Protein AF-A0A916FS73-F1 (afdb_monomer)

pLDDT: mean 80.88, std 18.12, range [39.03, 98.94]

Radius of gyration: 41.66 Å; Cα contacts (8 Å, |Δi|>4): 2160; chains: 1; bounding box: 90×50×114 Å

Solvent-accessible surface area (backbone atoms only — not comparable to full-atom values): 32316 Å² total; per-residue (Å²): 107,52,78,35,74,69,38,78,44,75,51,54,60,34,35,24,50,75,36,31,67,43,65,74,40,77,47,49,53,30,38,17,28,42,35,25,37,34,36,32,24,30,4,8,25,31,0,31,28,38,39,15,37,38,32,54,28,38,7,51,5,34,23,40,34,62,28,47,22,25,5,2,25,26,2,27,34,27,52,60,8,39,40,31,52,29,36,8,52,6,37,25,36,49,15,62,41,12,14,5,5,27,27,1,30,35,26,40,50,9,40,35,33,48,29,38,12,52,3,39,14,29,20,26,16,11,3,7,25,25,2,25,40,23,56,59,11,40,39,31,47,26,37,16,42,7,36,49,46,51,82,40,64,61,11,25,33,24,13,41,71,56,67,48,51,25,58,58,21,35,17,24,31,63,58,8,71,26,93,52,52,57,78,67,49,44,79,30,47,61,68,51,53,39,33,64,64,60,43,51,78,51,55,51,35,34,32,90,52,72,89,59,42,81,78,34,49,27,32,34,25,88,89,35,72,91,34,28,70,40,57,22,83,81,50,74,83,59,76,56,56,40,56,63,69,20,86,43,49,39,45,49,52,30,41,32,47,41,97,87,45,89,36,27,36,32,44,35,42,42,80,28,97,56,28,62,25,36,38,34,33,32,15,72,80,43,74,53,84,78,71,80,58,66,35,56,76,72,69,69,44,80,49,98,87,26,31,34,61,35,61,43,68,66,53,63,40,74,43,68,88,48,61,64,73,36,40,39,15,36,35,32,29,15,22,19,70,58,51,75,54,19,30,59,33,70,71,82,45,36,40,34,36,41,31,37,43,89,58,66,38,50,40,50,40,35,72,40,33,41,32,47,37,37,76,100,69,54,40,39,46,43,40,78,53,56,66,78,78,39,41,37,44,42,42,77,41,69,70,85,78,64,101,66,61,93,70,51,90,54,53,15,63,52,71,56,53,32,39,42,46,43,44,73,52,83,69,96,52,75,39,41,38,39,43,38,44,61,81,48,95,82,72,43,73,76,49,57,76,37,49,41,38,33,38,27,73,48,98,85,48,72,74,39,77,56,73,79,60,78,93,53,45,44,76,80,40,71,57,88,86,77,56,69,46,42,38,31,43,30,37,47,64,48,51,42,40,39,40,43,27,38,55,31,56,78,45,61,26,47,37,50,49,57,46,59,87,41,82,38,6,55,46,27,48,62,68,71,44,67,60,25,26,36,38,35,62,47,45,84,71,41,80,75,48,52,59,30,56,32,74,80,59,48,50,71,39,74,44,26,30,34,42,38,42,47,93,92,40,31,35,40,29,2,75,58,61,16,25,36,34,30,34,32,68,101,63,96,61,98,68,65,18,51,33,34,42,26,22,36,33,38,25,33,6,18,19,57,86,72,46,20,0,23,32,41,33,44,14,40,38,38,35,34,52,24,35,36,32,49,6,28,16,80,37,85,72,94,60,97,68,23,16,0,19,32,35,34,78,35,54,75,47,77,43,79,52,48,72,46,80,22,36,28,63,38,92,83,77,54,62,3,55,70,48,112

Nearest PDB structures (foldseek):
  8vus-assembly1_L  TM=2.603E-01  e=9.150E-03  Homo sapiens
  2ibb-assembly1_A  TM=2.806E-01  e=3.769E-02  Drosophila melanogaster
  8xjs-assembly1_A  TM=3.910E-01  e=1.107E+00  Homo sapiens
  4lba-assembly1_A  TM=2.801E-01  e=3.975E+00  Bacteroides eggerthii DSM 20697
  7yq5-assembly1_E  TM=1.833E-01  e=8.255E+00  Homo sapiens

Sequence (676 aa):
NVGMVNASVSGKDDCGGLAGRIVFSSVTNCYSTGSVTGVSYIGGLVGDSYSGTITNCYSTATVSGTTYSGGGLVGQNNTDAIIRNSYATGNVSGFTQGAGGLVGNNHTRSTISNSYSTGNVSGRYAGGFAGINSSNSSITNCYSTGSVTSNSNYGGFIGFMNTSTEPGCFWDTETSLQITTLGEAVGKSTSEMKNYVTYFSAQWDFKGETAFGTDDLWNIGNSRNNGYPYLNWQFPGDPGPQTPDPDAQPTNLTFSTSGSGPSSIIVKYSASETAQNYLVVRKAGSAPSFVPSNGTSYTTGTQGGDYIVYAGSGTTATDNNLSLGSSYYYAVFAYNGSGSATKYLTSNPLSGNIHLNSGNSQTVSGSGSVSAGFPGVGVTVTFPGGTAGTTIDASKTNSVPASNFAALPGVRGMKNLYFTITSSNATPGTYTLVLDFSSLPDMTEAKWNKFKIMKRADNSAPWIDVTAAPHNATIVSRNTDGIWGKFTVSGLTSFSEFGGGEESVTHTVTSNSNDITVDGSLRKLINTADAGDVITFNTATWGGSRTITVADSAIYIYKDLTIRGIDGGIILDGNNASKVLLVGSSVEDPLEPVVRLEKLIITRGNDPADRVGGIDNYGDLTMVNCVVADNRDLGVSAGTGAVGGILSNGEVTLINCTVAGNTGAATDGGIGGIYA

Foldseek 3Di:
DEEAEQDDAEDAAQKESAESEDACEEDELYEYAHEYEYAAQEEPHTRYYHLYEYYLYEYAYAYEYAEYWYEQHTREAEDQYEYELYEGEHAYDRYAQAKAQGYGEYYAQYEYELYEGEYATEYALYEQHYSEYERAYEYELYEGQHAYHHPYQDDPHYSYYDNYAYQLYEYACPRNVHPHHPHDYDYDHPLLQLAPVNNVVSLDQAQPDPPNHNPNQWEADPPPPVSGIHGCVVPVPDDTHAQDAQPDAWAAWEWEADQPDLQKIKTFTHDRPNFQKKWKKKAKPDADPDFDDALDDDDFADDPRITTQDIGRDRMGMDGRHDAQIKMKMFMWGWDDDHRNIHIPRPPTFIWMKHHHPAQWIFIFGAAWYKYHGHPQQFIFTWGGDDGPKGKTWDFFQDDQDDCPLPDAWFFDFRRGKIKIAIPDQDFDKGKTKGFPLPPPPDDPVQLVQKWKWKAQDSPGDIDTPVPDDDFWDFPDCDPPPRHGITMIIGDGRTMMMTMGGTAEEAEQLELECDLPDPSHPLVCLVPGDATHEYEYDCPNVVPDLEREQADEEREHAGHYEYEYDPVAREQAPCLRAAHHEAHDPDDDPDRHAYEYERHEFENAEDQPPQEGYYEGEHHYEYALYEFAHFEYPHPPADPGRARGEEYPYHYHYHNYHFYHAAGDYPPPRGHGYHD

Mean predicted aligned error: 18.17 Å

Secondary structure (DSSP, 8-state):
--EEEEEEEE-SEEEESSEEEEES-EEES-EEEEEEE-SEEEESSEEEEES-EEES-EE--EEE-SSS-EESSEEEEESS-EEES-EE-S-EEEEEEEEESSEEEEESS-EEEEEEE-S-EEEEEEESSEEEEESS-EEEEEEE-S-EEESSS-BSSEEEESS-B-TT-EEETTTS--S--SSS-EEE-HHHHT-HHHHHTTT--BTT--SS-SS--EE--TT-GGGS-EEGGGSTTS-S--PPPP-S--EEEEEEE-TT-TT-EEEEEEPPSS-SEEEEEEEESS-----PPTT----SEEETTEEEEEEES-SEEEE--PPTTEEEEEEEEEEES-GGG-EE--SS-EEEEEEE-SSS-EEEEESB--EEE-TTT--EEE-S-BPTT--EEEEEE-S--STTGGG-TTEE---S-EEEEEES--S---EEEEEE-TT-TT--HHHHHTEEEEEESSTTSPPEE-SS--SS-EEEEE-SSS-TTEEEEEEE-SEEEEEEEEEPPEEEE------TTSTT-HHHHHHHS-TTEEEEE-GGGGTT--EEE--SS-EEE-S-EEEE--TT-EEEE-TTTS-SEEES-SS--SS--EEEEESEEEES-B-TTSSBSSEEESSEEEEES-EEES-B---S---S--BSSEEESS-EEEES-EEES-B---SSS--SSEE-

Structure (mmCIF, N/CA/C/O backbone):
data_AF-A0A916FS73-F1
#
_entry.id   AF-A0A916FS73-F1
#
loop_
_atom_site.group_PDB
_atom_site.id
_atom_site.type_symbol
_atom_site.label_atom_id
_atom_site.label_alt_id
_atom_site.label_comp_id
_atom_site.label_asym_id
_atom_site.label_entity_id
_atom_site.label_seq_id
_atom_site.pdbx_PDB_ins_code
_atom_site.Cartn_x
_atom_site.Cartn_y
_atom_site.Cartn_z
_atom_site.occupancy
_atom_site.B_iso_or_equiv
_atom_site.auth_seq_id
_atom_site.auth_comp_id
_atom_site.auth_asym_id
_atom_site.auth_atom_id
_atom_site.pdbx_PDB_model_num
ATOM 1 N N . ASN A 1 1 ? 18.368 -4.533 -41.658 1.00 87.31 1 ASN A N 1
ATOM 2 C CA . ASN A 1 1 ? 18.123 -5.650 -40.724 1.00 87.31 1 ASN A CA 1
ATOM 3 C C . ASN A 1 1 ? 19.295 -6.612 -40.805 1.00 87.31 1 ASN A C 1
ATOM 5 O O . ASN A 1 1 ? 19.462 -7.253 -41.836 1.00 87.31 1 ASN A O 1
ATOM 9 N N . VAL A 1 2 ? 20.137 -6.664 -39.774 1.00 96.38 2 VAL A N 1
ATOM 10 C CA . VAL A 1 2 ? 21.312 -7.549 -39.695 1.00 96.38 2 VAL A CA 1
ATOM 11 C C . VAL A 1 2 ? 21.356 -8.169 -38.301 1.00 96.38 2 VAL A C 1
ATOM 13 O O . VAL A 1 2 ? 21.195 -7.457 -37.311 1.00 96.38 2 VAL A O 1
ATOM 16 N N . GLY A 1 3 ? 21.562 -9.483 -38.230 1.00 97.12 3 GLY A N 1
ATOM 17 C CA . GLY A 1 3 ? 21.705 -10.227 -36.981 1.00 97.12 3 GLY A CA 1
ATOM 18 C C . GLY A 1 3 ? 23.097 -10.833 -36.862 1.00 97.12 3 GLY A C 1
ATOM 19 O O . GLY A 1 3 ? 23.487 -11.643 -37.699 1.00 97.12 3 GLY A O 1
ATOM 20 N N . MET A 1 4 ? 23.831 -10.466 -35.816 1.00 97.62 4 MET A N 1
ATOM 21 C CA . MET A 1 4 ? 25.137 -11.038 -35.489 1.00 97.62 4 MET A CA 1
ATOM 22 C C . MET A 1 4 ? 24.948 -12.119 -34.423 1.00 97.62 4 MET A C 1
ATOM 24 O O . MET A 1 4 ? 24.692 -11.826 -33.254 1.00 97.62 4 MET A O 1
ATOM 28 N N . VAL A 1 5 ? 25.019 -13.388 -34.824 1.00 98.00 5 VAL A N 1
ATOM 29 C CA . VAL A 1 5 ? 24.717 -14.525 -33.940 1.00 98.00 5 VAL A CA 1
ATOM 30 C C . VAL A 1 5 ? 26.006 -15.159 -33.425 1.00 98.00 5 VAL A C 1
ATOM 32 O O . VAL A 1 5 ? 26.845 -15.558 -34.226 1.00 98.00 5 VAL A O 1
ATOM 35 N N . ASN A 1 6 ? 26.150 -15.275 -32.101 1.00 96.44 6 ASN A N 1
ATOM 36 C CA . ASN A 1 6 ? 27.325 -15.830 -31.419 1.00 96.44 6 ASN A CA 1
ATOM 37 C C . ASN A 1 6 ? 28.652 -15.204 -31.882 1.00 96.44 6 ASN A C 1
ATOM 39 O O . ASN A 1 6 ? 29.658 -15.894 -32.048 1.00 96.44 6 ASN A O 1
ATOM 43 N N . ALA A 1 7 ? 28.653 -13.890 -32.112 1.00 94.31 7 ALA A N 1
ATOM 44 C CA . ALA A 1 7 ? 29.843 -13.168 -32.530 1.00 94.31 7 ALA A CA 1
ATOM 45 C C . ALA A 1 7 ? 30.800 -12.999 -31.340 1.00 94.31 7 ALA A C 1
ATOM 47 O O . ALA A 1 7 ? 30.379 -12.584 -30.265 1.00 94.31 7 ALA A O 1
ATOM 48 N N . SER A 1 8 ? 32.083 -13.302 -31.540 1.00 97.25 8 SER A N 1
ATOM 49 C CA . SER A 1 8 ? 33.156 -13.034 -30.574 1.00 97.25 8 SER A CA 1
ATOM 50 C C . SER A 1 8 ? 34.042 -11.929 -31.135 1.00 97.25 8 SER A C 1
ATOM 52 O O . SER A 1 8 ? 34.945 -12.193 -31.930 1.00 97.25 8 SER A O 1
ATOM 54 N N . VAL A 1 9 ? 33.765 -10.687 -30.749 1.00 97.38 9 VAL A N 1
ATOM 55 C CA . VAL A 1 9 ? 34.467 -9.501 -31.249 1.00 97.38 9 VAL A CA 1
ATOM 56 C C . VAL A 1 9 ? 35.475 -9.032 -30.206 1.00 97.38 9 VAL A C 1
ATOM 58 O O . VAL A 1 9 ? 35.123 -8.805 -29.052 1.00 97.38 9 VAL A O 1
ATOM 61 N N . SER A 1 10 ? 36.733 -8.863 -30.613 1.00 96.06 10 SER A N 1
ATOM 62 C CA . SER A 1 10 ? 37.777 -8.272 -29.777 1.00 96.06 10 SER A CA 1
ATOM 63 C C . SER A 1 10 ? 38.463 -7.137 -30.524 1.00 96.06 10 SER A C 1
ATOM 65 O O . SER A 1 10 ? 38.828 -7.291 -31.689 1.00 96.06 10 SER A O 1
ATOM 67 N N . GLY A 1 11 ? 38.636 -6.001 -29.860 1.00 91.69 11 GLY A N 1
ATOM 68 C CA . GLY A 1 11 ? 39.333 -4.852 -30.422 1.00 91.69 11 GLY A CA 1
ATOM 69 C C . GLY A 1 11 ? 39.861 -3.919 -29.341 1.00 91.69 11 GLY A C 1
ATOM 70 O O . GLY A 1 11 ? 39.853 -4.249 -28.157 1.00 91.69 11 GLY A O 1
ATOM 71 N N . LYS A 1 12 ? 40.372 -2.759 -29.756 1.00 92.56 12 LYS A N 1
ATOM 72 C CA . LYS A 1 12 ? 40.889 -1.746 -28.832 1.00 92.56 12 LYS A CA 1
ATOM 73 C C . LYS A 1 12 ? 39.804 -0.721 -28.506 1.00 92.56 12 LYS A C 1
ATOM 75 O O . LYS A 1 12 ? 39.202 -0.798 -27.444 1.00 92.56 12 LYS A O 1
ATOM 80 N N . ASP A 1 13 ? 39.523 0.190 -29.426 1.00 93.31 13 ASP A N 1
ATOM 81 C CA . ASP A 1 13 ? 38.564 1.278 -29.226 1.00 93.31 13 ASP A CA 1
ATOM 82 C C . ASP A 1 13 ? 37.361 1.096 -30.165 1.00 93.31 13 ASP A C 1
ATOM 84 O O . ASP A 1 13 ? 37.489 0.417 -31.187 1.00 93.31 13 ASP A O 1
ATOM 88 N N . ASP A 1 14 ? 36.210 1.673 -29.810 1.00 95.06 14 ASP A N 1
ATOM 89 C CA . ASP A 1 14 ? 34.976 1.690 -30.607 1.00 95.06 14 ASP A CA 1
ATOM 90 C C . ASP A 1 14 ? 34.593 0.285 -31.098 1.00 95.06 14 ASP A C 1
ATOM 92 O O . ASP A 1 14 ? 34.548 0.010 -32.296 1.00 95.06 14 ASP A O 1
ATOM 96 N N . CYS A 1 15 ? 34.374 -0.654 -30.175 1.00 96.75 15 CYS A N 1
ATOM 97 C CA . CYS A 1 15 ? 34.034 -2.034 -30.531 1.00 96.75 15 CYS A CA 1
ATOM 98 C C . CYS A 1 15 ? 32.537 -2.278 -30.359 1.00 96.75 15 CYS A C 1
ATOM 100 O O . CYS A 1 15 ? 31.995 -2.111 -29.268 1.00 96.75 15 CYS A O 1
ATOM 102 N N . GLY A 1 16 ? 31.886 -2.731 -31.430 1.00 97.25 16 GLY A N 1
ATOM 103 C CA . GLY A 1 16 ? 30.497 -3.171 -31.413 1.00 97.25 16 GLY A CA 1
ATOM 104 C C . GLY A 1 16 ? 30.333 -4.515 -32.103 1.00 97.25 16 GLY A C 1
ATOM 105 O O . GLY A 1 16 ? 31.046 -4.808 -33.062 1.00 97.25 16 GLY A O 1
ATOM 106 N N . GLY A 1 17 ? 29.385 -5.329 -31.635 1.00 97.00 17 GLY A N 1
ATOM 107 C CA . GLY A 1 17 ? 29.093 -6.624 -32.251 1.00 97.00 17 GLY A CA 1
ATOM 108 C C . GLY A 1 17 ? 28.655 -6.513 -33.716 1.00 97.00 17 GLY A C 1
ATOM 109 O O . GLY A 1 17 ? 28.949 -7.408 -34.502 1.00 97.00 17 GLY A O 1
ATOM 110 N N . LEU A 1 18 ? 27.986 -5.414 -34.086 1.00 97.69 18 LEU A N 1
ATOM 111 C CA . LEU A 1 18 ? 27.605 -5.098 -35.466 1.00 97.69 18 LEU A CA 1
ATOM 112 C C . LEU A 1 18 ? 28.527 -4.051 -36.098 1.00 97.69 18 LEU A C 1
ATOM 114 O O . LEU A 1 18 ? 28.959 -4.224 -37.235 1.00 97.69 18 LEU A O 1
ATOM 118 N N . ALA A 1 19 ? 28.782 -2.946 -35.397 1.00 97.56 19 ALA A N 1
ATOM 119 C CA . ALA A 1 19 ? 29.557 -1.832 -35.932 1.00 97.56 19 ALA A CA 1
ATOM 120 C C . ALA A 1 19 ? 30.413 -1.186 -34.848 1.00 97.56 19 ALA A C 1
ATOM 122 O O . ALA A 1 19 ? 29.938 -0.928 -33.746 1.00 97.56 19 ALA A O 1
ATOM 123 N N . GLY A 1 20 ? 31.663 -0.869 -35.176 1.00 97.31 20 GLY A N 1
ATOM 124 C CA . GLY A 1 20 ? 32.526 -0.156 -34.243 1.00 97.31 20 GLY A CA 1
ATOM 125 C C . GLY A 1 20 ? 32.063 1.279 -33.995 1.00 97.31 20 GLY A C 1
ATOM 126 O O . GLY A 1 20 ? 31.807 1.673 -32.861 1.00 97.31 20 GLY A O 1
ATOM 127 N N . ARG A 1 21 ? 31.846 2.034 -35.075 1.00 97.31 21 ARG A N 1
ATOM 128 C CA . ARG A 1 21 ? 31.358 3.414 -35.029 1.00 97.31 21 ARG A CA 1
ATOM 129 C C . ARG A 1 21 ? 30.318 3.656 -36.113 1.00 97.31 21 ARG A C 1
ATOM 131 O O . ARG A 1 21 ? 30.524 3.255 -37.258 1.00 97.31 21 ARG A O 1
ATOM 138 N N . ILE A 1 22 ? 29.239 4.348 -35.767 1.00 97.81 22 ILE A N 1
ATOM 139 C CA . ILE A 1 22 ? 28.266 4.875 -36.729 1.00 97.81 22 ILE A CA 1
ATOM 140 C C . ILE A 1 22 ? 28.293 6.403 -36.687 1.00 97.81 22 ILE A C 1
ATOM 142 O O . ILE A 1 22 ? 28.397 7.001 -35.618 1.00 97.81 22 ILE A O 1
ATOM 146 N N . VAL A 1 23 ? 28.242 7.036 -37.859 1.00 98.12 23 VAL A N 1
ATOM 147 C CA . VAL A 1 23 ? 28.308 8.497 -38.009 1.00 98.12 23 VAL A CA 1
ATOM 148 C C . VAL A 1 23 ? 27.207 8.931 -38.971 1.00 98.12 23 VAL A C 1
ATOM 150 O O . VAL A 1 23 ? 27.137 8.371 -40.064 1.00 98.12 23 VAL A O 1
ATOM 153 N N . PHE A 1 24 ? 26.327 9.856 -38.569 1.00 97.00 24 PHE A N 1
ATOM 154 C CA . PHE A 1 24 ? 25.215 10.367 -39.401 1.00 97.00 24 PHE A CA 1
ATOM 155 C C . PHE A 1 24 ? 24.416 9.264 -40.126 1.00 97.00 24 PHE A C 1
ATOM 157 O O . PHE A 1 24 ? 24.072 9.379 -41.302 1.00 97.00 24 PHE A O 1
ATOM 164 N N . SER A 1 25 ? 24.177 8.144 -39.443 1.00 96.06 25 SER A N 1
ATOM 165 C CA . SER A 1 25 ? 23.617 6.924 -40.036 1.00 96.06 25 SER A CA 1
ATOM 166 C C . SER A 1 25 ? 22.600 6.259 -39.117 1.00 96.06 25 SER A C 1
ATOM 168 O O . SER A 1 25 ? 22.503 6.579 -37.931 1.00 96.06 25 SER A O 1
ATOM 170 N N . SER A 1 26 ? 21.814 5.340 -39.681 1.00 96.56 26 SER A N 1
ATOM 171 C CA . SER A 1 26 ? 20.781 4.602 -38.957 1.00 96.56 26 SER A CA 1
ATOM 172 C C . SER A 1 26 ? 21.082 3.106 -38.874 1.00 96.56 26 SER A C 1
ATOM 174 O O . SER A 1 26 ? 21.563 2.491 -39.825 1.00 96.56 26 SER A O 1
ATOM 176 N N . VAL A 1 27 ? 20.767 2.514 -37.723 1.00 98.56 27 VAL A N 1
ATOM 177 C CA . VAL A 1 27 ? 20.781 1.072 -37.471 1.00 98.56 27 VAL A CA 1
ATOM 178 C C . VAL A 1 27 ? 19.384 0.683 -37.003 1.00 98.56 27 VAL A C 1
ATOM 180 O O . VAL A 1 27 ? 18.925 1.131 -35.952 1.00 98.56 27 VAL A O 1
ATOM 183 N N . THR A 1 28 ? 18.680 -0.127 -37.794 1.00 98.56 28 THR A N 1
ATOM 184 C CA . THR A 1 28 ? 17.267 -0.442 -37.545 1.00 98.56 28 THR A CA 1
ATOM 185 C C . THR A 1 28 ? 16.976 -1.924 -37.722 1.00 98.56 28 THR A C 1
ATOM 187 O O . THR A 1 28 ? 17.417 -2.528 -38.705 1.00 98.56 28 THR A O 1
ATOM 190 N N . ASN A 1 29 ? 16.211 -2.495 -36.783 1.00 98.06 29 ASN A N 1
ATOM 191 C CA . ASN A 1 29 ? 15.861 -3.919 -36.744 1.00 98.06 29 ASN A CA 1
ATOM 192 C C . ASN A 1 29 ? 17.111 -4.814 -36.838 1.00 98.06 29 ASN A C 1
ATOM 194 O O . ASN A 1 29 ? 17.201 -5.715 -37.682 1.00 98.06 29 ASN A O 1
ATOM 198 N N . CYS A 1 30 ? 18.121 -4.497 -36.029 1.00 98.62 30 CYS A N 1
ATOM 199 C CA . CYS A 1 30 ? 19.385 -5.221 -35.982 1.00 98.62 30 CYS A CA 1
ATOM 200 C C . CYS A 1 30 ? 19.655 -5.746 -34.576 1.00 98.62 30 CYS A C 1
ATOM 202 O O . CYS A 1 30 ? 19.204 -5.167 -33.588 1.00 98.62 30 CYS A O 1
ATOM 204 N N . TYR A 1 31 ? 20.429 -6.822 -34.485 1.00 98.81 31 TYR A N 1
ATOM 205 C CA . TYR A 1 31 ? 20.784 -7.381 -33.191 1.00 98.81 31 TYR A CA 1
ATOM 206 C C . TYR A 1 31 ? 22.144 -8.061 -33.163 1.00 98.81 31 TYR A C 1
ATOM 208 O O . TYR A 1 31 ? 22.694 -8.427 -34.203 1.00 98.81 31 TYR A O 1
ATOM 216 N N . SER A 1 32 ? 22.667 -8.255 -31.956 1.00 98.62 32 SER A N 1
ATOM 217 C CA . SER A 1 32 ? 23.900 -8.999 -31.707 1.00 98.62 32 SER A CA 1
ATOM 218 C C . SER A 1 32 ? 23.794 -9.911 -30.483 1.00 98.62 32 SER A C 1
ATOM 220 O O . SER A 1 32 ? 23.065 -9.653 -29.526 1.00 98.62 32 SER A O 1
ATOM 222 N N . THR A 1 33 ? 24.532 -11.017 -30.520 1.00 98.62 33 THR A N 1
ATOM 223 C CA . THR A 1 33 ? 24.664 -12.001 -29.435 1.00 98.62 33 THR A CA 1
ATOM 224 C C . THR A 1 33 ? 26.111 -12.512 -29.411 1.00 98.62 33 THR A C 1
ATOM 226 O O . THR A 1 33 ? 26.820 -12.375 -30.410 1.00 98.62 33 THR A O 1
ATOM 229 N N . GLY A 1 34 ? 26.555 -13.116 -28.306 1.00 98.19 34 GLY A N 1
ATOM 230 C CA . GLY A 1 34 ? 27.938 -13.581 -28.132 1.00 98.19 34 GLY A CA 1
ATOM 231 C C . GLY A 1 34 ? 28.719 -12.722 -27.136 1.00 98.19 34 GLY A C 1
ATOM 232 O O . GLY A 1 34 ? 28.226 -12.472 -26.036 1.00 98.19 34 GLY A O 1
ATOM 233 N N . SER A 1 35 ? 29.925 -12.284 -27.493 1.00 98.38 35 SER A N 1
ATOM 234 C CA . SER A 1 35 ? 30.796 -11.467 -26.642 1.00 98.38 35 SER A CA 1
ATOM 235 C C . SER A 1 35 ? 31.476 -10.334 -27.412 1.00 98.38 35 SER A C 1
ATOM 237 O O . SER A 1 35 ? 31.895 -10.490 -28.559 1.00 98.38 35 SER A O 1
ATOM 239 N N . VAL A 1 36 ? 31.618 -9.184 -26.753 1.00 98.62 36 VAL A N 1
ATOM 240 C CA . VAL A 1 36 ? 32.387 -8.039 -27.252 1.00 98.62 36 VAL A CA 1
ATOM 241 C C . VAL A 1 36 ? 33.377 -7.617 -26.174 1.00 98.62 36 VAL A C 1
ATOM 243 O O . VAL A 1 36 ? 32.997 -7.336 -25.037 1.00 98.62 36 VAL A O 1
ATOM 246 N N . THR A 1 37 ? 34.663 -7.597 -26.509 1.00 98.06 37 THR A N 1
ATOM 247 C CA . THR A 1 37 ? 35.733 -7.223 -25.581 1.00 98.06 37 THR A CA 1
ATOM 248 C C . THR A 1 37 ? 36.609 -6.129 -26.170 1.00 98.06 37 THR A C 1
ATOM 250 O O . THR A 1 37 ? 37.046 -6.233 -27.315 1.00 98.06 37 THR A O 1
ATOM 253 N N . GLY A 1 38 ? 36.931 -5.109 -25.380 1.00 95.88 38 GLY A N 1
ATOM 254 C CA . GLY A 1 38 ? 37.948 -4.146 -25.784 1.00 95.88 38 GLY A CA 1
ATOM 255 C C . GLY A 1 38 ? 38.453 -3.238 -24.675 1.00 95.88 38 GLY A C 1
ATOM 256 O O . GLY A 1 38 ? 38.545 -3.636 -23.517 1.00 95.88 38 GLY A O 1
ATOM 257 N N . VAL A 1 39 ? 38.854 -2.027 -25.041 1.00 95.12 39 VAL A N 1
ATOM 258 C CA . VAL A 1 39 ? 39.502 -1.052 -24.160 1.00 95.12 39 VAL A CA 1
ATOM 259 C C . VAL A 1 39 ? 38.573 0.129 -23.902 1.00 95.12 39 VAL A C 1
ATOM 261 O O . VAL A 1 39 ? 38.227 0.333 -22.742 1.00 95.12 39 VAL A O 1
ATOM 264 N N . SER A 1 40 ? 38.132 0.852 -24.941 1.00 94.38 40 SER A N 1
ATOM 265 C CA . SER A 1 40 ? 37.292 2.058 -24.827 1.00 94.38 40 SER A CA 1
ATOM 266 C C . SER A 1 40 ? 36.057 2.011 -25.730 1.00 94.38 40 SER A C 1
ATOM 268 O O . SER A 1 40 ? 36.155 1.581 -26.874 1.00 94.38 40 SER A O 1
ATOM 270 N N . TYR A 1 41 ? 34.919 2.516 -25.238 1.00 96.81 41 TYR A N 1
ATOM 271 C CA . TYR A 1 41 ? 33.652 2.653 -25.978 1.00 96.81 41 TYR A CA 1
ATOM 272 C C . TYR A 1 41 ? 33.176 1.337 -26.590 1.00 96.81 41 TYR A C 1
ATOM 274 O O . TYR A 1 41 ? 33.161 1.133 -27.804 1.00 96.81 41 TYR A O 1
ATOM 282 N N . ILE A 1 42 ? 32.804 0.413 -25.708 1.00 98.50 42 ILE A N 1
ATOM 283 C CA . ILE A 1 42 ? 32.431 -0.946 -26.098 1.00 98.50 42 ILE A CA 1
ATOM 284 C C . ILE A 1 42 ? 30.922 -1.115 -25.967 1.00 98.50 42 ILE A C 1
ATOM 286 O O . ILE A 1 42 ? 30.370 -0.967 -24.878 1.00 98.50 42 ILE A O 1
ATOM 290 N N . GLY A 1 43 ? 30.252 -1.427 -27.070 1.00 98.25 43 GLY A N 1
ATOM 291 C CA . GLY A 1 43 ? 28.828 -1.731 -27.082 1.00 98.25 43 GLY A CA 1
ATOM 292 C C . GLY A 1 43 ? 28.563 -3.159 -27.513 1.00 98.25 43 GLY A C 1
ATOM 293 O O . GLY A 1 43 ? 29.259 -3.700 -28.368 1.00 98.25 43 GLY A O 1
ATOM 294 N N . GLY A 1 44 ? 27.517 -3.782 -26.982 1.00 98.50 44 GLY A N 1
ATOM 295 C CA . GLY A 1 44 ? 27.123 -5.099 -27.477 1.00 98.50 44 GLY A CA 1
ATOM 296 C C . GLY A 1 44 ? 26.716 -5.068 -28.956 1.00 98.50 44 GLY A C 1
ATOM 297 O O . GLY A 1 44 ? 27.017 -6.008 -29.691 1.00 98.50 44 GLY A O 1
ATOM 298 N N . LEU A 1 45 ? 26.121 -3.967 -29.432 1.00 98.69 45 LEU A N 1
ATOM 299 C CA . LEU A 1 45 ? 25.756 -3.756 -30.837 1.00 98.69 45 LEU A CA 1
ATOM 300 C C . LEU A 1 45 ? 26.655 -2.722 -31.531 1.00 98.69 45 LEU A C 1
ATOM 302 O O . LEU A 1 45 ? 27.212 -3.024 -32.589 1.00 98.69 45 LEU A O 1
ATOM 306 N N . VAL A 1 46 ? 26.799 -1.528 -30.948 1.00 98.75 46 VAL A N 1
ATOM 307 C CA . VAL A 1 46 ? 27.554 -0.403 -31.532 1.00 98.75 46 VAL A CA 1
ATOM 308 C C . VAL A 1 46 ? 28.540 0.174 -30.520 1.00 98.75 46 VAL A C 1
ATOM 310 O O . VAL A 1 46 ? 28.133 0.504 -29.413 1.00 98.75 46 VAL A O 1
ATOM 313 N N . GLY A 1 47 ? 29.811 0.344 -30.887 1.00 98.31 47 GLY A N 1
ATOM 314 C CA . GLY A 1 47 ? 30.802 0.983 -30.011 1.00 98.31 47 GLY A CA 1
ATOM 315 C C . GLY A 1 47 ? 30.489 2.463 -29.754 1.00 98.31 47 GLY A C 1
ATOM 316 O O . GLY A 1 47 ? 30.082 2.822 -28.650 1.00 98.31 47 GLY A O 1
ATOM 317 N N . ASP A 1 48 ? 30.610 3.304 -30.785 1.00 98.19 48 ASP A N 1
ATOM 318 C CA . ASP A 1 48 ? 30.335 4.751 -30.736 1.00 98.19 48 ASP A CA 1
ATOM 319 C C . ASP A 1 48 ? 29.268 5.171 -31.764 1.00 98.19 48 ASP A C 1
ATOM 321 O O . ASP A 1 48 ? 29.387 4.918 -32.965 1.00 98.19 48 ASP A O 1
ATOM 325 N N . SER A 1 49 ? 28.211 5.828 -31.295 1.00 98.50 49 SER A N 1
ATOM 326 C CA . SER A 1 49 ? 27.136 6.392 -32.110 1.00 98.50 49 SER A CA 1
ATOM 327 C C . SER A 1 49 ? 27.253 7.909 -32.130 1.00 98.50 49 SER A C 1
ATOM 329 O O . SER A 1 49 ? 26.877 8.575 -31.169 1.00 98.50 49 SER A O 1
ATOM 331 N N . TYR A 1 50 ? 27.768 8.455 -33.233 1.00 98.12 50 TYR A N 1
ATOM 332 C CA . TYR A 1 50 ? 27.990 9.887 -33.419 1.00 98.12 50 TYR A CA 1
ATOM 333 C C . TYR A 1 50 ? 26.936 10.484 -34.356 1.00 98.12 50 TYR A C 1
ATOM 335 O O . TYR A 1 50 ? 26.954 10.226 -35.563 1.00 98.12 50 TYR A O 1
ATOM 343 N N . SER A 1 51 ? 25.991 11.254 -33.811 1.00 98.12 51 SER A N 1
ATOM 344 C CA . SER A 1 51 ? 24.816 11.737 -34.561 1.00 98.12 51 SER A CA 1
ATOM 345 C C . SER A 1 51 ? 24.092 10.607 -35.315 1.00 9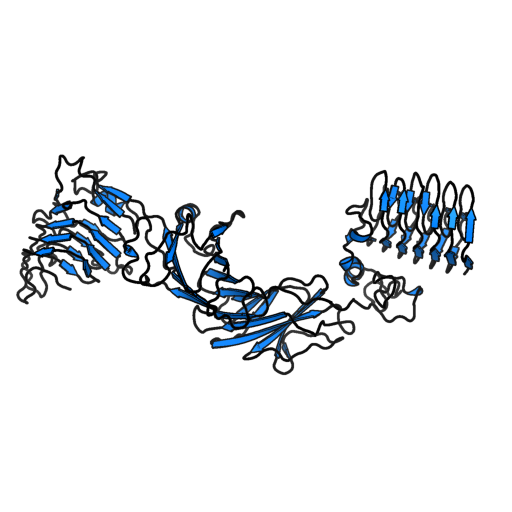8.12 51 SER A C 1
ATOM 347 O O . SER A 1 51 ? 23.592 10.784 -36.427 1.00 98.12 51 SER A O 1
ATOM 349 N N . GLY A 1 52 ? 24.116 9.403 -34.737 1.00 98.25 52 GLY A N 1
ATOM 350 C CA . GLY A 1 52 ? 23.497 8.200 -35.278 1.00 98.25 52 GLY A CA 1
ATOM 351 C C . GLY A 1 52 ? 22.093 7.975 -34.722 1.00 98.25 52 GLY A C 1
ATOM 352 O O . GLY A 1 52 ? 21.705 8.553 -33.710 1.00 98.25 52 GLY A O 1
ATOM 353 N N . THR A 1 53 ? 21.320 7.114 -35.379 1.00 98.69 53 THR A N 1
ATOM 354 C CA . THR A 1 53 ? 19.995 6.681 -34.914 1.00 98.69 53 THR A CA 1
ATOM 355 C C . THR A 1 53 ? 19.933 5.162 -34.808 1.00 98.69 53 THR A C 1
ATOM 357 O O . THR A 1 53 ? 20.127 4.462 -35.797 1.00 98.69 53 THR A O 1
ATOM 360 N N . ILE A 1 54 ? 19.601 4.640 -33.632 1.00 98.88 54 ILE A N 1
ATOM 361 C CA . ILE A 1 54 ? 19.440 3.207 -33.367 1.00 98.88 54 ILE A CA 1
ATOM 362 C C . ILE A 1 54 ? 17.980 2.947 -32.984 1.00 98.88 54 ILE A C 1
ATOM 364 O O . ILE A 1 54 ? 17.418 3.644 -32.139 1.00 98.88 54 ILE A O 1
ATOM 368 N N . THR A 1 55 ? 17.310 2.003 -33.652 1.00 98.81 55 THR A N 1
ATOM 369 C CA . THR A 1 55 ? 15.856 1.796 -33.498 1.00 98.81 55 THR A CA 1
ATOM 370 C C . THR A 1 55 ? 15.449 0.341 -33.639 1.00 98.81 55 THR A C 1
ATOM 372 O O . THR A 1 55 ? 15.839 -0.305 -34.609 1.00 98.81 55 THR A O 1
ATOM 375 N N . ASN A 1 56 ? 14.602 -0.153 -32.731 1.00 98.50 56 ASN A N 1
ATOM 376 C CA . ASN A 1 56 ? 14.123 -1.542 -32.743 1.00 98.50 56 ASN A CA 1
ATOM 377 C C . ASN A 1 56 ? 15.290 -2.540 -32.760 1.00 98.50 56 ASN A C 1
ATOM 379 O O . ASN A 1 56 ? 15.312 -3.493 -33.538 1.00 98.50 56 ASN A O 1
ATOM 383 N N . CYS A 1 57 ? 16.316 -2.260 -31.960 1.00 98.88 57 CYS A N 1
ATOM 384 C CA . CYS A 1 57 ? 17.549 -3.030 -31.940 1.00 98.88 57 CYS A CA 1
ATOM 385 C C . CYS A 1 57 ? 17.758 -3.680 -30.578 1.00 98.88 57 CYS A C 1
ATOM 387 O O . CYS A 1 57 ? 17.268 -3.188 -29.560 1.00 98.88 57 CYS A O 1
ATOM 389 N N . TYR A 1 58 ? 18.519 -4.771 -30.541 1.00 98.88 58 TYR A N 1
ATOM 390 C CA . TYR A 1 58 ? 18.865 -5.382 -29.265 1.00 98.88 58 TYR A CA 1
ATOM 391 C C . TYR A 1 58 ? 20.227 -6.054 -29.233 1.00 98.88 58 TYR A C 1
ATOM 393 O O . TYR A 1 58 ? 20.800 -6.404 -30.260 1.00 98.88 58 TYR A O 1
ATOM 401 N N . SER A 1 59 ? 20.743 -6.258 -28.027 1.00 98.81 59 SER A N 1
ATOM 402 C CA . SER A 1 59 ? 21.954 -7.041 -27.811 1.00 98.81 59 SER A CA 1
ATOM 403 C C . SER A 1 59 ? 21.810 -7.942 -26.593 1.00 98.81 59 SER A C 1
ATOM 405 O O . SER A 1 59 ? 21.438 -7.499 -25.507 1.00 98.81 59 SER A O 1
ATOM 407 N N . THR A 1 60 ? 22.150 -9.216 -26.760 1.00 98.62 60 THR A N 1
ATOM 408 C CA . THR A 1 60 ? 22.323 -10.151 -25.637 1.00 98.62 60 THR A CA 1
ATOM 409 C C . THR A 1 60 ? 23.798 -10.480 -25.408 1.00 98.62 60 THR A C 1
ATOM 411 O O . THR A 1 60 ? 24.111 -11.425 -24.685 1.00 98.62 60 THR A O 1
ATOM 414 N N . ALA A 1 61 ? 24.709 -9.765 -26.076 1.00 98.50 61 ALA A N 1
ATOM 415 C CA . ALA A 1 61 ? 26.136 -10.029 -26.005 1.00 98.50 61 ALA A CA 1
ATOM 416 C C . ALA A 1 61 ? 26.718 -9.591 -24.655 1.00 98.50 61 ALA A C 1
ATOM 418 O O . ALA A 1 61 ? 26.408 -8.507 -24.163 1.00 98.50 61 ALA A O 1
ATOM 419 N N . THR A 1 62 ? 27.597 -10.410 -24.080 1.00 98.75 62 THR A N 1
ATOM 420 C CA . THR A 1 62 ? 28.385 -10.022 -22.903 1.00 98.75 62 THR A CA 1
ATOM 421 C C . THR A 1 62 ? 29.435 -8.997 -23.318 1.00 98.75 62 THR A C 1
ATOM 423 O O . THR A 1 62 ? 30.184 -9.224 -24.269 1.00 98.75 62 THR A O 1
ATOM 426 N N . VAL A 1 63 ? 29.509 -7.883 -22.596 1.00 98.75 63 VAL A N 1
ATOM 427 C CA . VAL A 1 63 ? 30.401 -6.760 -22.883 1.00 98.75 63 VAL A CA 1
ATOM 428 C C . VAL A 1 63 ? 31.436 -6.632 -21.775 1.00 98.75 63 VAL A C 1
ATOM 430 O O . VAL A 1 63 ? 31.097 -6.471 -20.602 1.00 98.75 63 VAL A O 1
ATOM 433 N N . SER A 1 64 ? 32.713 -6.662 -22.145 1.00 97.62 64 SER A N 1
ATOM 434 C CA . SER A 1 64 ? 33.814 -6.486 -21.197 1.00 97.62 64 SER A CA 1
ATOM 435 C C . SER A 1 64 ? 34.830 -5.474 -21.703 1.00 97.62 64 SER A C 1
ATOM 437 O O . SER A 1 64 ? 35.179 -5.456 -22.883 1.00 97.62 64 SER A O 1
ATOM 439 N N . GLY A 1 65 ? 35.327 -4.632 -20.805 1.00 94.62 65 GLY A N 1
ATOM 440 C CA . GLY A 1 65 ? 36.364 -3.664 -21.132 1.00 94.62 65 GLY A CA 1
ATOM 441 C C . GLY A 1 65 ? 37.358 -3.452 -20.008 1.00 94.62 65 GLY A C 1
ATOM 442 O O . GLY A 1 65 ? 37.366 -4.190 -19.027 1.00 94.62 65 GLY A O 1
ATOM 443 N N . THR A 1 66 ? 38.224 -2.455 -20.178 1.00 93.62 66 THR A N 1
ATOM 444 C CA . THR A 1 66 ? 39.254 -2.117 -19.179 1.00 93.62 66 THR A CA 1
ATOM 445 C C . THR A 1 66 ? 39.300 -0.632 -18.824 1.00 93.62 66 THR A C 1
ATOM 447 O O . THR A 1 66 ? 39.875 -0.270 -17.799 1.00 93.62 66 THR A O 1
ATOM 450 N N . THR A 1 67 ? 38.708 0.253 -19.635 1.00 92.62 67 THR A N 1
ATOM 451 C CA . THR A 1 67 ? 38.683 1.697 -19.371 1.00 92.62 67 THR A CA 1
ATOM 452 C C . THR A 1 67 ? 37.482 2.387 -20.025 1.00 92.62 67 THR A C 1
ATOM 454 O O . THR A 1 67 ? 36.702 1.753 -20.725 1.00 92.62 67 THR A O 1
ATOM 457 N N . TYR A 1 68 ? 37.318 3.690 -19.781 1.00 94.56 68 TYR A N 1
ATOM 458 C CA . TYR A 1 68 ? 36.243 4.525 -20.325 1.00 94.56 68 TYR A CA 1
ATOM 459 C C . TYR A 1 68 ? 34.863 3.892 -20.116 1.00 94.56 68 TYR A C 1
ATOM 461 O O . TYR A 1 68 ? 34.539 3.533 -18.980 1.00 94.56 68 TYR A O 1
ATOM 469 N N . SER A 1 69 ? 34.046 3.809 -21.166 1.00 95.88 69 SER A N 1
ATOM 470 C CA . SER A 1 69 ? 32.643 3.440 -21.055 1.00 95.88 69 SER A CA 1
ATOM 471 C C . SER A 1 69 ? 32.277 2.210 -21.872 1.00 95.88 69 SER A C 1
ATOM 473 O O . SER A 1 69 ? 32.810 1.990 -22.962 1.00 95.88 69 SER A O 1
ATOM 475 N N . GLY A 1 70 ? 31.324 1.443 -21.351 1.00 97.69 70 GLY A N 1
ATOM 476 C CA . GLY A 1 70 ? 30.744 0.299 -22.034 1.00 97.69 70 GLY A CA 1
ATOM 477 C C . GLY A 1 70 ? 29.266 0.124 -21.721 1.00 97.69 70 GLY A C 1
ATOM 478 O O . GLY A 1 70 ? 28.825 0.387 -20.600 1.00 97.69 70 GLY A O 1
ATOM 479 N N . GLY A 1 71 ? 28.507 -0.302 -22.727 1.00 98.25 71 GLY A N 1
ATOM 480 C CA . GLY A 1 71 ? 27.067 -0.495 -22.625 1.00 98.25 71 GLY A CA 1
ATOM 481 C C . GLY A 1 71 ? 26.594 -1.789 -23.267 1.00 98.25 71 GLY A C 1
ATOM 482 O O . GLY A 1 71 ? 27.147 -2.233 -24.273 1.00 98.25 71 GLY A O 1
ATOM 483 N N . GLY A 1 72 ? 25.545 -2.394 -22.712 1.00 98.62 72 GLY A N 1
ATOM 484 C CA . GLY A 1 72 ? 25.016 -3.656 -23.237 1.00 98.62 72 GLY A CA 1
ATOM 485 C C . GLY A 1 72 ? 24.521 -3.552 -24.684 1.00 98.62 72 GLY A C 1
ATOM 486 O O . GLY A 1 72 ? 24.636 -4.520 -25.435 1.00 98.62 72 GLY A O 1
ATOM 487 N N . LEU A 1 73 ? 24.050 -2.374 -25.114 1.00 98.88 73 LEU A N 1
ATOM 488 C CA . LEU A 1 73 ? 23.715 -2.068 -26.508 1.00 98.88 73 LEU A CA 1
ATOM 489 C C . LEU A 1 73 ? 24.762 -1.152 -27.156 1.00 98.88 73 LEU A C 1
ATOM 491 O O . LEU A 1 73 ? 25.282 -1.486 -28.223 1.00 98.88 73 LEU A O 1
ATOM 495 N N . VAL A 1 74 ? 25.063 -0.014 -26.522 1.00 98.81 74 VAL A N 1
ATOM 496 C CA . VAL A 1 74 ? 25.915 1.041 -27.094 1.00 98.81 74 VAL A CA 1
ATOM 497 C C . VAL A 1 74 ? 26.994 1.484 -26.110 1.00 98.81 74 VAL A C 1
ATOM 499 O O . VAL A 1 74 ? 26.687 1.818 -24.968 1.00 98.81 74 VAL A O 1
ATOM 502 N N . GLY A 1 75 ? 28.255 1.538 -26.539 1.00 98.38 75 GLY A N 1
ATOM 503 C CA . GLY A 1 75 ? 29.348 2.027 -25.692 1.00 98.38 75 GLY A CA 1
ATOM 504 C C . GLY A 1 75 ? 29.218 3.521 -25.392 1.00 98.38 75 GLY A C 1
ATOM 505 O O . GLY A 1 75 ? 29.198 3.931 -24.229 1.00 98.38 75 GLY A O 1
ATOM 506 N N . GLN A 1 76 ? 29.063 4.326 -26.442 1.00 98.25 76 GLN A N 1
ATOM 507 C CA . GLN A 1 76 ? 28.849 5.767 -26.366 1.00 98.25 76 GLN A CA 1
ATOM 508 C C . GLN A 1 76 ? 27.776 6.236 -27.360 1.00 98.25 76 GLN A C 1
ATOM 510 O O . GLN A 1 76 ? 27.803 5.881 -28.533 1.00 98.25 76 GLN A O 1
ATOM 515 N N . ASN A 1 77 ? 26.841 7.056 -26.883 1.00 98.50 77 ASN A N 1
ATOM 516 C CA . ASN A 1 77 ? 25.823 7.740 -27.675 1.00 98.50 77 ASN A CA 1
ATOM 517 C C . ASN A 1 77 ? 26.098 9.246 -27.598 1.00 98.50 77 ASN A C 1
ATOM 519 O O . ASN A 1 77 ? 26.003 9.821 -26.515 1.00 98.50 77 ASN A O 1
ATOM 523 N N . ASN A 1 78 ? 26.522 9.867 -28.698 1.00 97.62 78 ASN A N 1
ATOM 524 C CA . ASN A 1 78 ? 27.136 11.190 -28.675 1.00 97.62 78 ASN A CA 1
ATOM 525 C C . ASN A 1 78 ? 26.645 12.120 -29.792 1.00 97.62 78 ASN A C 1
ATOM 527 O O . ASN A 1 78 ? 26.535 11.721 -30.949 1.00 97.62 78 ASN A O 1
ATOM 531 N N . THR A 1 79 ? 26.501 13.403 -29.450 1.00 97.56 79 THR A N 1
ATOM 532 C CA . THR A 1 79 ? 26.241 14.512 -30.379 1.00 97.56 79 THR A CA 1
ATOM 533 C C . THR A 1 79 ? 24.926 14.326 -31.123 1.00 97.56 79 THR A C 1
ATOM 535 O O . THR A 1 79 ? 24.904 13.901 -32.277 1.00 97.56 79 THR A O 1
ATOM 538 N N . ASP A 1 80 ? 23.824 14.649 -30.443 1.00 97.88 80 ASP A N 1
ATOM 539 C CA . ASP A 1 80 ? 22.465 14.587 -30.998 1.00 97.88 80 ASP A CA 1
ATOM 540 C C . ASP A 1 80 ? 22.092 13.170 -31.501 1.00 97.88 80 ASP A C 1
ATOM 542 O O . ASP A 1 80 ? 21.281 12.998 -32.412 1.00 97.88 80 ASP A O 1
ATOM 546 N N . ALA A 1 81 ? 22.712 12.135 -30.920 1.00 98.56 81 ALA A N 1
ATOM 547 C CA . ALA A 1 81 ? 22.459 10.746 -31.277 1.00 98.56 81 ALA A CA 1
ATOM 548 C C . ALA A 1 81 ? 21.221 10.199 -30.552 1.00 98.56 81 ALA A C 1
ATOM 550 O O . ALA A 1 81 ? 20.896 10.598 -29.431 1.00 98.56 81 ALA A O 1
ATOM 551 N N . ILE A 1 82 ? 20.519 9.272 -31.203 1.00 98.81 82 ILE A N 1
ATOM 552 C CA . ILE A 1 82 ? 19.198 8.796 -30.783 1.00 98.81 82 ILE A CA 1
ATOM 553 C C . ILE A 1 82 ? 19.210 7.277 -30.644 1.00 98.81 82 ILE A C 1
ATOM 555 O O . ILE A 1 82 ? 19.526 6.564 -31.596 1.00 98.81 82 ILE A O 1
ATOM 559 N N . ILE A 1 83 ? 18.769 6.774 -29.494 1.00 98.94 83 ILE A N 1
ATOM 560 C CA . ILE A 1 83 ? 18.435 5.359 -29.291 1.00 98.94 83 ILE A CA 1
ATOM 561 C C . ILE A 1 83 ? 16.955 5.281 -28.926 1.00 98.94 83 ILE A C 1
ATOM 563 O O . ILE A 1 83 ? 16.516 5.949 -27.997 1.00 98.94 83 ILE A O 1
ATOM 567 N N . ARG A 1 84 ? 16.167 4.465 -29.628 1.00 98.69 84 ARG A N 1
ATOM 568 C CA . ARG A 1 84 ? 14.759 4.260 -29.261 1.00 98.69 84 ARG A CA 1
ATOM 569 C C . ARG A 1 84 ? 14.292 2.828 -29.446 1.00 98.69 84 ARG A C 1
ATOM 571 O O . ARG A 1 84 ? 14.816 2.117 -30.309 1.00 98.69 84 ARG A O 1
ATOM 578 N N . ASN A 1 85 ? 13.281 2.421 -28.684 1.00 98.62 85 ASN A N 1
ATOM 579 C CA . ASN A 1 85 ? 12.601 1.133 -28.845 1.00 98.62 85 ASN A CA 1
ATOM 580 C C . ASN A 1 85 ? 13.584 -0.046 -28.835 1.00 98.62 85 ASN A C 1
ATOM 582 O O . ASN A 1 85 ? 13.478 -0.944 -29.667 1.00 98.62 85 ASN A O 1
ATOM 586 N N . SER A 1 86 ? 14.595 -0.017 -27.970 1.00 98.88 86 SER A N 1
ATOM 587 C CA . SER A 1 86 ? 15.716 -0.960 -28.017 1.00 98.88 86 SER A CA 1
ATOM 588 C C . SER A 1 86 ? 15.996 -1.574 -26.648 1.00 98.88 86 SER A C 1
ATOM 590 O O . SER A 1 86 ? 15.574 -1.042 -25.623 1.00 98.88 86 SER A O 1
ATOM 592 N N . TYR A 1 87 ? 16.690 -2.711 -26.603 1.00 98.94 87 TYR A N 1
ATOM 593 C CA . TYR A 1 87 ? 16.976 -3.358 -25.321 1.00 98.94 87 TYR A CA 1
ATOM 594 C C . TYR A 1 87 ? 18.313 -4.090 -25.261 1.00 98.94 87 TYR A C 1
ATOM 596 O O . TYR A 1 87 ? 18.895 -4.452 -26.283 1.00 98.94 87 TYR A O 1
ATOM 604 N N . ALA A 1 88 ? 18.801 -4.332 -24.046 1.00 98.88 88 ALA A N 1
ATOM 605 C CA . ALA A 1 88 ? 19.992 -5.141 -23.819 1.00 98.88 88 ALA A CA 1
ATOM 606 C C . ALA A 1 88 ? 19.838 -6.094 -22.633 1.00 98.88 88 ALA A C 1
ATOM 608 O O . ALA A 1 88 ? 19.359 -5.713 -21.567 1.00 98.88 88 ALA A O 1
ATOM 609 N N . THR A 1 89 ? 20.281 -7.338 -22.800 1.00 98.62 89 THR A N 1
ATOM 610 C CA . THR A 1 89 ? 20.206 -8.365 -21.741 1.00 98.62 89 THR A CA 1
ATOM 611 C C . THR A 1 89 ? 21.564 -8.962 -21.379 1.00 98.62 89 THR A C 1
ATOM 613 O O . THR A 1 89 ? 21.647 -9.764 -20.453 1.00 98.62 89 THR A O 1
ATOM 616 N N . GLY A 1 90 ? 22.622 -8.622 -22.119 1.00 98.25 90 GLY A N 1
ATOM 617 C CA . GLY A 1 90 ? 23.975 -9.106 -21.856 1.00 98.25 90 GLY A CA 1
ATOM 618 C C . GLY A 1 90 ? 24.639 -8.384 -20.683 1.00 98.25 90 GLY A C 1
ATOM 619 O O . GLY A 1 90 ? 24.382 -7.206 -20.443 1.00 98.25 90 GLY A O 1
ATOM 620 N N . ASN A 1 91 ? 25.501 -9.093 -19.951 1.00 98.62 91 ASN A N 1
ATOM 621 C CA . ASN A 1 91 ? 26.214 -8.531 -18.800 1.00 98.62 91 ASN A CA 1
ATOM 622 C C . ASN A 1 91 ? 27.303 -7.543 -19.240 1.00 98.62 91 ASN A C 1
ATOM 624 O O . ASN A 1 91 ? 27.942 -7.755 -20.269 1.00 98.62 91 ASN A O 1
ATOM 628 N N . VAL A 1 92 ? 27.559 -6.516 -18.426 1.00 98.62 92 VAL A N 1
ATOM 629 C CA . VAL A 1 92 ? 28.550 -5.460 -18.689 1.00 98.62 92 VAL A CA 1
ATOM 630 C C . VAL A 1 92 ? 29.555 -5.378 -17.537 1.00 98.62 92 VAL A C 1
ATOM 632 O O . VAL A 1 92 ? 29.161 -5.262 -16.375 1.00 98.62 92 VAL A O 1
ATOM 635 N N . SER A 1 93 ? 30.859 -5.435 -17.829 1.00 96.81 93 SER A N 1
ATOM 636 C CA . SER A 1 93 ? 31.902 -5.431 -16.789 1.00 96.81 93 SER A CA 1
ATOM 637 C C . SER A 1 93 ? 33.239 -4.795 -17.199 1.00 96.81 93 SER A C 1
ATOM 639 O O . SER A 1 93 ? 33.597 -4.743 -18.373 1.00 96.81 93 SER A O 1
ATOM 641 N N . GLY A 1 94 ? 34.013 -4.339 -16.206 1.00 90.56 94 GLY A N 1
ATOM 642 C CA . GLY A 1 94 ? 35.433 -3.972 -16.365 1.00 90.56 94 GLY A CA 1
ATOM 643 C C . GLY A 1 94 ? 35.730 -2.507 -16.722 1.00 90.56 94 GLY A C 1
ATOM 644 O O . GLY A 1 94 ? 36.886 -2.142 -16.925 1.00 90.56 94 GLY A O 1
ATOM 645 N N . PHE A 1 95 ? 34.719 -1.637 -16.754 1.00 94.06 95 PHE A N 1
ATOM 646 C CA . PHE A 1 95 ? 34.873 -0.233 -17.157 1.00 94.06 95 PHE A CA 1
ATOM 647 C C . PHE A 1 95 ? 35.179 0.707 -15.981 1.00 94.06 95 PHE A C 1
ATOM 649 O O . PHE A 1 95 ? 34.621 0.578 -14.887 1.00 94.06 95 PHE A O 1
ATOM 656 N N . THR A 1 96 ? 36.049 1.694 -16.221 1.00 93.38 96 THR A N 1
ATOM 657 C CA . THR A 1 96 ? 36.546 2.630 -15.192 1.00 93.38 96 THR A CA 1
ATOM 658 C C . THR A 1 96 ? 35.932 4.026 -15.257 1.00 93.38 96 THR A C 1
ATOM 660 O O . THR A 1 96 ? 36.180 4.813 -14.345 1.00 93.38 96 THR A O 1
ATOM 663 N N . GLN A 1 97 ? 35.139 4.349 -16.284 1.00 91.81 97 GLN A N 1
ATOM 664 C CA . GLN A 1 97 ? 34.275 5.531 -16.296 1.00 91.81 97 GLN A CA 1
ATOM 665 C C . GLN A 1 97 ? 32.810 5.108 -16.205 1.00 91.81 97 GLN A C 1
ATOM 667 O O . GLN A 1 97 ? 32.321 5.013 -15.090 1.00 91.81 97 GLN A O 1
ATOM 672 N N . GLY A 1 98 ? 32.120 4.807 -17.308 1.00 93.81 98 GLY A N 1
ATOM 673 C CA . GLY A 1 98 ? 30.687 4.476 -17.285 1.00 93.81 98 GLY A CA 1
ATOM 674 C C . GLY A 1 98 ? 30.388 3.032 -17.680 1.00 93.81 98 GLY A C 1
ATOM 675 O O . GLY A 1 98 ? 30.682 2.633 -18.801 1.00 93.81 98 GLY A O 1
ATOM 676 N N . ALA A 1 99 ? 29.751 2.259 -16.803 1.00 96.69 99 ALA A N 1
ATOM 677 C CA . ALA A 1 99 ? 29.190 0.955 -17.162 1.00 96.69 99 ALA A CA 1
ATOM 678 C C . ALA A 1 99 ? 27.663 1.047 -17.106 1.00 96.69 99 ALA A C 1
ATOM 680 O O . ALA A 1 99 ? 27.120 1.357 -16.049 1.00 96.69 99 ALA A O 1
ATOM 681 N N . GLY A 1 100 ? 26.969 0.795 -18.216 1.00 97.19 100 GLY A N 1
ATOM 682 C CA . GLY A 1 100 ? 25.505 0.840 -18.241 1.00 97.19 100 GLY A CA 1
ATOM 683 C C . GLY A 1 100 ? 24.877 -0.386 -18.871 1.00 97.19 100 GLY A C 1
ATOM 684 O O . GLY A 1 100 ? 25.388 -0.916 -19.855 1.00 97.19 100 GLY A O 1
ATOM 685 N N . GLY A 1 101 ? 23.742 -0.829 -18.335 1.00 98.31 101 GLY A N 1
ATOM 686 C CA . GLY A 1 101 ? 23.047 -1.999 -18.873 1.00 98.31 101 GLY A CA 1
ATOM 687 C C . GLY A 1 101 ? 22.624 -1.826 -20.335 1.00 98.31 101 GLY A C 1
ATOM 688 O O . GLY A 1 101 ? 22.734 -2.771 -21.108 1.00 98.31 101 GLY A O 1
ATOM 689 N N . LEU A 1 102 ? 22.215 -0.621 -20.748 1.00 98.88 102 LEU A N 1
ATOM 690 C CA . LEU A 1 102 ? 21.932 -0.283 -22.146 1.00 98.88 102 LEU A CA 1
ATOM 691 C C . LEU A 1 102 ? 23.068 0.535 -22.777 1.00 98.88 102 LEU A C 1
ATOM 693 O O . LEU A 1 102 ? 23.564 0.168 -23.846 1.00 98.88 102 LEU A O 1
ATOM 697 N N . VAL A 1 103 ? 23.481 1.632 -22.131 1.00 98.69 103 VAL A N 1
ATOM 698 C CA . VAL A 1 103 ? 24.454 2.590 -22.684 1.00 98.69 103 VAL A CA 1
ATOM 699 C C . VAL A 1 103 ? 25.579 2.909 -21.701 1.00 98.69 103 VAL A C 1
ATOM 701 O O . VAL A 1 103 ? 25.335 3.194 -20.532 1.00 98.69 103 VAL A O 1
ATOM 704 N N . GLY A 1 104 ? 26.828 2.918 -22.162 1.00 97.81 104 GLY A N 1
ATOM 705 C CA . GLY A 1 104 ? 27.954 3.302 -21.305 1.00 97.81 104 GLY A CA 1
ATOM 706 C C . GLY A 1 104 ? 27.974 4.800 -20.993 1.00 97.81 104 GLY A C 1
ATOM 707 O O . GLY A 1 104 ? 28.096 5.197 -19.834 1.00 97.81 104 GLY A O 1
ATOM 708 N N . ASN A 1 105 ? 27.843 5.636 -22.025 1.00 97.44 105 ASN A N 1
ATOM 709 C CA . ASN A 1 105 ? 27.803 7.095 -21.910 1.00 97.44 105 ASN A CA 1
ATOM 710 C C . ASN A 1 105 ? 26.803 7.710 -22.902 1.00 97.44 105 ASN A C 1
ATOM 712 O O . ASN A 1 105 ? 26.996 7.590 -24.111 1.00 97.44 105 ASN A O 1
ATOM 716 N N . ASN A 1 106 ? 25.768 8.381 -22.398 1.00 98.06 106 ASN A N 1
ATOM 717 C CA . ASN A 1 106 ? 24.850 9.215 -23.172 1.00 98.06 106 ASN A CA 1
ATOM 718 C C . ASN A 1 106 ? 25.275 10.684 -23.042 1.00 98.06 106 ASN A C 1
ATOM 720 O O . ASN A 1 106 ? 25.268 11.243 -21.942 1.00 98.06 106 ASN A O 1
ATOM 724 N N . HIS A 1 107 ? 25.703 11.296 -24.145 1.00 96.88 107 HIS A N 1
ATOM 725 C CA . HIS A 1 107 ? 26.475 12.533 -24.110 1.00 96.88 107 HIS A CA 1
ATOM 726 C C . HIS A 1 107 ? 26.080 13.538 -25.198 1.00 96.88 107 HIS A C 1
ATOM 728 O O . HIS A 1 107 ? 25.844 13.185 -26.350 1.00 96.88 107 HIS A O 1
ATOM 734 N N . THR A 1 108 ? 26.101 14.823 -24.841 1.00 96.81 108 THR A N 1
ATOM 735 C CA . THR A 1 108 ? 25.907 15.977 -25.738 1.00 96.81 108 THR A CA 1
ATOM 736 C C . THR A 1 108 ? 24.585 15.927 -26.505 1.00 96.81 108 THR A C 1
ATOM 738 O O . THR A 1 108 ? 24.549 15.534 -27.672 1.00 96.81 108 THR A O 1
ATOM 741 N N . ARG A 1 109 ? 23.504 16.371 -25.842 1.00 96.69 109 ARG A N 1
ATOM 742 C CA . ARG A 1 109 ? 22.137 16.472 -26.400 1.00 96.69 109 ARG A CA 1
ATOM 743 C C . ARG A 1 109 ? 21.614 15.172 -27.015 1.00 96.69 109 ARG A C 1
ATOM 745 O O . ARG A 1 109 ? 20.779 15.188 -27.915 1.00 96.69 109 ARG A O 1
ATOM 752 N N . SER A 1 110 ? 22.122 14.042 -26.545 1.00 98.31 110 SER A N 1
ATOM 753 C CA . SER A 1 110 ? 21.727 12.738 -27.060 1.00 98.31 110 SER A CA 1
ATOM 754 C C . SER A 1 110 ? 20.513 12.216 -26.299 1.00 98.31 110 SER A C 1
ATOM 756 O O . SER A 1 110 ? 20.320 12.516 -25.119 1.00 98.31 110 SER A O 1
ATOM 758 N N . THR A 1 111 ? 19.666 11.451 -26.980 1.00 98.50 111 THR A N 1
ATOM 759 C CA . THR A 1 111 ? 18.368 11.025 -26.444 1.00 98.50 111 THR A CA 1
ATOM 760 C C . THR A 1 111 ? 18.231 9.514 -26.465 1.00 98.50 111 THR A C 1
ATOM 762 O O . THR A 1 111 ? 18.645 8.842 -27.415 1.00 98.50 111 THR A O 1
ATOM 765 N N . ILE A 1 112 ? 17.643 8.977 -25.400 1.00 98.81 112 ILE A N 1
ATOM 766 C CA . ILE A 1 112 ? 17.284 7.566 -25.300 1.00 98.81 112 ILE A CA 1
ATOM 767 C C . ILE A 1 112 ? 15.829 7.467 -24.875 1.00 98.81 112 ILE A C 1
ATOM 769 O O . ILE A 1 112 ? 15.454 8.047 -23.860 1.00 98.81 112 ILE A O 1
ATOM 773 N N . SER A 1 113 ? 15.010 6.724 -25.614 1.00 98.69 113 SER A N 1
ATOM 774 C CA . SER A 1 113 ? 13.604 6.551 -25.254 1.00 98.69 113 SER A CA 1
ATOM 775 C C . SER A 1 113 ? 13.085 5.131 -25.414 1.00 98.69 113 SER A C 1
ATOM 777 O O . SER A 1 113 ? 13.597 4.350 -26.222 1.00 98.69 113 SER A O 1
ATOM 779 N N . ASN A 1 114 ? 12.051 4.793 -24.642 1.00 98.50 114 ASN A N 1
ATOM 780 C CA . ASN A 1 114 ? 11.283 3.556 -24.786 1.00 98.50 114 ASN A CA 1
ATOM 781 C C . ASN A 1 114 ? 12.188 2.318 -24.862 1.00 98.50 114 ASN A C 1
ATOM 783 O O . ASN A 1 114 ? 12.188 1.589 -25.849 1.00 98.50 114 ASN A O 1
ATOM 787 N N . SER A 1 115 ? 13.082 2.149 -23.895 1.00 98.88 115 SER A N 1
ATOM 788 C CA . SER A 1 115 ? 14.140 1.138 -23.964 1.00 98.88 115 SER A CA 1
ATOM 789 C C . SER A 1 115 ? 14.378 0.501 -22.601 1.00 98.88 115 SER A C 1
ATOM 791 O O . SER A 1 115 ? 14.052 1.089 -21.573 1.00 98.88 115 SER A O 1
ATOM 793 N N . TYR A 1 116 ? 14.947 -0.704 -22.561 1.00 98.88 116 TYR A N 1
ATOM 794 C CA . TYR A 1 116 ? 15.187 -1.380 -21.282 1.00 98.88 116 TYR A CA 1
ATOM 795 C C . TYR A 1 116 ? 16.463 -2.216 -21.229 1.00 98.88 116 TYR A C 1
ATOM 797 O O . TYR A 1 116 ? 16.992 -2.647 -22.255 1.00 98.88 116 TYR A O 1
ATOM 805 N N . SER A 1 117 ? 16.949 -2.472 -20.015 1.00 98.81 117 SER A N 1
ATOM 806 C CA . SER A 1 117 ? 18.096 -3.346 -19.768 1.00 98.81 117 SER A CA 1
ATOM 807 C C . SER A 1 117 ? 17.859 -4.343 -18.635 1.00 98.81 117 SER A C 1
ATOM 809 O O . SER A 1 117 ? 17.317 -4.009 -17.584 1.00 98.81 117 SER A O 1
ATOM 811 N N . THR A 1 118 ? 18.309 -5.583 -18.827 1.00 98.50 118 THR A N 1
ATOM 812 C CA . THR A 1 118 ? 18.191 -6.651 -17.812 1.00 98.50 118 THR A CA 1
ATOM 813 C C . THR A 1 118 ? 19.523 -7.319 -17.471 1.00 98.50 118 THR A C 1
ATOM 815 O O . THR A 1 118 ? 19.558 -8.213 -16.630 1.00 98.50 118 THR A O 1
ATOM 818 N N . GLY A 1 119 ? 20.612 -6.944 -18.148 1.00 97.88 119 GLY A N 1
ATOM 819 C CA . GLY A 1 119 ? 21.943 -7.502 -17.904 1.00 97.88 119 GLY A CA 1
ATOM 820 C C . GLY A 1 119 ? 22.578 -6.948 -16.630 1.00 97.88 119 GLY A C 1
ATOM 821 O O . GLY A 1 119 ? 22.384 -5.779 -16.298 1.00 97.88 119 GLY A O 1
ATOM 822 N N . ASN A 1 120 ? 23.363 -7.771 -15.934 1.00 98.06 120 ASN A N 1
ATOM 823 C CA . ASN A 1 120 ? 24.074 -7.346 -14.727 1.00 98.06 120 ASN A CA 1
ATOM 824 C C . ASN A 1 120 ? 25.233 -6.412 -15.087 1.00 98.06 120 ASN A C 1
ATOM 826 O O . ASN A 1 120 ? 25.940 -6.642 -16.073 1.00 98.06 120 ASN A O 1
ATOM 830 N N . VAL A 1 121 ? 25.465 -5.390 -14.266 1.00 97.94 121 VAL A N 1
ATOM 831 C CA . VAL A 1 121 ? 26.429 -4.321 -14.540 1.00 97.94 121 VAL A CA 1
ATOM 832 C C . VAL A 1 121 ? 27.438 -4.212 -13.405 1.00 97.94 121 VAL A C 1
ATOM 834 O O . VAL A 1 121 ? 27.071 -4.081 -12.239 1.00 97.94 121 VAL A O 1
ATOM 837 N N . SER A 1 122 ? 28.729 -4.211 -13.742 1.00 95.50 122 SER A N 1
ATOM 838 C CA . SER A 1 122 ? 29.802 -3.907 -12.790 1.00 95.50 122 SER A CA 1
ATOM 839 C C . SER A 1 122 ? 30.841 -2.932 -13.349 1.00 95.50 122 SER A C 1
ATOM 841 O O . SER A 1 122 ? 31.267 -3.042 -14.499 1.00 95.50 122 SER A O 1
ATOM 843 N N . GLY A 1 123 ? 31.266 -1.960 -12.539 1.00 92.75 123 GLY A N 1
ATOM 844 C CA . GLY A 1 123 ? 32.196 -0.910 -12.975 1.00 92.75 123 GLY A CA 1
ATOM 845 C C . GLY A 1 123 ? 32.345 0.231 -11.968 1.00 92.75 123 GLY A C 1
ATOM 846 O O . GLY A 1 123 ? 31.906 0.115 -10.826 1.00 92.75 123 GLY A O 1
ATOM 847 N N . ARG A 1 124 ? 32.983 1.337 -12.380 1.00 90.88 124 ARG A N 1
ATOM 848 C CA . ARG A 1 124 ? 33.172 2.512 -11.506 1.00 90.88 124 ARG A CA 1
ATOM 849 C C . ARG A 1 124 ? 31.931 3.380 -11.341 1.00 90.88 124 ARG A C 1
ATOM 851 O O . ARG A 1 124 ? 31.530 3.615 -10.210 1.00 90.88 124 ARG A O 1
ATOM 858 N N . TYR A 1 125 ? 31.371 3.892 -12.435 1.00 93.12 125 TYR A N 1
ATOM 859 C CA . TYR A 1 125 ? 30.055 4.532 -12.444 1.00 93.12 125 TYR A CA 1
ATOM 860 C C . TYR A 1 125 ? 29.090 3.556 -13.109 1.00 93.12 125 TYR A C 1
ATOM 862 O O . TYR A 1 125 ? 28.809 3.646 -14.306 1.00 93.12 125 TYR A O 1
ATOM 870 N N . ALA A 1 126 ? 28.700 2.536 -12.343 1.00 94.81 126 ALA A N 1
ATOM 871 C CA . ALA A 1 126 ? 27.777 1.512 -12.804 1.00 94.81 126 ALA A CA 1
ATOM 872 C C . ALA A 1 126 ? 26.331 1.981 -12.597 1.00 94.81 126 ALA A C 1
ATOM 874 O O . ALA A 1 126 ? 25.948 2.303 -11.473 1.00 94.81 126 ALA A O 1
ATOM 875 N N . GLY A 1 127 ? 25.545 1.995 -13.673 1.00 95.88 127 GLY A N 1
ATOM 876 C CA . GLY A 1 127 ? 24.101 2.208 -13.627 1.00 95.88 127 GLY A CA 1
ATOM 877 C C . GLY A 1 127 ? 23.355 1.062 -14.295 1.00 95.88 127 GLY A C 1
ATOM 878 O O . GLY A 1 127 ? 23.793 0.545 -15.327 1.00 95.88 127 GLY A O 1
ATOM 879 N N . GLY A 1 128 ? 22.218 0.661 -13.723 1.00 97.00 128 GLY A N 1
ATOM 880 C CA . GLY A 1 128 ? 21.414 -0.440 -14.266 1.00 97.00 128 GLY A CA 1
ATOM 881 C C . GLY A 1 128 ? 20.994 -0.212 -15.720 1.00 97.00 128 GLY A C 1
ATOM 882 O O . GLY A 1 128 ? 20.913 -1.167 -16.495 1.00 97.00 128 GLY A O 1
ATOM 883 N N . PHE A 1 129 ? 20.811 1.047 -16.126 1.00 98.19 129 PHE A N 1
ATOM 884 C CA . PHE A 1 129 ? 20.479 1.447 -17.490 1.00 98.19 129 PHE A CA 1
ATOM 885 C C . PHE A 1 129 ? 21.618 2.195 -18.188 1.00 98.19 129 PHE A C 1
ATOM 887 O O . PHE A 1 129 ? 22.070 1.768 -19.254 1.00 98.19 129 PHE A O 1
ATOM 894 N N . ALA A 1 130 ? 22.114 3.282 -17.590 1.00 97.25 130 ALA A N 1
ATOM 895 C CA . ALA A 1 130 ? 23.196 4.081 -18.159 1.00 97.25 130 ALA A CA 1
ATOM 896 C C . ALA A 1 130 ? 24.348 4.265 -17.172 1.00 97.25 130 ALA A C 1
ATOM 898 O O . ALA A 1 130 ? 24.137 4.583 -16.005 1.00 97.25 130 ALA A O 1
ATOM 899 N N . GLY A 1 131 ? 25.585 4.126 -17.650 1.00 95.75 131 GLY A N 1
ATOM 900 C CA . GLY A 1 131 ? 26.751 4.445 -16.827 1.00 95.75 131 GLY A CA 1
ATOM 901 C C . GLY A 1 131 ? 26.827 5.944 -16.552 1.00 95.75 131 GLY A C 1
ATOM 902 O O . GLY A 1 131 ? 26.892 6.373 -15.402 1.00 95.75 131 GLY A O 1
ATOM 903 N N . ILE A 1 132 ? 26.774 6.742 -17.621 1.00 95.19 132 ILE A N 1
ATOM 904 C CA . ILE A 1 132 ? 26.817 8.206 -17.575 1.00 95.19 132 ILE A CA 1
ATOM 905 C C . ILE A 1 132 ? 25.687 8.796 -18.432 1.00 95.19 132 ILE A C 1
ATOM 907 O O . ILE A 1 132 ? 25.520 8.383 -19.580 1.00 95.19 132 ILE A O 1
ATOM 911 N N . ASN A 1 133 ? 24.966 9.794 -17.911 1.00 95.94 133 ASN A N 1
ATOM 912 C CA . ASN A 1 133 ? 24.048 10.654 -18.671 1.00 95.94 133 ASN A CA 1
ATOM 913 C C . ASN A 1 133 ? 24.462 12.125 -18.509 1.00 95.94 133 ASN A C 1
ATOM 915 O O . ASN A 1 133 ? 24.502 12.633 -17.390 1.00 95.94 133 ASN A O 1
ATOM 919 N N . SER A 1 134 ? 24.862 12.809 -19.584 1.00 94.94 134 SER A N 1
ATOM 920 C CA . S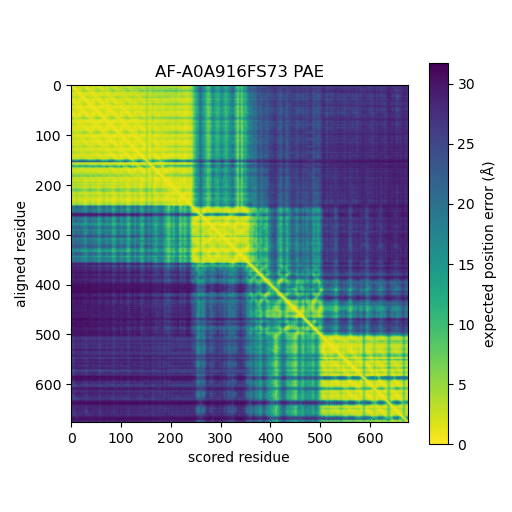ER A 1 134 ? 25.496 14.126 -19.443 1.00 94.94 134 SER A CA 1
ATOM 921 C C . SER A 1 134 ? 25.320 15.091 -20.616 1.00 94.94 134 SER A C 1
ATOM 923 O O . SER A 1 134 ? 25.023 14.703 -21.745 1.00 94.94 134 SER A O 1
ATOM 925 N N . SER A 1 135 ? 25.599 16.371 -20.360 1.00 95.50 135 SER A N 1
ATOM 926 C CA . SER A 1 135 ? 25.632 17.467 -21.336 1.00 95.50 135 SER A CA 1
ATOM 927 C C . SER A 1 135 ? 24.289 17.679 -22.037 1.00 95.50 135 SER A C 1
ATOM 929 O O . SER A 1 135 ? 24.206 17.631 -23.267 1.00 95.50 135 SER A O 1
ATOM 931 N N . ASN A 1 136 ? 23.244 17.935 -21.245 1.00 94.50 136 ASN A N 1
ATOM 932 C CA . ASN A 1 136 ? 21.868 18.174 -21.700 1.00 94.50 136 ASN A CA 1
ATOM 933 C C . ASN A 1 136 ? 21.284 17.000 -22.492 1.00 94.50 136 ASN A C 1
ATOM 935 O O . ASN A 1 136 ? 20.520 17.204 -23.432 1.00 94.50 136 ASN A O 1
ATOM 939 N N . SER A 1 137 ? 21.687 15.782 -22.136 1.00 97.19 137 SER A N 1
ATOM 940 C CA . SER A 1 137 ? 21.136 14.556 -22.706 1.00 97.19 137 SER A CA 1
ATOM 941 C C . SER A 1 137 ? 19.912 14.101 -21.907 1.00 97.19 137 SER A C 1
ATOM 943 O O . SER A 1 137 ? 19.740 14.487 -20.749 1.00 97.19 137 SER A O 1
ATOM 945 N N . SER A 1 138 ? 19.045 13.295 -22.519 1.00 97.00 138 SER A N 1
ATOM 946 C CA . SER A 1 138 ? 17.815 12.815 -21.879 1.00 97.00 138 SER A CA 1
ATOM 947 C C . SER A 1 138 ? 17.615 11.315 -22.049 1.00 97.00 138 SER A C 1
ATOM 949 O O . SER A 1 138 ? 17.989 10.719 -23.065 1.00 97.00 138 SER A O 1
ATOM 951 N N . ILE A 1 139 ? 17.011 10.708 -21.032 1.00 98.50 139 ILE A N 1
ATOM 952 C CA . ILE A 1 139 ? 16.553 9.320 -21.045 1.00 98.50 139 ILE A CA 1
ATOM 953 C C . ILE A 1 139 ? 15.072 9.337 -20.659 1.00 98.50 139 ILE A C 1
ATOM 955 O O . ILE A 1 139 ? 14.697 10.013 -19.713 1.00 98.50 139 ILE A O 1
ATOM 959 N N . THR A 1 140 ? 14.187 8.677 -21.402 1.00 98.31 140 THR A N 1
ATOM 960 C CA . THR A 1 140 ? 12.737 8.819 -21.174 1.00 98.31 140 THR A CA 1
ATOM 961 C C . THR A 1 140 ? 11.992 7.516 -21.389 1.00 98.31 140 THR A C 1
ATOM 963 O O . THR A 1 140 ? 12.214 6.837 -22.388 1.00 98.31 140 THR A O 1
ATOM 966 N N . ASN A 1 141 ? 11.067 7.189 -20.485 1.00 98.06 141 ASN A N 1
ATOM 967 C CA . ASN A 1 141 ? 10.257 5.970 -20.561 1.00 98.06 141 ASN A CA 1
ATOM 968 C C . ASN A 1 141 ? 11.124 4.713 -20.709 1.00 98.06 141 ASN A C 1
ATOM 970 O O . ASN A 1 141 ? 10.954 3.907 -21.622 1.00 98.06 141 ASN A O 1
ATOM 974 N N . CYS A 1 142 ? 12.114 4.583 -19.832 1.00 98.75 142 CYS A N 1
ATOM 975 C CA . CYS A 1 142 ? 13.080 3.495 -19.856 1.00 98.75 142 CYS A CA 1
ATOM 976 C C . CYS A 1 142 ? 13.120 2.770 -18.513 1.00 98.75 142 CYS A C 1
ATOM 978 O O . CYS A 1 142 ? 12.776 3.351 -17.485 1.00 98.75 142 CYS A O 1
ATOM 980 N N . TYR A 1 143 ? 13.563 1.511 -18.495 1.00 98.75 143 TYR A N 1
ATOM 981 C CA . TYR A 1 143 ? 13.719 0.803 -17.225 1.00 98.75 143 TYR A CA 1
ATOM 982 C C . TYR A 1 143 ? 14.912 -0.158 -17.158 1.00 98.75 143 TYR A C 1
ATOM 984 O O . TYR A 1 143 ? 15.402 -0.624 -18.188 1.00 98.75 143 TYR A O 1
ATOM 992 N N . SER A 1 144 ? 15.367 -0.481 -15.941 1.00 98.62 144 SER A N 1
ATOM 993 C CA . SER A 1 144 ? 16.397 -1.506 -15.712 1.00 98.62 144 SER A CA 1
ATOM 994 C C . SER A 1 144 ? 16.092 -2.474 -14.569 1.00 98.62 144 SER A C 1
ATOM 996 O O . SER A 1 144 ? 15.496 -2.090 -13.564 1.00 98.62 144 SER A O 1
ATOM 998 N N . THR A 1 145 ? 16.544 -3.727 -14.707 1.00 98.19 145 THR A N 1
ATOM 999 C CA . THR A 1 145 ? 16.356 -4.787 -13.690 1.00 98.19 145 THR A CA 1
ATOM 1000 C C . THR A 1 145 ? 17.628 -5.564 -13.330 1.00 98.19 145 THR A C 1
ATOM 1002 O O . THR A 1 145 ? 17.615 -6.341 -12.379 1.00 98.19 145 THR A O 1
ATOM 1005 N N . GLY A 1 146 ? 18.730 -5.399 -14.065 1.00 96.94 146 GLY A N 1
ATOM 1006 C CA . GLY A 1 146 ? 19.970 -6.133 -13.789 1.00 96.94 146 GLY A CA 1
ATOM 1007 C C . GLY A 1 146 ? 20.633 -5.708 -12.477 1.00 96.94 146 GLY A C 1
ATOM 1008 O O . GLY A 1 146 ? 20.523 -4.547 -12.076 1.00 96.94 146 GLY A O 1
ATOM 1009 N N . SER A 1 147 ? 21.352 -6.626 -11.822 1.00 97.00 147 SER A N 1
ATOM 1010 C CA . SER A 1 147 ? 22.086 -6.300 -10.594 1.00 97.00 147 SER A CA 1
ATOM 1011 C C . SER A 1 147 ? 23.221 -5.317 -10.876 1.00 97.00 147 SER A C 1
ATOM 1013 O O . SER A 1 147 ? 23.903 -5.413 -11.901 1.00 97.00 147 SER A O 1
ATOM 1015 N N . VAL A 1 148 ? 23.430 -4.361 -9.971 1.00 96.62 148 VAL A N 1
ATOM 1016 C CA . VAL A 1 148 ? 24.443 -3.310 -10.132 1.00 96.62 148 VAL A CA 1
ATOM 1017 C C . VAL A 1 148 ? 25.501 -3.449 -9.045 1.00 96.62 148 VAL A C 1
ATOM 1019 O O . VAL A 1 148 ? 25.197 -3.406 -7.857 1.00 96.62 148 VAL A O 1
ATOM 1022 N N . THR A 1 149 ? 26.762 -3.597 -9.452 1.00 93.75 149 THR A N 1
ATOM 1023 C CA . THR A 1 149 ? 27.930 -3.621 -8.558 1.00 93.75 149 THR A CA 1
ATOM 1024 C C . THR A 1 149 ? 28.874 -2.473 -8.911 1.00 93.75 149 THR A C 1
ATOM 1026 O O . THR A 1 149 ? 29.619 -2.543 -9.888 1.00 93.75 149 THR A O 1
ATOM 1029 N N . SER A 1 150 ? 28.855 -1.407 -8.111 1.00 85.00 150 SER A N 1
ATOM 1030 C CA . SER A 1 150 ? 29.677 -0.211 -8.328 1.00 85.00 150 SER A CA 1
ATOM 1031 C C . SER A 1 150 ? 30.793 -0.084 -7.288 1.00 85.00 150 SER A C 1
ATOM 1033 O O . SER A 1 150 ? 30.602 -0.464 -6.134 1.00 85.00 150 SER A O 1
ATOM 1035 N N . ASN A 1 151 ? 31.944 0.479 -7.670 1.00 78.38 151 ASN A N 1
ATOM 1036 C CA . ASN A 1 151 ? 33.023 0.847 -6.734 1.00 78.38 151 ASN A CA 1
ATOM 1037 C C . ASN A 1 151 ? 33.147 2.370 -6.493 1.00 78.38 151 ASN A C 1
ATOM 1039 O O . ASN A 1 151 ? 34.037 2.819 -5.770 1.00 78.38 151 ASN A O 1
ATOM 1043 N N . SER A 1 152 ? 32.252 3.163 -7.087 1.00 74.12 152 SER A N 1
ATOM 1044 C CA . SER A 1 152 ? 32.064 4.600 -6.853 1.00 74.12 152 SER A CA 1
ATOM 1045 C C . SER A 1 152 ? 30.563 4.937 -6.922 1.00 74.12 152 SER A C 1
ATOM 1047 O O . SER A 1 152 ? 29.763 4.013 -7.047 1.00 74.12 152 SER A O 1
ATOM 1049 N N . ASN A 1 153 ? 30.174 6.212 -6.777 1.00 61.62 153 ASN A N 1
ATOM 1050 C CA . ASN A 1 153 ? 28.777 6.664 -6.611 1.00 61.62 153 ASN A CA 1
ATOM 1051 C C . ASN A 1 153 ? 27.739 5.825 -7.393 1.00 61.62 153 ASN A C 1
ATOM 1053 O O . ASN A 1 153 ? 27.911 5.546 -8.578 1.00 61.62 153 ASN A O 1
ATOM 1057 N N . TYR A 1 154 ? 26.703 5.392 -6.671 1.00 67.31 154 TYR A N 1
ATOM 1058 C CA . TYR A 1 154 ? 25.762 4.336 -7.046 1.00 67.31 154 TYR A CA 1
ATOM 1059 C C . TYR A 1 154 ? 24.561 4.872 -7.830 1.00 67.31 154 TYR A C 1
ATOM 1061 O O . TYR A 1 154 ? 24.044 5.943 -7.502 1.00 67.31 154 TYR A O 1
ATOM 1069 N N . GLY A 1 155 ? 24.018 4.061 -8.742 1.00 78.50 155 GLY A N 1
ATOM 1070 C CA . GLY A 1 155 ? 22.593 4.162 -9.011 1.00 78.50 155 GLY A CA 1
ATOM 1071 C C . GLY A 1 155 ? 21.952 2.938 -9.640 1.00 78.50 155 GLY A C 1
ATOM 1072 O O . GLY A 1 155 ? 22.474 2.340 -10.578 1.00 78.50 155 GLY A O 1
ATOM 1073 N N . GLY A 1 156 ? 20.775 2.582 -9.123 1.00 92.06 156 GLY A N 1
ATOM 1074 C CA . GLY A 1 156 ? 19.946 1.506 -9.660 1.00 92.06 156 GLY A CA 1
ATOM 1075 C C . GLY A 1 156 ? 19.563 1.715 -11.127 1.00 92.06 156 GLY A C 1
ATOM 1076 O O . GLY A 1 156 ? 19.398 0.734 -11.848 1.00 92.06 156 GLY A O 1
ATOM 1077 N N . PHE A 1 157 ? 19.526 2.970 -11.599 1.00 96.62 157 PHE A N 1
ATOM 1078 C CA . PHE A 1 157 ? 19.275 3.324 -12.998 1.00 96.62 157 PHE A CA 1
ATOM 1079 C C . PHE A 1 157 ? 20.484 4.004 -13.673 1.00 96.62 157 PHE A C 1
ATOM 1081 O O . PHE A 1 157 ? 20.919 3.552 -14.737 1.00 96.62 157 PHE A O 1
ATOM 1088 N N . ILE A 1 158 ? 21.075 5.037 -13.051 1.00 95.06 158 ILE A N 1
ATOM 1089 C CA . ILE A 1 158 ? 22.212 5.814 -13.593 1.00 95.06 158 ILE A CA 1
ATOM 1090 C C . ILE A 1 158 ? 23.386 5.872 -12.615 1.00 95.06 158 ILE A C 1
ATOM 1092 O O . ILE A 1 158 ? 23.199 6.226 -11.455 1.00 95.06 158 ILE A O 1
ATOM 1096 N N . GLY A 1 159 ? 24.605 5.616 -13.103 1.00 93.56 159 GLY A N 1
ATOM 1097 C CA . GLY A 1 159 ? 25.828 5.681 -12.291 1.00 93.56 159 GLY A CA 1
ATOM 1098 C C . GLY A 1 159 ? 26.370 7.100 -12.058 1.00 93.56 159 GLY A C 1
ATOM 1099 O O . GLY A 1 159 ? 26.851 7.418 -10.973 1.00 93.56 159 GLY A O 1
ATOM 1100 N N . PHE A 1 160 ? 26.306 7.975 -13.064 1.00 92.94 160 PHE A N 1
ATOM 1101 C CA . PHE A 1 160 ? 26.733 9.374 -12.968 1.00 92.94 160 PHE A CA 1
ATOM 1102 C C . PHE A 1 160 ? 25.919 10.277 -13.897 1.00 92.94 160 PHE A C 1
ATOM 1104 O O . PHE A 1 160 ? 25.630 9.907 -15.036 1.00 92.94 160 PHE A O 1
ATOM 1111 N N . MET A 1 161 ? 25.611 11.496 -13.451 1.00 89.56 161 MET A N 1
ATOM 1112 C CA . MET A 1 161 ? 24.976 12.492 -14.311 1.00 89.56 161 MET A CA 1
ATOM 1113 C C . MET A 1 161 ? 25.387 13.934 -14.011 1.00 89.56 161 MET A C 1
ATOM 1115 O O . MET A 1 161 ? 25.892 14.240 -12.930 1.00 89.56 161 MET A O 1
ATOM 1119 N N . ASN A 1 162 ? 25.138 14.822 -14.977 1.00 85.94 162 ASN A N 1
ATOM 1120 C CA . ASN A 1 162 ? 25.127 16.276 -14.780 1.00 85.94 162 ASN A CA 1
ATOM 1121 C C . ASN A 1 162 ? 23.802 16.869 -15.304 1.00 85.94 162 ASN A C 1
ATOM 1123 O O . ASN A 1 162 ? 22.772 16.255 -15.072 1.00 85.94 162 ASN A O 1
ATOM 1127 N N . THR A 1 163 ? 23.786 18.044 -15.945 1.00 77.69 163 THR A N 1
ATOM 1128 C CA . THR A 1 163 ? 22.574 18.704 -16.472 1.00 77.69 163 THR A CA 1
ATOM 1129 C C . THR A 1 163 ? 21.818 17.805 -17.463 1.00 77.69 163 THR A C 1
ATOM 1131 O O . THR A 1 163 ? 22.051 17.854 -18.666 1.00 77.69 163 THR A O 1
ATOM 1134 N N . SER A 1 164 ? 20.971 16.899 -16.985 1.00 85.25 164 SER A N 1
ATOM 1135 C CA . SER A 1 164 ? 20.288 15.849 -17.758 1.00 85.25 164 SER A CA 1
ATOM 1136 C C . SER A 1 164 ? 19.017 15.413 -17.016 1.00 85.25 164 SER A C 1
ATOM 1138 O O . SER A 1 164 ? 18.873 15.742 -15.840 1.00 85.25 164 SER A O 1
ATOM 1140 N N . THR A 1 165 ? 18.081 14.758 -17.710 1.00 86.25 165 THR A N 1
ATOM 1141 C CA . THR A 1 165 ? 16.763 14.386 -17.157 1.00 86.25 165 THR A CA 1
ATOM 1142 C C . THR A 1 165 ? 16.362 12.952 -17.498 1.00 86.25 165 THR A C 1
ATOM 1144 O O . THR A 1 165 ? 16.771 12.402 -18.530 1.00 86.25 165 THR A O 1
ATOM 1147 N N . GLU A 1 166 ? 15.532 12.363 -16.632 1.00 91.12 166 GLU A N 1
ATOM 1148 C CA . GLU A 1 166 ? 15.096 10.962 -16.704 1.00 91.12 166 GLU A CA 1
ATOM 1149 C C . GLU A 1 166 ? 13.569 10.754 -16.543 1.00 91.12 166 GLU A C 1
ATOM 1151 O O . GLU A 1 166 ? 13.145 9.886 -15.771 1.00 91.12 166 GLU A O 1
ATOM 1156 N N . PRO A 1 167 ? 12.694 11.518 -17.228 1.00 94.00 167 PRO A N 1
ATOM 1157 C CA . PRO A 1 167 ? 11.254 11.428 -17.000 1.00 94.00 167 PRO A CA 1
ATOM 1158 C C . PRO A 1 167 ? 10.696 10.036 -17.328 1.00 94.00 167 PRO A C 1
ATOM 1160 O O . PRO A 1 167 ? 11.069 9.403 -18.320 1.00 94.00 167 PRO A O 1
ATOM 1163 N N . GLY A 1 168 ? 9.789 9.553 -16.476 1.00 95.69 168 GLY A N 1
ATOM 1164 C CA . GLY A 1 168 ? 9.109 8.270 -16.668 1.00 95.69 168 GLY A CA 1
ATOM 1165 C C . GLY A 1 168 ? 10.037 7.052 -16.630 1.00 95.69 168 GLY A C 1
ATOM 1166 O O . GLY A 1 168 ? 9.681 6.020 -17.194 1.00 95.69 168 GLY A O 1
ATOM 1167 N N . CYS A 1 169 ? 11.230 7.168 -16.033 1.00 98.31 169 CYS A N 1
ATOM 1168 C CA . CYS A 1 169 ? 12.196 6.074 -15.945 1.00 98.31 169 CYS A CA 1
ATOM 1169 C C . CYS A 1 169 ? 12.129 5.331 -14.606 1.00 98.31 169 CYS A C 1
ATOM 1171 O O . CYS A 1 169 ? 11.929 5.946 -13.558 1.00 98.31 169 CYS A O 1
ATOM 1173 N N . PHE A 1 170 ? 12.358 4.015 -14.635 1.00 98.44 170 PHE A N 1
ATOM 1174 C CA . PHE A 1 170 ? 12.227 3.144 -13.463 1.00 98.44 170 PHE A CA 1
ATOM 1175 C C . PHE A 1 170 ? 13.399 2.176 -13.297 1.00 98.44 170 PHE A C 1
ATOM 1177 O O . PHE A 1 170 ? 13.994 1.727 -14.274 1.00 98.44 170 PHE A O 1
ATOM 1184 N N . TRP A 1 171 ? 13.696 1.768 -12.066 1.00 98.31 171 TRP A N 1
ATOM 1185 C CA . TRP A 1 171 ? 14.506 0.571 -11.827 1.00 98.31 171 TRP A CA 1
ATOM 1186 C C . TRP A 1 171 ? 13.885 -0.299 -10.750 1.00 98.31 171 TRP A C 1
ATOM 1188 O O . TRP A 1 171 ? 13.211 0.188 -9.842 1.00 98.31 171 TRP A O 1
ATOM 1198 N N . ASP A 1 172 ? 14.157 -1.592 -10.857 1.00 98.12 172 ASP A N 1
ATOM 1199 C CA . ASP A 1 172 ? 13.759 -2.567 -9.856 1.00 98.12 172 ASP A CA 1
ATOM 1200 C C . ASP A 1 172 ? 14.724 -2.528 -8.664 1.00 98.12 172 ASP A C 1
ATOM 1202 O O . ASP A 1 172 ? 15.901 -2.871 -8.797 1.00 98.12 172 ASP A O 1
ATOM 1206 N N . THR A 1 173 ? 14.262 -2.083 -7.497 1.00 96.88 173 THR A N 1
ATOM 1207 C CA . THR A 1 173 ? 15.105 -1.916 -6.299 1.00 96.88 173 THR A CA 1
ATOM 1208 C C . THR A 1 173 ? 15.557 -3.240 -5.688 1.00 96.88 173 THR A C 1
ATOM 1210 O O . THR A 1 173 ? 16.537 -3.274 -4.945 1.00 96.88 173 THR A O 1
ATOM 1213 N N . GLU A 1 174 ? 14.861 -4.334 -5.988 1.00 96.31 174 GLU A N 1
ATOM 1214 C CA . GLU A 1 174 ? 15.123 -5.647 -5.404 1.00 96.31 174 GLU A CA 1
ATOM 1215 C C . GLU A 1 174 ? 16.094 -6.433 -6.281 1.00 96.31 174 GLU A C 1
ATOM 1217 O O . GLU A 1 174 ? 17.103 -6.934 -5.786 1.00 96.31 174 GLU A O 1
ATOM 1222 N N . THR A 1 175 ? 15.863 -6.485 -7.596 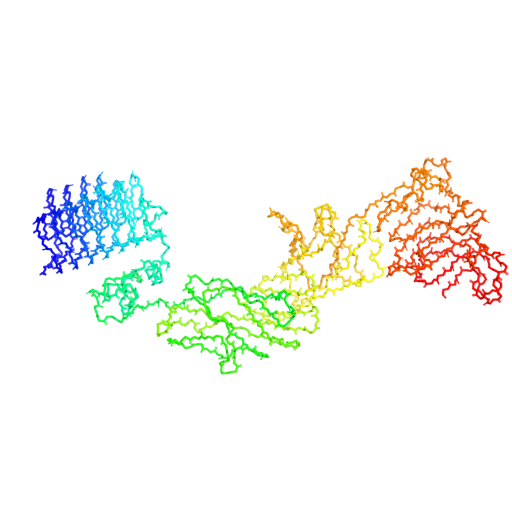1.00 96.50 175 THR A N 1
ATOM 1223 C CA . THR A 1 175 ? 16.761 -7.212 -8.506 1.00 96.50 175 THR A CA 1
ATOM 1224 C C . THR A 1 175 ? 18.046 -6.441 -8.804 1.00 96.50 175 THR A C 1
ATOM 1226 O O . THR A 1 175 ? 19.095 -7.058 -9.008 1.00 96.50 175 THR A O 1
ATOM 1229 N N . SER A 1 176 ? 18.006 -5.101 -8.774 1.00 95.69 176 SER A N 1
ATOM 1230 C CA . SER A 1 176 ? 19.220 -4.285 -8.923 1.00 95.69 176 SER A CA 1
ATOM 1231 C C . SER A 1 176 ? 20.149 -4.360 -7.710 1.00 95.69 176 SER A C 1
ATOM 1233 O O . SER A 1 176 ? 21.344 -4.087 -7.848 1.00 95.69 176 SER A O 1
ATOM 1235 N N . LEU A 1 177 ? 19.613 -4.741 -6.541 1.00 94.75 177 LEU A N 1
ATOM 1236 C CA . LEU A 1 177 ? 20.258 -4.634 -5.228 1.00 94.75 177 LEU A CA 1
ATOM 1237 C C . LEU A 1 177 ? 20.616 -3.183 -4.849 1.00 94.75 177 LEU A C 1
ATOM 1239 O O . LEU A 1 177 ? 21.540 -2.955 -4.067 1.00 94.75 177 LEU A O 1
ATOM 1243 N N . GLN A 1 178 ? 19.902 -2.198 -5.407 1.00 93.75 178 GLN A N 1
ATOM 1244 C CA . GLN A 1 178 ? 20.129 -0.769 -5.182 1.00 93.75 178 GLN A CA 1
ATOM 1245 C C . GLN A 1 178 ? 18.847 -0.062 -4.732 1.00 93.75 178 GLN A C 1
ATOM 1247 O O . GLN A 1 178 ? 17.804 -0.148 -5.379 1.00 93.75 178 GLN A O 1
ATOM 1252 N N . ILE A 1 179 ? 18.950 0.729 -3.663 1.00 89.69 179 ILE A N 1
ATOM 1253 C CA . ILE A 1 179 ? 17.834 1.529 -3.124 1.00 89.69 179 ILE A CA 1
ATOM 1254 C C . ILE A 1 179 ? 17.873 3.005 -3.549 1.00 89.69 179 ILE A C 1
ATOM 1256 O O . ILE A 1 179 ? 16.948 3.755 -3.250 1.00 89.69 179 ILE A O 1
ATOM 1260 N N . THR A 1 180 ? 18.927 3.443 -4.241 1.00 89.50 180 THR A N 1
ATOM 1261 C CA . THR A 1 180 ? 19.095 4.827 -4.708 1.00 89.50 180 THR A CA 1
ATOM 1262 C C . THR A 1 180 ? 19.570 4.878 -6.158 1.00 89.50 180 THR A C 1
ATOM 1264 O O . THR A 1 180 ? 20.135 3.919 -6.683 1.00 89.50 180 THR A O 1
ATOM 1267 N N . THR A 1 181 ? 19.353 6.023 -6.805 1.00 90.75 181 THR A N 1
ATOM 1268 C CA . THR A 1 181 ? 19.971 6.400 -8.080 1.00 90.75 181 THR A CA 1
ATOM 1269 C C . THR A 1 181 ? 20.309 7.884 -8.075 1.00 90.75 181 THR A C 1
ATOM 1271 O O . THR A 1 181 ? 19.778 8.639 -7.259 1.00 90.75 181 THR A O 1
ATOM 1274 N N . LEU A 1 182 ? 21.157 8.310 -9.007 1.00 88.38 182 LEU A N 1
ATOM 1275 C CA . LEU A 1 182 ? 21.227 9.714 -9.397 1.00 88.38 182 LEU A CA 1
ATOM 1276 C C . LEU A 1 182 ? 20.099 10.042 -10.382 1.00 88.38 182 LEU A C 1
ATOM 1278 O O . LEU A 1 182 ? 19.789 9.220 -11.248 1.00 88.38 182 LEU A O 1
ATOM 1282 N N . GLY A 1 183 ? 19.530 11.241 -10.250 1.00 87.31 183 GLY A N 1
ATOM 1283 C CA . GLY A 1 183 ? 18.536 11.781 -11.179 1.00 87.31 183 GLY A CA 1
ATOM 1284 C C . GLY A 1 183 ? 17.094 11.585 -10.749 1.00 87.31 183 GLY A C 1
ATOM 1285 O O . GLY A 1 183 ? 16.803 11.392 -9.569 1.00 87.31 183 GLY A O 1
ATOM 1286 N N . GLU A 1 184 ? 16.199 11.682 -11.729 1.00 90.50 184 GLU A N 1
ATOM 1287 C CA . GLU A 1 184 ? 14.744 11.722 -11.517 1.00 90.50 184 GLU A CA 1
ATOM 1288 C C . GLU A 1 184 ? 14.048 10.371 -11.717 1.00 90.50 184 GLU A C 1
ATOM 1290 O O . GLU A 1 184 ? 12.840 10.265 -11.495 1.00 90.50 184 GLU A O 1
ATOM 1295 N N . ALA A 1 185 ? 14.782 9.334 -12.132 1.00 95.00 185 ALA A N 1
ATOM 1296 C CA . ALA A 1 185 ? 14.214 7.997 -12.225 1.00 95.00 185 ALA A CA 1
ATOM 1297 C C . ALA A 1 185 ? 13.639 7.571 -10.859 1.00 95.00 185 ALA A C 1
ATOM 1299 O O . ALA A 1 185 ? 14.110 8.002 -9.800 1.00 95.00 185 ALA A O 1
ATOM 1300 N N . VAL A 1 186 ? 12.659 6.667 -10.868 1.00 96.56 186 VAL A N 1
ATOM 1301 C CA . VAL A 1 186 ? 11.960 6.229 -9.653 1.00 96.56 186 VAL A CA 1
ATOM 1302 C C . VAL A 1 186 ? 12.197 4.744 -9.384 1.00 96.56 186 VAL A C 1
ATOM 1304 O O . VAL A 1 186 ? 11.940 3.892 -10.234 1.00 96.56 186 VAL A O 1
ATOM 1307 N N . GLY A 1 187 ? 12.661 4.431 -8.175 1.00 97.12 187 GLY A N 1
ATOM 1308 C CA . GLY A 1 187 ? 12.843 3.059 -7.713 1.00 97.12 187 GLY A CA 1
ATOM 1309 C C . GLY A 1 187 ? 11.501 2.416 -7.397 1.00 97.12 187 GLY A C 1
ATOM 1310 O O . GLY A 1 187 ? 10.661 3.026 -6.734 1.00 97.12 187 GLY A O 1
ATOM 1311 N N . LYS A 1 188 ? 11.304 1.194 -7.884 1.00 95.50 188 LYS A N 1
ATOM 1312 C CA . LYS A 1 188 ? 10.084 0.406 -7.723 1.00 95.50 188 LYS A CA 1
ATOM 1313 C C . LYS A 1 188 ? 10.436 -1.008 -7.274 1.00 95.50 188 LYS A C 1
ATOM 1315 O O . LYS A 1 188 ? 11.443 -1.559 -7.708 1.00 95.50 188 LYS A O 1
ATOM 1320 N N . SER A 1 189 ? 9.607 -1.596 -6.419 1.00 94.50 189 SER A N 1
ATOM 1321 C CA . SER A 1 189 ? 9.715 -3.020 -6.065 1.00 94.50 189 SER A CA 1
ATOM 1322 C C . SER A 1 189 ? 9.476 -3.924 -7.284 1.00 94.50 189 SER A C 1
ATOM 1324 O O . SER A 1 189 ? 8.903 -3.483 -8.286 1.00 94.50 189 SER A O 1
ATOM 1326 N N . THR A 1 190 ? 9.849 -5.208 -7.204 1.00 90.56 190 THR A N 1
ATOM 1327 C CA . THR A 1 190 ? 9.611 -6.174 -8.293 1.00 90.56 190 THR A CA 1
ATOM 1328 C C . THR A 1 190 ? 8.131 -6.269 -8.644 1.00 90.56 190 THR A C 1
ATOM 1330 O O . THR A 1 190 ? 7.767 -6.353 -9.818 1.00 90.56 190 THR A O 1
ATOM 1333 N N . SER A 1 191 ? 7.255 -6.252 -7.638 1.00 84.12 191 SER A N 1
ATOM 1334 C CA . SER A 1 191 ? 5.806 -6.330 -7.839 1.00 84.12 191 SER A CA 1
ATOM 1335 C C . SER A 1 191 ? 5.271 -5.093 -8.567 1.00 84.12 191 SER A C 1
ATOM 1337 O O . SER A 1 191 ? 4.519 -5.229 -9.533 1.00 84.12 191 SER A O 1
ATOM 1339 N N . GLU A 1 192 ? 5.713 -3.892 -8.185 1.00 87.00 192 GLU A N 1
ATOM 1340 C CA . GLU A 1 192 ? 5.371 -2.650 -8.885 1.00 87.00 192 GLU A CA 1
ATOM 1341 C C . GLU A 1 192 ? 5.926 -2.619 -10.317 1.00 87.00 192 GLU A C 1
ATOM 1343 O O . GLU A 1 192 ? 5.230 -2.186 -11.234 1.00 87.00 192 GLU A O 1
ATOM 1348 N N . MET A 1 193 ? 7.146 -3.104 -10.549 1.00 93.81 193 MET A N 1
ATOM 1349 C CA . MET A 1 193 ? 7.759 -3.156 -11.884 1.00 93.81 193 MET A CA 1
ATOM 1350 C C . MET A 1 193 ? 7.099 -4.177 -12.822 1.00 93.81 193 MET A C 1
ATOM 1352 O O . MET A 1 193 ? 7.224 -4.095 -14.040 1.00 93.81 193 MET A O 1
ATOM 1356 N N . LYS A 1 194 ? 6.365 -5.149 -12.282 1.00 90.75 194 LYS A N 1
ATOM 1357 C CA . LYS A 1 194 ? 5.562 -6.099 -13.070 1.00 90.75 194 LYS A CA 1
ATOM 1358 C C . LYS A 1 194 ? 4.099 -5.676 -13.187 1.00 90.75 194 LYS A C 1
ATOM 1360 O O . LYS A 1 194 ? 3.258 -6.432 -13.676 1.00 90.75 194 LYS A O 1
ATOM 1365 N N . ASN A 1 195 ? 3.784 -4.457 -12.755 1.00 82.19 195 ASN A N 1
ATOM 1366 C CA . ASN A 1 195 ? 2.439 -3.919 -12.753 1.00 82.19 195 ASN A CA 1
ATOM 1367 C C . ASN A 1 195 ? 2.248 -2.901 -13.888 1.00 82.19 195 ASN A C 1
ATOM 1369 O O . ASN A 1 195 ? 2.866 -1.841 -13.904 1.00 82.19 195 ASN A O 1
ATOM 1373 N N . TYR A 1 196 ? 1.316 -3.196 -14.800 1.00 84.88 196 TYR A N 1
ATOM 1374 C CA . TYR A 1 196 ? 0.889 -2.301 -15.884 1.00 84.88 196 TYR A CA 1
ATOM 1375 C C . TYR A 1 196 ? 0.577 -0.868 -15.413 1.00 84.88 196 TYR A C 1
ATOM 1377 O O . TYR A 1 196 ? 0.970 0.099 -16.063 1.00 84.88 196 TYR A O 1
ATOM 1385 N N . VAL A 1 197 ? -0.088 -0.724 -14.261 1.00 81.00 197 VAL A N 1
ATOM 1386 C CA . VAL A 1 197 ? -0.542 0.571 -13.728 1.00 81.00 197 VAL A CA 1
ATOM 1387 C C . VAL A 1 197 ? 0.630 1.497 -13.412 1.00 81.00 197 VAL A C 1
ATOM 1389 O O . VAL A 1 197 ? 0.501 2.709 -13.588 1.00 81.00 197 VAL A O 1
ATOM 1392 N N . THR A 1 198 ? 1.778 0.947 -13.003 1.00 86.69 198 THR A N 1
ATOM 1393 C CA . THR A 1 198 ? 3.008 1.713 -12.743 1.00 86.69 198 THR A CA 1
ATOM 1394 C C . THR A 1 198 ? 3.401 2.543 -13.960 1.00 86.69 198 THR A C 1
ATOM 1396 O O . THR A 1 198 ? 3.683 3.732 -13.841 1.00 86.69 198 THR A O 1
ATOM 1399 N N . TYR A 1 199 ? 3.350 1.929 -15.139 1.00 91.31 199 TYR A N 1
ATOM 1400 C CA . TYR A 1 199 ? 3.779 2.542 -16.389 1.00 91.31 199 TYR A CA 1
ATOM 1401 C C . TYR A 1 199 ? 2.668 3.360 -17.051 1.00 91.31 199 TYR A C 1
ATOM 1403 O O . TYR A 1 199 ? 2.930 4.436 -17.580 1.00 91.31 199 TYR A O 1
ATOM 1411 N N . PHE A 1 200 ? 1.415 2.908 -16.957 1.00 85.62 200 PHE A N 1
ATOM 1412 C CA . PHE A 1 200 ? 0.267 3.688 -17.424 1.00 85.62 200 PHE A CA 1
ATOM 1413 C C . PHE A 1 200 ? 0.165 5.034 -16.690 1.00 85.62 200 PHE A C 1
ATOM 1415 O O . PHE A 1 200 ? -0.013 6.077 -17.311 1.00 85.62 200 PHE A O 1
ATOM 1422 N N . SER A 1 201 ? 0.369 5.043 -15.368 1.00 85.31 201 SER A N 1
ATOM 1423 C CA . SER A 1 201 ? 0.382 6.283 -14.569 1.00 85.31 201 SER A CA 1
ATOM 1424 C C . SER A 1 201 ? 1.540 7.213 -14.943 1.00 85.31 201 SER A C 1
ATOM 1426 O O . SER A 1 201 ? 1.469 8.419 -14.721 1.00 85.31 201 SER A O 1
ATOM 1428 N N . ALA A 1 202 ? 2.596 6.648 -15.526 1.00 90.56 202 ALA A N 1
ATOM 1429 C CA . ALA A 1 202 ? 3.750 7.360 -16.053 1.00 90.56 202 ALA A CA 1
ATOM 1430 C C . ALA A 1 202 ? 3.600 7.745 -17.533 1.00 90.56 202 ALA A C 1
ATOM 1432 O O . ALA A 1 202 ? 4.574 8.176 -18.142 1.00 90.56 202 ALA A O 1
ATOM 1433 N N . GLN A 1 203 ? 2.395 7.597 -18.097 1.00 93.75 203 GLN A N 1
ATOM 1434 C CA . GLN A 1 203 ? 2.047 7.971 -19.469 1.00 93.75 203 GLN A CA 1
ATOM 1435 C C . GLN A 1 203 ? 2.799 7.171 -20.546 1.00 93.75 203 GLN A C 1
ATOM 1437 O O . GLN A 1 203 ? 3.148 7.701 -21.599 1.00 93.75 203 GLN A O 1
ATOM 1442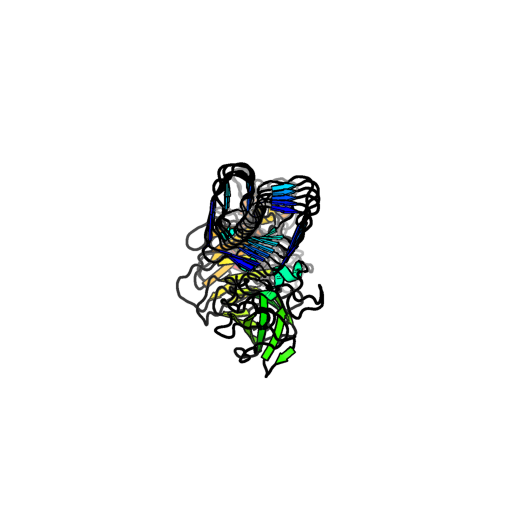 N N . TRP A 1 204 ? 3.085 5.893 -20.286 1.00 95.06 204 TRP A N 1
ATOM 1443 C CA . TRP A 1 204 ? 3.648 5.002 -21.302 1.00 95.06 204 TRP A CA 1
ATOM 1444 C C . TRP A 1 204 ? 2.562 4.546 -22.286 1.00 95.06 204 TRP A C 1
ATOM 1446 O O . TRP A 1 204 ? 1.495 4.108 -21.858 1.00 95.06 204 TRP A O 1
ATOM 1456 N N . ASP A 1 205 ? 2.877 4.584 -23.583 1.00 94.88 205 ASP A N 1
ATOM 1457 C CA . ASP A 1 205 ? 2.005 4.117 -24.671 1.00 94.88 205 ASP A CA 1
ATOM 1458 C C . ASP A 1 205 ? 2.027 2.579 -24.758 1.00 94.88 205 ASP A C 1
ATOM 1460 O O . ASP A 1 205 ? 3.024 1.974 -25.174 1.00 94.88 205 ASP A O 1
ATOM 1464 N N . PHE A 1 206 ? 0.946 1.940 -24.304 1.00 94.12 206 PHE A N 1
ATOM 1465 C CA . PHE A 1 206 ? 0.779 0.484 -24.271 1.00 94.12 206 PHE A CA 1
ATOM 1466 C C . PHE A 1 206 ? -0.221 -0.009 -25.310 1.00 94.12 206 PHE A C 1
ATOM 1468 O O . PHE A 1 206 ? -1.271 0.574 -25.506 1.00 94.12 206 PHE A O 1
ATOM 1475 N N . LYS A 1 207 ? 0.008 -1.198 -25.860 1.00 92.69 207 LYS A N 1
ATOM 1476 C CA . LYS A 1 207 ? -0.862 -1.774 -26.884 1.00 92.69 207 LYS A CA 1
ATOM 1477 C C . LYS A 1 207 ? -2.364 -1.709 -26.558 1.00 92.69 207 LYS A C 1
ATOM 1479 O O . LYS A 1 207 ? -2.828 -2.361 -25.619 1.00 92.69 207 LYS A O 1
ATOM 1484 N N . GLY A 1 208 ? -3.125 -1.038 -27.418 1.00 84.50 208 GLY A N 1
ATOM 1485 C CA . GLY A 1 208 ? -4.583 -0.948 -27.358 1.00 84.50 208 GLY A CA 1
ATOM 1486 C C . GLY A 1 208 ? -5.122 0.113 -26.397 1.00 84.50 208 GLY A C 1
ATOM 1487 O O . GLY A 1 208 ? -6.340 0.201 -26.230 1.00 84.50 208 GLY A O 1
ATOM 1488 N N . GLU A 1 209 ? -4.254 0.903 -25.767 1.00 84.31 209 GLU A N 1
ATOM 1489 C CA . GLU A 1 209 ? -4.640 2.139 -25.089 1.00 84.31 209 GLU A CA 1
ATOM 1490 C C . GLU A 1 209 ? -4.650 3.312 -26.093 1.00 84.31 209 GLU A C 1
ATOM 1492 O O . GLU A 1 209 ? -4.062 3.216 -27.164 1.00 84.31 209 GLU A O 1
ATOM 1497 N N . THR A 1 210 ? -5.369 4.398 -25.797 1.00 85.81 210 THR A N 1
ATOM 1498 C CA . THR A 1 210 ? -5.426 5.587 -26.681 1.00 85.81 210 THR A CA 1
ATOM 1499 C C . THR A 1 210 ? -5.253 6.911 -25.932 1.00 85.81 210 THR A C 1
ATOM 1501 O O . THR A 1 210 ? -5.487 7.981 -26.493 1.00 85.81 210 THR A O 1
ATOM 1504 N N . ALA A 1 211 ? -4.963 6.858 -24.634 1.00 81.69 211 ALA A N 1
ATOM 1505 C CA . ALA A 1 211 ? -4.838 8.012 -23.755 1.00 81.69 211 ALA A CA 1
ATOM 1506 C C . ALA A 1 211 ? -3.455 8.673 -23.854 1.00 81.69 211 ALA A C 1
ATOM 1508 O O . ALA A 1 211 ? -3.371 9.892 -23.690 1.00 81.69 211 ALA A O 1
ATOM 1509 N N . PHE A 1 212 ? -2.397 7.903 -24.135 1.00 87.38 212 PHE A N 1
ATOM 1510 C CA . PHE A 1 212 ? -1.017 8.403 -24.197 1.00 87.38 212 PHE A CA 1
ATOM 1511 C C . PHE A 1 212 ? -0.336 8.213 -25.556 1.00 87.38 212 PHE A C 1
ATOM 1513 O O . PHE A 1 212 ? 0.806 8.635 -25.733 1.00 87.38 212 PHE A O 1
ATOM 1520 N N . GLY A 1 213 ? -1.059 7.684 -26.538 1.00 90.19 213 GLY A N 1
ATOM 1521 C CA . GLY A 1 213 ? -0.610 7.554 -27.917 1.00 90.19 213 GLY A CA 1
ATOM 1522 C C . GLY A 1 213 ? -1.445 6.530 -28.672 1.00 90.19 213 GLY A C 1
ATOM 1523 O O . GLY A 1 213 ? -2.462 6.058 -28.175 1.00 90.19 213 GLY A O 1
ATOM 1524 N N . THR A 1 214 ? -1.048 6.241 -29.907 1.00 92.31 214 THR A N 1
ATOM 1525 C CA . THR A 1 214 ? -1.602 5.134 -30.708 1.00 92.31 214 THR A CA 1
ATOM 1526 C C . THR A 1 214 ? -0.485 4.307 -31.343 1.00 92.31 214 THR A C 1
ATOM 1528 O O . THR A 1 214 ? -0.731 3.579 -32.304 1.00 92.31 214 THR A O 1
ATOM 1531 N N . ASP A 1 215 ? 0.758 4.486 -30.885 1.00 93.12 215 ASP A N 1
ATOM 1532 C CA . ASP A 1 215 ? 1.924 3.818 -31.460 1.00 93.12 215 ASP A CA 1
ATOM 1533 C C . ASP A 1 215 ? 2.093 2.400 -30.888 1.00 93.12 215 ASP A C 1
ATOM 1535 O O . ASP A 1 215 ? 2.866 1.611 -31.441 1.00 93.12 215 ASP A O 1
ATOM 1539 N N . ASP A 1 216 ? 1.358 2.053 -29.820 1.00 94.31 216 ASP A N 1
ATOM 1540 C CA . ASP A 1 216 ? 1.321 0.728 -29.198 1.00 94.31 216 ASP A CA 1
ATOM 1541 C C . ASP A 1 216 ? 2.738 0.220 -28.870 1.00 94.31 216 ASP A C 1
ATOM 1543 O O . ASP A 1 216 ? 3.121 -0.903 -29.227 1.00 94.31 216 ASP A O 1
ATOM 1547 N N . LEU A 1 217 ? 3.558 1.063 -28.234 1.00 97.00 217 LEU A N 1
ATOM 1548 C CA . LEU A 1 217 ? 4.999 0.822 -28.073 1.00 97.00 217 LEU A CA 1
ATOM 1549 C C . LEU A 1 217 ? 5.306 -0.309 -27.089 1.00 97.00 217 LEU A C 1
ATOM 1551 O O . LEU A 1 217 ? 6.199 -1.132 -27.332 1.00 97.00 217 LEU A O 1
ATOM 1555 N N . TRP A 1 218 ? 4.572 -0.353 -25.981 1.00 97.81 218 TRP A N 1
ATOM 1556 C CA . TRP A 1 218 ? 4.805 -1.270 -24.872 1.00 97.81 218 TRP A CA 1
ATOM 1557 C C . TRP A 1 218 ? 3.715 -2.330 -24.749 1.00 97.81 218 TRP A C 1
ATOM 1559 O O . TRP A 1 218 ? 2.560 -2.142 -25.119 1.00 97.81 218 TRP A O 1
ATOM 1569 N N . ASN A 1 219 ? 4.083 -3.477 -24.194 1.00 95.31 219 ASN A N 1
ATOM 1570 C CA . ASN A 1 219 ? 3.153 -4.511 -23.762 1.00 95.31 219 ASN A CA 1
ATOM 1571 C C . ASN A 1 219 ? 3.694 -5.169 -22.479 1.00 95.31 219 ASN A C 1
ATOM 1573 O O . ASN A 1 219 ? 4.864 -5.006 -22.141 1.00 95.31 219 ASN A O 1
ATOM 1577 N N . ILE A 1 220 ? 2.855 -5.851 -21.704 1.00 92.12 220 ILE A N 1
ATOM 1578 C CA . ILE A 1 220 ? 3.244 -6.486 -20.435 1.00 92.12 220 ILE A CA 1
ATOM 1579 C C . ILE A 1 220 ? 2.416 -7.750 -20.198 1.00 92.12 220 ILE A C 1
ATOM 1581 O O . ILE A 1 220 ? 1.279 -7.864 -20.660 1.00 92.12 220 ILE A O 1
ATOM 1585 N N . GLY A 1 221 ? 3.008 -8.723 -19.505 1.00 86.56 221 GLY A N 1
ATOM 1586 C CA . GLY A 1 221 ? 2.407 -10.034 -19.273 1.00 86.56 221 GLY A CA 1
ATOM 1587 C C . GLY A 1 221 ? 2.698 -11.008 -20.415 1.00 86.56 221 GLY A C 1
ATOM 1588 O O . GLY A 1 221 ? 3.817 -11.052 -20.926 1.00 86.56 221 GLY A O 1
ATOM 1589 N N . ASN A 1 222 ? 1.711 -11.824 -20.800 1.00 85.19 222 ASN A N 1
ATOM 1590 C CA . ASN A 1 222 ? 1.823 -12.787 -21.911 1.00 85.19 222 ASN A CA 1
ATOM 1591 C C . ASN A 1 222 ? 2.993 -13.793 -21.768 1.00 85.19 222 ASN A C 1
ATOM 1593 O O . ASN A 1 222 ? 3.542 -14.275 -22.757 1.00 85.19 222 ASN A O 1
ATOM 1597 N N . SER A 1 223 ? 3.414 -14.078 -20.527 1.00 87.94 223 SER A N 1
ATOM 1598 C CA . SER A 1 223 ? 4.605 -14.889 -20.208 1.00 87.94 223 SER A CA 1
ATOM 1599 C C . SER A 1 223 ? 5.900 -14.382 -20.867 1.00 87.94 223 SER A C 1
ATOM 1601 O O . SER A 1 223 ? 6.845 -15.145 -21.071 1.00 87.94 223 SER A O 1
ATOM 1603 N N . ARG A 1 224 ? 5.963 -13.089 -21.202 1.00 93.25 224 ARG A N 1
ATOM 1604 C CA . ARG A 1 224 ? 7.144 -12.444 -21.778 1.00 93.25 224 ARG A CA 1
ATOM 1605 C C . ARG A 1 224 ? 7.991 -11.805 -20.697 1.00 93.25 224 ARG A C 1
ATOM 1607 O O . ARG A 1 224 ? 7.484 -11.403 -19.654 1.00 93.25 224 ARG A O 1
ATOM 1614 N N . ASN A 1 225 ? 9.288 -11.705 -20.984 1.00 95.12 225 ASN A N 1
ATOM 1615 C CA . ASN A 1 225 ? 10.230 -10.846 -20.270 1.00 95.12 225 ASN A CA 1
ATOM 1616 C C . ASN A 1 225 ? 10.128 -10.921 -18.731 1.00 95.12 225 ASN A C 1
ATOM 1618 O O . ASN A 1 225 ? 10.182 -9.915 -18.033 1.00 95.12 225 ASN A O 1
ATOM 1622 N N . ASN A 1 226 ? 9.914 -12.131 -18.202 1.00 92.62 226 ASN A N 1
ATOM 1623 C CA . ASN A 1 226 ? 9.740 -12.396 -16.772 1.00 92.62 226 ASN A CA 1
ATOM 1624 C C . ASN A 1 226 ? 8.647 -11.546 -16.073 1.00 92.62 226 ASN A C 1
ATOM 1626 O O . ASN A 1 226 ? 8.737 -11.271 -14.876 1.00 92.62 226 ASN A O 1
ATOM 1630 N N . GLY A 1 227 ? 7.620 -11.122 -16.815 1.00 90.94 227 GLY A N 1
ATOM 1631 C CA . GLY A 1 227 ? 6.509 -10.306 -16.320 1.00 90.94 227 GLY A CA 1
ATOM 1632 C C . GLY A 1 227 ? 6.749 -8.792 -16.337 1.00 90.94 227 GLY A C 1
ATOM 1633 O O . GLY A 1 227 ? 5.809 -8.052 -16.071 1.00 90.94 227 GLY A O 1
ATOM 1634 N N . TYR A 1 228 ? 7.953 -8.320 -16.671 1.00 96.00 228 TYR A N 1
ATOM 1635 C CA . TYR A 1 228 ? 8.223 -6.891 -16.881 1.00 96.00 228 TYR A CA 1
ATOM 1636 C C . TYR A 1 228 ? 7.698 -6.430 -18.252 1.00 96.00 228 TYR A C 1
ATOM 1638 O O . TYR A 1 228 ? 7.534 -7.266 -19.153 1.00 96.00 228 TYR A O 1
ATOM 1646 N N . PRO A 1 229 ? 7.474 -5.118 -18.471 1.00 97.25 229 PRO A N 1
ATOM 1647 C CA . PRO A 1 229 ? 7.103 -4.615 -19.787 1.00 97.25 229 PRO A CA 1
ATOM 1648 C C . PRO A 1 229 ? 8.113 -5.010 -20.856 1.00 97.25 229 PRO A C 1
ATOM 1650 O O . PRO A 1 229 ? 9.318 -5.030 -20.627 1.00 97.25 229 PRO A O 1
ATOM 1653 N N . TYR A 1 230 ? 7.640 -5.289 -22.053 1.00 98.19 230 TYR A N 1
ATOM 1654 C CA . TYR A 1 230 ? 8.466 -5.555 -23.216 1.00 98.19 230 TYR A CA 1
ATOM 1655 C C . TYR A 1 230 ? 7.996 -4.681 -24.371 1.00 98.19 230 TYR A C 1
ATOM 1657 O O . TYR A 1 230 ? 6.868 -4.188 -24.393 1.00 98.19 230 TYR A O 1
ATOM 1665 N N . LEU A 1 231 ? 8.880 -4.470 -25.339 1.00 98.44 231 LEU A N 1
ATOM 1666 C CA . LEU A 1 231 ? 8.544 -3.660 -26.502 1.00 98.44 231 LEU A CA 1
ATOM 1667 C C . LEU A 1 231 ? 7.643 -4.482 -27.416 1.00 98.44 231 LEU A C 1
ATOM 1669 O O . LEU A 1 231 ? 8.007 -5.591 -27.808 1.00 98.44 231 LEU A O 1
ATOM 1673 N N . ASN A 1 232 ? 6.483 -3.943 -27.772 1.00 96.75 232 ASN A N 1
ATOM 1674 C CA . ASN A 1 232 ? 5.442 -4.670 -28.495 1.00 96.75 232 ASN A CA 1
ATOM 1675 C C . ASN A 1 232 ? 5.929 -5.201 -29.856 1.00 96.75 232 ASN A C 1
ATOM 1677 O O . ASN A 1 232 ? 5.524 -6.281 -30.280 1.00 96.75 232 ASN A O 1
ATOM 1681 N N . TRP A 1 233 ? 6.876 -4.511 -30.508 1.00 97.38 233 TRP A N 1
ATOM 1682 C CA . TRP A 1 233 ? 7.477 -4.978 -31.764 1.00 97.38 233 TRP A CA 1
ATOM 1683 C C . TRP A 1 233 ? 8.189 -6.334 -31.639 1.00 97.38 233 TRP A C 1
ATOM 1685 O O . TRP A 1 233 ? 8.352 -7.017 -32.648 1.00 97.38 233 TRP A O 1
ATOM 1695 N N . GLN A 1 234 ? 8.590 -6.751 -30.430 1.00 96.69 234 GLN A N 1
ATOM 1696 C CA . GLN A 1 234 ? 9.174 -8.076 -30.195 1.00 96.69 234 GLN A CA 1
ATOM 1697 C C . GLN A 1 234 ? 8.149 -9.192 -30.436 1.00 96.69 234 GLN A C 1
ATOM 1699 O O . GLN A 1 234 ? 8.505 -10.258 -30.935 1.00 96.69 234 GLN A O 1
ATOM 1704 N N . PHE A 1 235 ? 6.877 -8.940 -30.102 1.00 96.25 235 PHE A N 1
ATOM 1705 C CA . PHE A 1 235 ? 5.778 -9.904 -30.188 1.00 96.25 235 PHE A CA 1
ATOM 1706 C C . PHE A 1 235 ? 4.470 -9.211 -30.619 1.00 96.25 235 PHE A C 1
ATOM 1708 O O . PHE A 1 235 ? 3.512 -9.144 -29.849 1.00 96.25 235 PHE A O 1
ATOM 1715 N N . PRO A 1 236 ? 4.373 -8.724 -31.870 1.00 93.62 236 PRO A N 1
ATOM 1716 C CA . PRO A 1 236 ? 3.239 -7.908 -32.312 1.00 93.62 236 PRO A CA 1
ATOM 1717 C C . PRO A 1 236 ? 1.905 -8.672 -32.337 1.00 93.62 236 PRO A C 1
ATOM 1719 O O . PRO A 1 236 ? 0.845 -8.052 -32.408 1.00 93.62 236 PRO A O 1
ATOM 1722 N N . GLY A 1 237 ? 1.939 -10.008 -32.283 1.00 91.88 237 GLY A N 1
ATOM 1723 C CA . GLY A 1 237 ? 0.754 -10.865 -32.217 1.00 91.88 237 GLY A CA 1
ATOM 1724 C C . GLY A 1 237 ? 0.191 -11.083 -30.809 1.00 91.88 237 GLY A C 1
ATOM 1725 O O . GLY A 1 237 ? -0.929 -11.575 -30.698 1.00 91.88 237 GLY A O 1
ATOM 1726 N N . ASP A 1 238 ? 0.923 -10.726 -29.747 1.00 90.62 238 ASP A N 1
ATOM 1727 C CA . ASP A 1 238 ? 0.428 -10.884 -28.375 1.00 90.62 238 ASP A CA 1
ATOM 1728 C C . ASP A 1 238 ? -0.793 -9.956 -28.159 1.00 90.62 238 ASP A C 1
ATOM 1730 O O . ASP A 1 238 ? -0.830 -8.853 -28.719 1.00 90.62 238 ASP A O 1
ATOM 1734 N N . PRO A 1 239 ? -1.822 -10.358 -27.389 1.00 86.06 239 PRO A N 1
ATOM 1735 C CA . PRO A 1 239 ? -2.932 -9.466 -27.053 1.00 86.06 239 PRO A CA 1
ATOM 1736 C C . PRO A 1 239 ? -2.432 -8.265 -26.229 1.00 86.06 239 PRO A C 1
ATOM 1738 O O . PRO A 1 239 ? -1.274 -8.227 -25.810 1.00 86.06 239 PRO A O 1
ATOM 1741 N N . GLY A 1 240 ? -3.295 -7.269 -26.005 1.00 83.81 240 GLY A N 1
ATOM 1742 C CA . GLY A 1 240 ? -2.967 -6.122 -25.149 1.00 83.81 240 GLY A CA 1
ATOM 1743 C C . GLY A 1 240 ? -2.558 -6.525 -23.718 1.00 83.81 240 GLY A C 1
ATOM 1744 O O . GLY A 1 240 ? -2.636 -7.708 -23.361 1.00 83.81 240 GLY A O 1
ATOM 1745 N N . PRO A 1 241 ? -2.143 -5.552 -22.888 1.00 85.50 241 PRO A N 1
ATOM 1746 C CA . PRO A 1 241 ? -1.600 -5.776 -21.551 1.00 85.50 241 PRO A CA 1
ATOM 1747 C C . PRO A 1 241 ? -2.369 -6.822 -20.741 1.00 85.50 241 PRO A C 1
ATOM 1749 O O . PRO A 1 241 ? -3.587 -6.733 -20.581 1.00 85.50 241 PRO A O 1
ATOM 1752 N N . GLN A 1 242 ? -1.656 -7.817 -20.216 1.00 75.38 242 GLN A N 1
ATOM 1753 C CA . GLN A 1 242 ? -2.194 -8.769 -19.246 1.00 75.38 242 GLN A CA 1
ATOM 1754 C C . GLN A 1 242 ? -1.590 -8.440 -17.882 1.00 75.38 242 GLN A C 1
ATOM 1756 O O . GLN A 1 242 ? -0.396 -8.643 -17.661 1.00 75.38 242 GLN A O 1
ATOM 1761 N N . THR A 1 243 ? -2.402 -7.917 -16.963 1.00 67.06 243 THR A N 1
ATOM 1762 C CA . THR A 1 243 ? -1.996 -7.826 -15.558 1.00 67.06 243 THR A CA 1
ATOM 1763 C C . THR A 1 243 ? -1.923 -9.233 -14.968 1.00 67.06 243 THR A C 1
ATOM 1765 O O . THR A 1 243 ? -2.807 -10.037 -15.272 1.00 67.06 243 THR A O 1
ATOM 1768 N N . PRO A 1 244 ? -0.922 -9.543 -14.126 1.00 66.69 244 PRO A N 1
ATOM 1769 C CA . PRO A 1 244 ? -0.891 -10.808 -13.403 1.00 66.69 244 PRO A CA 1
ATOM 1770 C C . PRO A 1 244 ? -2.196 -11.019 -12.632 1.00 66.69 244 PRO A C 1
ATOM 1772 O O . PRO A 1 244 ? -2.752 -10.060 -12.085 1.00 66.69 244 PRO A O 1
ATOM 1775 N N . ASP A 1 245 ? -2.673 -12.259 -12.576 1.00 74.62 245 ASP A N 1
ATOM 1776 C CA . ASP A 1 245 ? -3.762 -12.621 -11.672 1.00 74.62 245 ASP A CA 1
ATOM 1777 C C . ASP A 1 245 ? -3.314 -12.325 -10.227 1.00 74.62 245 ASP A C 1
ATOM 1779 O O . ASP A 1 245 ? -2.152 -12.579 -9.893 1.00 74.62 245 ASP A O 1
ATOM 1783 N N . PRO A 1 246 ? -4.183 -11.781 -9.359 1.00 81.69 246 PRO A N 1
ATOM 1784 C CA . PRO A 1 246 ? -3.852 -11.700 -7.944 1.00 81.69 246 PRO A CA 1
ATOM 1785 C C . PRO A 1 246 ? -3.704 -13.117 -7.386 1.00 81.69 246 PRO A C 1
ATOM 1787 O O . PRO A 1 246 ? -4.578 -13.962 -7.583 1.00 81.69 246 PRO A O 1
ATOM 1790 N N . ASP A 1 247 ? -2.603 -13.377 -6.689 1.00 80.06 247 ASP A N 1
ATOM 1791 C CA . ASP A 1 247 ? -2.286 -14.691 -6.113 1.00 80.06 247 ASP A CA 1
ATOM 1792 C C . ASP A 1 247 ? -2.652 -14.800 -4.621 1.00 80.06 247 ASP A C 1
ATOM 1794 O O . ASP A 1 247 ? -2.652 -15.898 -4.061 1.00 80.06 247 ASP A O 1
ATOM 1798 N N . ALA A 1 248 ? -3.043 -13.686 -3.991 1.00 86.06 248 ALA A N 1
ATOM 1799 C CA . ALA A 1 248 ? -3.465 -13.631 -2.598 1.00 86.06 248 ALA A CA 1
ATOM 1800 C C . ALA A 1 248 ? -4.705 -12.745 -2.394 1.00 86.06 248 ALA A C 1
ATOM 1802 O O . ALA A 1 248 ? -4.828 -11.656 -2.964 1.00 86.06 248 ALA A O 1
ATOM 1803 N N . GLN A 1 249 ? -5.614 -13.203 -1.529 1.00 92.81 249 GLN A N 1
ATOM 1804 C CA . GLN A 1 249 ? -6.737 -12.404 -1.028 1.00 92.81 249 GLN A CA 1
ATOM 1805 C C . GLN A 1 249 ? -6.255 -11.380 0.013 1.00 92.81 249 GLN A C 1
ATOM 1807 O O . GLN A 1 249 ? -5.200 -11.581 0.621 1.00 92.81 249 GLN A O 1
ATOM 1812 N N . PRO A 1 250 ? -7.014 -10.298 0.271 1.00 91.06 250 PRO A N 1
ATOM 1813 C CA . PRO A 1 250 ? -6.759 -9.454 1.437 1.00 91.06 250 PRO A CA 1
ATOM 1814 C C . PRO A 1 250 ? -6.866 -10.252 2.747 1.00 91.06 250 PRO A C 1
ATOM 1816 O O . PRO A 1 250 ? -7.432 -11.346 2.793 1.00 91.06 250 PRO A O 1
ATOM 1819 N N . THR A 1 251 ? -6.369 -9.680 3.842 1.00 86.69 251 THR A N 1
ATOM 1820 C CA . THR A 1 251 ? -6.404 -10.303 5.181 1.00 86.69 251 THR A CA 1
ATOM 1821 C C . THR A 1 251 ? -7.045 -9.376 6.222 1.00 86.69 251 THR A C 1
ATOM 1823 O O . THR A 1 251 ? -7.389 -8.241 5.912 1.00 86.69 251 THR A O 1
ATOM 1826 N N . ASN A 1 252 ? -7.237 -9.843 7.462 1.00 79.06 252 ASN A N 1
ATOM 1827 C CA . ASN A 1 252 ? -7.687 -9.030 8.611 1.00 79.06 252 ASN A CA 1
ATOM 1828 C C . ASN A 1 252 ? -9.005 -8.256 8.398 1.00 79.06 252 ASN A C 1
ATOM 1830 O O . ASN A 1 252 ? -9.044 -7.029 8.519 1.00 79.06 252 ASN A O 1
ATOM 1834 N N . LEU A 1 253 ? -10.094 -8.967 8.088 1.00 80.56 253 LEU A N 1
ATOM 1835 C CA . LEU A 1 253 ? -11.417 -8.352 7.946 1.00 80.56 253 LEU A CA 1
ATOM 1836 C C . LEU A 1 253 ? -11.936 -7.838 9.295 1.00 80.56 253 LEU A C 1
ATOM 1838 O O . LEU A 1 253 ? -12.056 -8.595 10.254 1.00 80.56 253 LEU A O 1
ATOM 1842 N N . THR A 1 254 ? -12.294 -6.561 9.358 1.00 72.38 254 THR A N 1
ATOM 1843 C CA . THR A 1 254 ? -12.726 -5.871 10.578 1.00 72.38 254 THR A CA 1
ATOM 1844 C C . THR A 1 254 ? -13.972 -5.026 10.328 1.00 72.38 254 THR A C 1
ATOM 1846 O O . THR A 1 254 ? -14.174 -4.512 9.224 1.00 72.38 254 THR A O 1
ATOM 1849 N N . PHE A 1 255 ? -14.811 -4.878 11.358 1.00 77.19 255 PHE A N 1
ATOM 1850 C CA . PHE A 1 255 ? -16.072 -4.147 11.280 1.00 77.19 255 PHE A CA 1
ATOM 1851 C C . PHE A 1 255 ? -16.158 -3.087 12.382 1.00 77.19 255 PHE A C 1
ATOM 1853 O O . PHE A 1 255 ? -15.903 -3.344 13.557 1.00 77.19 255 PHE A O 1
ATOM 1860 N N . SER A 1 256 ? -16.579 -1.879 12.030 1.00 69.69 256 SER A N 1
ATOM 1861 C CA . SER A 1 256 ? -16.856 -0.825 13.012 1.00 69.69 256 SER A CA 1
ATOM 1862 C C . SER A 1 256 ? -18.068 -0.024 12.590 1.00 69.69 256 SER A C 1
ATOM 1864 O O . SER A 1 256 ? -18.209 0.279 11.414 1.00 69.69 256 SER A O 1
ATOM 1866 N N . THR A 1 257 ? -18.931 0.372 13.510 1.00 64.94 257 THR A N 1
ATOM 1867 C CA . THR A 1 257 ? -20.082 1.215 13.166 1.00 64.94 257 THR A CA 1
ATOM 1868 C C . THR A 1 257 ? -19.649 2.603 12.723 1.00 64.94 257 THR A C 1
ATOM 1870 O O . THR A 1 257 ? -18.726 3.183 13.299 1.00 64.94 257 THR A O 1
ATOM 1873 N N . SER A 1 258 ? -20.327 3.150 11.720 1.00 59.62 258 SER A N 1
ATOM 1874 C CA . SER A 1 258 ? -20.097 4.535 11.320 1.00 59.62 258 SER A CA 1
ATOM 1875 C C . SER A 1 258 ? -20.832 5.473 12.296 1.00 59.62 258 SER A C 1
ATOM 1877 O O . SER A 1 258 ? -21.878 5.118 12.839 1.00 59.62 258 SER A O 1
ATOM 1879 N N . GLY A 1 259 ? -20.274 6.654 12.589 1.00 49.22 259 GLY A N 1
ATOM 1880 C CA . GLY A 1 259 ? -20.792 7.580 13.613 1.00 49.22 259 GLY A CA 1
ATOM 1881 C C . GLY A 1 259 ? -22.211 8.130 13.372 1.00 49.22 259 GLY A C 1
ATOM 1882 O O . GLY A 1 259 ? -22.678 8.945 14.158 1.00 49.22 259 GLY A O 1
ATOM 1883 N N . SER A 1 260 ? -22.896 7.704 12.306 1.00 44.03 260 SER A N 1
ATOM 1884 C CA . SER A 1 260 ? -24.246 8.120 11.910 1.00 44.03 260 SER A CA 1
ATOM 1885 C C . SER A 1 260 ? -25.374 7.175 12.365 1.00 44.03 260 SER A C 1
ATOM 1887 O O . SER A 1 260 ? -26.524 7.381 11.984 1.00 44.03 260 SER A O 1
ATOM 1889 N N . GLY A 1 261 ? -25.084 6.170 13.202 1.00 49.25 261 GLY A N 1
ATOM 1890 C CA . GLY A 1 261 ? -26.088 5.290 13.821 1.00 49.25 261 GLY A CA 1
ATOM 1891 C C . GLY A 1 261 ? -25.959 3.811 13.423 1.00 49.25 261 GLY A C 1
ATOM 1892 O O . GLY A 1 261 ? -25.159 3.462 12.553 1.00 49.25 261 GLY A O 1
ATOM 1893 N N . PRO A 1 262 ? -26.740 2.910 14.052 1.00 54.81 262 PRO A N 1
ATOM 1894 C CA . PRO A 1 262 ? -26.519 1.461 13.989 1.00 54.81 262 PRO A CA 1
ATOM 1895 C C . PRO A 1 262 ? -26.931 0.811 12.650 1.00 54.81 262 PRO A C 1
ATOM 1897 O O . PRO A 1 262 ? -26.778 -0.394 12.481 1.00 54.81 262 PRO A O 1
ATOM 1900 N N . SER A 1 263 ? -27.424 1.590 11.679 1.00 69.50 263 SER A N 1
ATOM 1901 C CA . SER A 1 263 ? -27.807 1.139 10.330 1.00 69.50 263 SER A CA 1
ATOM 1902 C C . SER A 1 263 ? -26.679 1.248 9.292 1.00 69.50 263 SER A C 1
ATOM 1904 O O . SER A 1 263 ? -26.932 1.128 8.089 1.00 69.50 263 SER A O 1
ATOM 1906 N N . SER A 1 264 ? -25.445 1.517 9.732 1.00 79.69 264 SER A N 1
ATOM 1907 C CA . SER A 1 264 ? -24.267 1.602 8.865 1.00 79.69 264 SER A CA 1
ATOM 1908 C C . SER A 1 264 ? -23.011 1.052 9.539 1.00 79.69 264 SER A C 1
ATOM 1910 O O . SER A 1 264 ? -22.760 1.295 10.724 1.00 79.69 264 SER A O 1
ATOM 1912 N N . ILE A 1 265 ? -22.190 0.341 8.771 1.00 80.69 265 ILE A N 1
ATOM 1913 C CA . ILE A 1 265 ? -20.898 -0.173 9.228 1.00 80.69 265 ILE A CA 1
ATOM 1914 C C . ILE A 1 265 ? -19.789 0.201 8.254 1.00 80.69 265 ILE A C 1
ATOM 1916 O O . ILE A 1 265 ? -20.007 0.444 7.074 1.00 80.69 265 ILE A O 1
ATOM 1920 N N . ILE A 1 266 ? -18.571 0.214 8.759 1.00 85.56 266 ILE A N 1
ATOM 1921 C CA . ILE A 1 266 ? -17.336 0.338 8.011 1.00 85.56 266 ILE A CA 1
ATOM 1922 C C . ILE A 1 266 ? -16.699 -1.049 7.999 1.00 85.56 266 ILE A C 1
ATOM 1924 O O . ILE A 1 266 ? -16.430 -1.620 9.056 1.00 85.56 266 ILE A O 1
ATOM 1928 N N . VAL A 1 267 ? -16.460 -1.566 6.801 1.00 90.00 267 VAL A N 1
ATOM 1929 C CA . VAL A 1 267 ? -15.747 -2.812 6.523 1.00 90.00 267 VAL A CA 1
ATOM 1930 C C . VAL A 1 267 ? -14.307 -2.453 6.173 1.00 90.00 267 VAL A C 1
ATOM 1932 O O . VAL A 1 267 ? -14.073 -1.707 5.221 1.00 90.00 267 VAL A O 1
ATOM 1935 N N . LYS A 1 268 ? -13.340 -2.959 6.937 1.00 88.94 268 LYS A N 1
ATOM 1936 C CA . LYS A 1 268 ? -11.904 -2.717 6.732 1.00 88.94 268 LYS A CA 1
ATOM 1937 C C . LYS A 1 268 ? -11.143 -4.023 6.575 1.00 88.94 268 LYS A C 1
ATOM 1939 O O . LYS A 1 268 ? -11.525 -5.033 7.157 1.00 88.94 268 LYS A O 1
ATOM 1944 N N . TYR A 1 269 ? -10.059 -3.996 5.812 1.00 90.81 269 TYR A N 1
ATOM 1945 C CA . TYR A 1 269 ? -9.175 -5.144 5.602 1.00 90.81 269 TYR A CA 1
ATOM 1946 C C . TYR A 1 269 ? -7.739 -4.683 5.321 1.00 90.81 269 TYR A C 1
ATOM 1948 O O . TYR A 1 269 ? -7.491 -3.523 4.998 1.00 90.81 269 TYR A O 1
ATOM 1956 N N . SER A 1 270 ? -6.772 -5.581 5.473 1.00 88.88 270 SER A N 1
ATOM 1957 C CA . SER A 1 270 ? -5.383 -5.375 5.066 1.00 88.88 270 SER A CA 1
ATOM 1958 C C . SER A 1 270 ? -5.219 -5.706 3.584 1.00 88.88 270 SER A C 1
ATOM 1960 O O . SER A 1 270 ? -5.763 -6.704 3.105 1.00 88.88 270 SER A O 1
ATOM 1962 N N . ALA A 1 271 ? -4.468 -4.868 2.866 1.00 86.62 271 ALA A N 1
ATOM 1963 C CA . ALA A 1 271 ? -4.186 -5.072 1.451 1.00 86.62 271 ALA A CA 1
ATOM 1964 C C . ALA A 1 271 ? -3.462 -6.409 1.205 1.00 86.62 271 ALA A C 1
ATOM 1966 O O . ALA A 1 271 ? -2.653 -6.845 2.022 1.00 86.62 271 ALA A O 1
ATOM 1967 N N . SER A 1 272 ? -3.762 -7.035 0.071 1.00 85.69 272 SER A N 1
ATOM 1968 C CA . SER A 1 272 ? -2.948 -8.098 -0.516 1.00 85.69 272 SER A CA 1
ATOM 1969 C C . SER A 1 272 ? -1.729 -7.486 -1.207 1.00 85.69 272 SER A C 1
ATOM 1971 O O . SER A 1 272 ? -1.822 -6.403 -1.785 1.00 85.69 272 SER A O 1
ATOM 1973 N N . GLU A 1 273 ? -0.594 -8.183 -1.168 1.00 77.94 273 GLU A N 1
ATOM 1974 C CA . GLU A 1 273 ? 0.652 -7.746 -1.815 1.00 77.94 273 GLU A CA 1
ATOM 1975 C C . GLU A 1 273 ? 0.556 -7.740 -3.349 1.00 77.94 273 GLU A C 1
ATOM 1977 O O . GLU A 1 273 ? 1.319 -7.042 -4.015 1.00 77.94 273 GLU A O 1
ATOM 1982 N N . THR A 1 274 ? -0.392 -8.491 -3.916 1.00 75.00 274 THR A N 1
ATOM 1983 C CA . THR A 1 274 ? -0.508 -8.705 -5.367 1.00 75.00 274 THR A CA 1
ATOM 1984 C C . THR A 1 274 ? -1.816 -8.204 -5.966 1.00 75.00 274 THR A C 1
ATOM 1986 O O . THR A 1 274 ? -1.961 -8.197 -7.191 1.00 75.00 274 THR A O 1
ATOM 1989 N N . ALA A 1 275 ? -2.757 -7.752 -5.132 1.00 84.62 275 ALA A N 1
ATOM 1990 C CA . ALA A 1 275 ? -4.038 -7.214 -5.573 1.00 84.62 275 ALA A CA 1
ATOM 1991 C C . ALA A 1 275 ? -4.016 -5.685 -5.698 1.00 84.62 275 ALA A C 1
ATOM 1993 O O . ALA A 1 275 ? -3.640 -4.967 -4.774 1.00 84.62 275 ALA A O 1
ATOM 1994 N N . GLN A 1 276 ? -4.503 -5.180 -6.827 1.00 82.50 276 GLN A N 1
ATOM 1995 C CA . GLN A 1 276 ? -4.658 -3.751 -7.107 1.00 82.50 276 GLN A CA 1
ATOM 1996 C C . GLN A 1 276 ? -5.981 -3.206 -6.575 1.00 82.50 276 GLN A C 1
ATOM 1998 O O . GLN A 1 276 ? -6.075 -2.037 -6.204 1.00 82.50 276 GLN A O 1
ATOM 2003 N N . ASN A 1 277 ? -7.015 -4.044 -6.588 1.00 91.94 277 ASN A N 1
ATOM 2004 C CA . ASN A 1 277 ? -8.371 -3.662 -6.254 1.00 91.94 277 ASN A CA 1
ATOM 2005 C C . ASN A 1 277 ? -9.101 -4.776 -5.501 1.00 91.94 277 ASN A C 1
ATOM 2007 O O . ASN A 1 277 ? -8.698 -5.941 -5.496 1.00 91.94 277 ASN A O 1
ATOM 2011 N N . TYR A 1 278 ? -10.222 -4.398 -4.894 1.00 96.88 278 TYR A N 1
ATOM 2012 C CA . TYR A 1 278 ? -11.036 -5.248 -4.045 1.00 96.88 278 TYR A CA 1
ATOM 2013 C C . TYR A 1 278 ? -12.512 -5.091 -4.380 1.00 96.88 278 TYR A C 1
ATOM 2015 O O . TYR A 1 278 ? -13.010 -3.981 -4.592 1.00 96.88 278 TYR A O 1
ATOM 2023 N N . LEU A 1 279 ? -13.214 -6.218 -4.423 1.00 97.81 279 LEU A N 1
ATOM 2024 C CA . LEU A 1 279 ? -14.661 -6.287 -4.555 1.00 97.81 279 LEU A CA 1
ATOM 2025 C C . LEU A 1 279 ? -15.245 -6.786 -3.234 1.00 97.81 279 LEU A C 1
ATOM 2027 O O . LEU A 1 279 ? -15.011 -7.931 -2.852 1.00 97.81 279 LEU A O 1
ATOM 2031 N N . VAL A 1 280 ? -15.998 -5.931 -2.542 1.00 98.06 280 VAL A N 1
ATOM 2032 C CA . VAL A 1 280 ? -16.659 -6.255 -1.271 1.00 98.06 280 VAL A CA 1
ATOM 2033 C C . VAL A 1 280 ? -18.110 -6.614 -1.554 1.00 98.06 280 VAL A C 1
ATOM 2035 O O . VAL A 1 280 ? -18.879 -5.786 -2.047 1.00 98.06 280 VAL A O 1
ATOM 2038 N N . VAL A 1 281 ? -18.491 -7.840 -1.215 1.00 97.88 281 VAL A N 1
ATOM 2039 C CA . VAL A 1 281 ? -19.824 -8.401 -1.448 1.00 97.88 281 VAL A CA 1
ATOM 2040 C C . VAL A 1 281 ? -20.458 -8.753 -0.112 1.00 97.88 281 VAL A C 1
ATOM 2042 O O . VAL A 1 281 ? -19.792 -9.313 0.750 1.00 97.88 281 VAL A O 1
ATOM 2045 N N . ARG A 1 282 ? -21.743 -8.447 0.056 1.00 95.94 282 ARG A N 1
ATOM 2046 C CA . ARG A 1 282 ? -22.532 -8.680 1.267 1.00 95.94 282 ARG A CA 1
ATOM 2047 C C . ARG A 1 282 ? -23.777 -9.504 0.974 1.00 95.94 282 ARG A C 1
ATOM 2049 O O . ARG A 1 282 ? -24.420 -9.302 -0.053 1.00 95.94 282 ARG A O 1
ATOM 2056 N N . LYS A 1 283 ? -24.208 -10.316 1.938 1.00 95.38 283 LYS A N 1
ATOM 2057 C CA . LYS A 1 283 ? -25.543 -10.923 1.969 1.00 95.38 283 LYS A CA 1
ATOM 2058 C C . LYS A 1 283 ? -26.122 -10.936 3.387 1.00 95.38 283 LYS A C 1
ATOM 2060 O O . LYS A 1 283 ? -25.393 -11.107 4.360 1.00 95.38 283 LYS A O 1
ATOM 2065 N N . ALA A 1 284 ? -27.430 -10.717 3.510 1.00 92.62 284 ALA A N 1
ATOM 2066 C CA . ALA A 1 284 ? -28.138 -10.821 4.785 1.00 92.62 284 ALA A CA 1
ATOM 2067 C C . ALA A 1 284 ? -28.519 -12.285 5.078 1.00 92.62 284 ALA A C 1
ATOM 2069 O O . ALA A 1 284 ? -28.953 -13.005 4.181 1.00 92.62 284 ALA A O 1
ATOM 2070 N N . GLY A 1 285 ? -28.374 -12.720 6.329 1.00 89.19 285 GLY A N 1
ATOM 2071 C CA . GLY A 1 285 ? -28.823 -14.026 6.831 1.00 89.19 285 GLY A CA 1
ATOM 2072 C C . GLY A 1 285 ? -27.929 -15.228 6.498 1.00 89.19 285 GLY A C 1
ATOM 2073 O O . GLY A 1 285 ? -27.929 -16.193 7.256 1.00 89.19 285 GLY A O 1
ATOM 2074 N N . SER A 1 286 ? -27.132 -15.182 5.429 1.00 92.31 286 SER A N 1
ATOM 2075 C CA . SER A 1 286 ? -26.180 -16.246 5.076 1.00 92.31 286 SER A CA 1
ATOM 2076 C C . SER A 1 286 ? -24.963 -15.707 4.322 1.00 92.31 286 SER A C 1
ATOM 2078 O O . SER A 1 286 ? -24.980 -14.566 3.867 1.00 92.31 286 SER A O 1
ATOM 2080 N N . ALA A 1 287 ? -23.930 -16.538 4.138 1.00 90.12 287 ALA A N 1
ATOM 2081 C CA . ALA A 1 287 ? -22.750 -16.194 3.341 1.00 90.12 287 ALA A CA 1
ATOM 2082 C C . ALA A 1 287 ? -23.111 -15.799 1.889 1.00 90.12 287 ALA A C 1
ATOM 2084 O O . ALA A 1 287 ? -24.044 -16.390 1.327 1.00 90.12 287 ALA A O 1
ATOM 2085 N N . PRO A 1 288 ? -22.390 -14.836 1.272 1.00 95.69 288 PRO A N 1
ATOM 2086 C CA . PRO A 1 288 ? -22.524 -14.543 -0.152 1.00 95.69 288 PRO A CA 1
ATOM 2087 C C . PRO A 1 288 ? -22.284 -15.789 -1.009 1.00 95.69 288 PRO A C 1
ATOM 2089 O O . PRO A 1 288 ? -21.378 -16.576 -0.744 1.00 95.69 288 PRO A O 1
ATOM 2092 N N . SER A 1 289 ? -23.100 -15.953 -2.044 1.00 93.56 289 SER A N 1
ATOM 2093 C CA . SER A 1 289 ? -22.990 -17.013 -3.059 1.00 93.56 289 SER A CA 1
ATOM 2094 C C . SER A 1 289 ? -22.402 -16.507 -4.380 1.00 93.56 289 SER A C 1
ATOM 2096 O O . SER A 1 289 ? -22.067 -17.295 -5.260 1.00 93.56 289 SER A O 1
ATOM 2098 N N . PHE A 1 290 ? -22.310 -15.189 -4.535 1.00 95.81 290 PHE A N 1
ATOM 2099 C CA . PHE A 1 290 ? -21.798 -14.506 -5.704 1.00 95.81 290 PHE A CA 1
ATOM 2100 C C . PHE A 1 290 ? -20.299 -14.753 -5.865 1.00 95.81 290 PHE A C 1
ATOM 2102 O O . PHE A 1 290 ? -19.510 -14.557 -4.940 1.00 95.81 290 PHE A O 1
ATOM 2109 N N . VAL A 1 291 ? -19.918 -15.128 -7.084 1.00 95.38 291 VAL A N 1
ATOM 2110 C CA . VAL A 1 291 ? -18.530 -15.271 -7.516 1.00 95.38 291 VAL A CA 1
ATOM 2111 C C . VAL A 1 291 ? -18.332 -14.344 -8.718 1.00 95.38 291 VAL A C 1
ATOM 2113 O O . VAL A 1 291 ? -19.051 -14.496 -9.711 1.00 95.38 291 VAL A O 1
ATOM 2116 N N . PRO A 1 292 ? -17.406 -13.370 -8.656 1.00 95.88 292 PRO A N 1
ATOM 2117 C CA . PRO A 1 292 ? -17.181 -12.452 -9.764 1.00 95.88 292 PRO A CA 1
ATOM 2118 C C . PRO A 1 292 ? -16.589 -13.176 -10.978 1.00 95.88 292 PRO A C 1
ATOM 2120 O O . PRO A 1 292 ? -15.825 -14.132 -10.848 1.00 95.88 292 PRO A O 1
ATOM 2123 N N . SER A 1 293 ? -16.940 -12.705 -12.173 1.00 93.44 293 SER A N 1
ATOM 2124 C CA . SER A 1 293 ? -16.438 -13.233 -13.443 1.00 93.44 293 SER A CA 1
ATOM 2125 C C . SER A 1 293 ? -15.327 -12.351 -14.009 1.00 93.44 293 SER A C 1
ATOM 2127 O O . SER A 1 293 ? -15.432 -11.125 -14.013 1.00 93.44 293 SER A O 1
ATOM 2129 N N . ASN A 1 294 ? -14.273 -12.978 -14.534 1.00 86.12 294 ASN A N 1
ATOM 2130 C CA . ASN A 1 294 ? -13.195 -12.272 -15.230 1.00 86.12 294 ASN A CA 1
ATOM 2131 C C . ASN A 1 294 ? -13.731 -11.462 -16.425 1.00 86.12 294 ASN A C 1
ATOM 2133 O O . ASN A 1 294 ? -14.694 -11.861 -17.079 1.00 86.12 294 ASN A O 1
ATOM 2137 N N . GLY A 1 295 ? -13.095 -10.324 -16.704 1.00 78.19 295 GLY A N 1
ATOM 2138 C CA . GLY A 1 295 ? -13.457 -9.402 -17.784 1.00 78.19 295 GLY A CA 1
ATOM 2139 C C . GLY A 1 295 ? -14.747 -8.606 -17.557 1.00 78.19 295 GLY A C 1
ATOM 2140 O O . GLY A 1 295 ? -15.224 -7.956 -18.485 1.00 78.19 295 GLY A O 1
ATOM 2141 N N . THR A 1 296 ? -15.330 -8.669 -16.355 1.00 87.31 296 THR A N 1
ATOM 2142 C CA . THR A 1 296 ? -16.559 -7.947 -16.000 1.00 87.31 296 THR A CA 1
ATOM 2143 C C . THR A 1 296 ? -16.266 -6.871 -14.961 1.00 87.31 296 THR A C 1
ATOM 2145 O O . THR A 1 296 ? -15.708 -7.164 -13.908 1.00 87.31 296 THR A O 1
ATOM 2148 N N . SER A 1 297 ? -16.694 -5.636 -15.233 1.00 88.25 297 SER A N 1
ATOM 2149 C CA . SER A 1 297 ? -16.671 -4.548 -14.252 1.00 88.25 297 SER A CA 1
ATOM 2150 C C . SER A 1 297 ? -17.931 -4.575 -13.392 1.00 88.25 297 SER A C 1
ATOM 2152 O O . SER A 1 297 ? -19.045 -4.644 -13.912 1.00 88.25 297 SER A O 1
ATOM 2154 N N . TYR A 1 298 ? -17.757 -4.448 -12.081 1.00 94.38 298 TYR A N 1
ATOM 2155 C CA . TYR A 1 298 ? -18.846 -4.433 -11.111 1.00 94.38 298 TYR A CA 1
ATOM 2156 C C . TYR A 1 298 ? -18.942 -3.074 -10.410 1.00 94.38 298 TYR A C 1
ATOM 2158 O O . TYR A 1 298 ? -17.931 -2.490 -10.027 1.00 94.38 298 TYR A O 1
ATOM 2166 N N . THR A 1 299 ? -20.166 -2.585 -10.213 1.00 93.94 299 THR A N 1
ATOM 2167 C CA . THR A 1 299 ? -20.474 -1.374 -9.436 1.00 93.94 299 THR A CA 1
ATOM 2168 C C . THR A 1 299 ? -21.350 -1.721 -8.238 1.00 93.94 299 THR A C 1
ATOM 2170 O O . THR A 1 299 ? -21.891 -2.825 -8.154 1.00 93.94 299 THR A O 1
ATOM 2173 N N . THR A 1 300 ? -21.511 -0.780 -7.309 1.00 95.19 300 THR A N 1
ATOM 2174 C CA . THR A 1 300 ? -22.381 -0.966 -6.144 1.00 95.19 300 THR A CA 1
ATOM 2175 C C . THR A 1 300 ? -23.815 -1.295 -6.563 1.00 95.19 300 THR A C 1
ATOM 2177 O O . THR A 1 300 ? -24.354 -0.703 -7.500 1.00 95.19 300 THR A O 1
ATOM 2180 N N . GLY A 1 301 ? -24.431 -2.268 -5.889 1.00 94.56 301 GLY A N 1
ATOM 2181 C CA . GLY A 1 301 ? -25.781 -2.723 -6.221 1.00 94.56 301 GLY A CA 1
ATOM 2182 C C . GLY A 1 301 ? -26.001 -4.227 -6.068 1.00 94.56 301 GLY A C 1
ATOM 2183 O O . GLY A 1 301 ? -25.106 -4.981 -5.691 1.00 94.56 301 GLY A O 1
ATOM 2184 N N . THR A 1 302 ? -27.227 -4.662 -6.355 1.00 93.94 302 THR A N 1
ATOM 2185 C CA . THR A 1 302 ? -27.654 -6.060 -6.180 1.00 93.94 302 THR A CA 1
ATOM 2186 C C . THR A 1 302 ? -27.185 -6.938 -7.341 1.00 93.94 302 THR A C 1
ATOM 2188 O O . THR A 1 302 ? -27.368 -6.573 -8.499 1.00 93.94 302 THR A O 1
ATOM 2191 N N . GLN A 1 303 ? -26.645 -8.118 -7.034 1.00 91.88 303 GLN A N 1
ATOM 2192 C CA . GLN A 1 303 ? -26.240 -9.154 -7.985 1.00 91.88 303 GLN A CA 1
ATOM 2193 C C . GLN A 1 303 ? -26.708 -10.524 -7.495 1.00 91.88 303 GLN A C 1
ATOM 2195 O O . GLN A 1 303 ? -26.183 -11.056 -6.521 1.00 91.88 303 GLN A O 1
ATOM 2200 N N . GLY A 1 304 ? -27.714 -11.108 -8.152 1.00 82.19 304 GLY A N 1
ATOM 2201 C CA . GLY A 1 304 ? -28.155 -12.478 -7.849 1.00 82.19 304 GLY A CA 1
ATOM 2202 C C . GLY A 1 304 ? -28.607 -12.711 -6.397 1.00 82.19 304 GLY A C 1
ATOM 2203 O O . GLY A 1 304 ? -28.446 -13.811 -5.880 1.00 82.19 304 GLY A O 1
ATOM 2204 N N . GLY A 1 305 ? -29.146 -11.683 -5.730 1.00 85.44 305 GLY A N 1
ATOM 2205 C CA . GLY A 1 305 ? -29.563 -11.741 -4.321 1.00 85.44 305 GLY A CA 1
ATOM 2206 C C . GLY A 1 305 ? -28.469 -11.380 -3.308 1.00 85.44 305 GLY A C 1
ATOM 2207 O O . GLY A 1 305 ? -28.773 -11.244 -2.124 1.00 85.44 305 GLY A O 1
ATOM 2208 N N . ASP A 1 306 ? -27.235 -11.168 -3.767 1.00 95.81 306 ASP A N 1
ATOM 2209 C CA . ASP A 1 306 ? -26.145 -10.580 -2.987 1.00 95.81 306 ASP A CA 1
ATOM 2210 C C . ASP A 1 306 ? -25.994 -9.094 -3.343 1.00 95.81 306 ASP A C 1
ATOM 2212 O O . ASP A 1 306 ? -26.599 -8.604 -4.298 1.00 95.81 306 ASP A O 1
ATOM 2216 N N . TYR A 1 307 ? -25.210 -8.345 -2.574 1.00 96.38 307 TYR A N 1
ATOM 2217 C CA . TYR A 1 307 ? -25.047 -6.905 -2.751 1.00 96.38 307 TYR A CA 1
ATOM 2218 C C . TYR A 1 307 ? -23.570 -6.524 -2.811 1.00 96.38 307 TYR A C 1
ATOM 2220 O O . TYR A 1 307 ? -22.824 -6.774 -1.868 1.00 96.38 307 TYR A O 1
ATOM 2228 N N . ILE A 1 308 ? -23.140 -5.884 -3.896 1.00 97.69 308 ILE A N 1
ATOM 2229 C CA . ILE A 1 308 ? -21.806 -5.292 -3.988 1.00 97.69 308 ILE A CA 1
ATOM 2230 C C . ILE A 1 308 ? -21.811 -3.984 -3.204 1.00 97.69 308 ILE A C 1
ATOM 2232 O O . ILE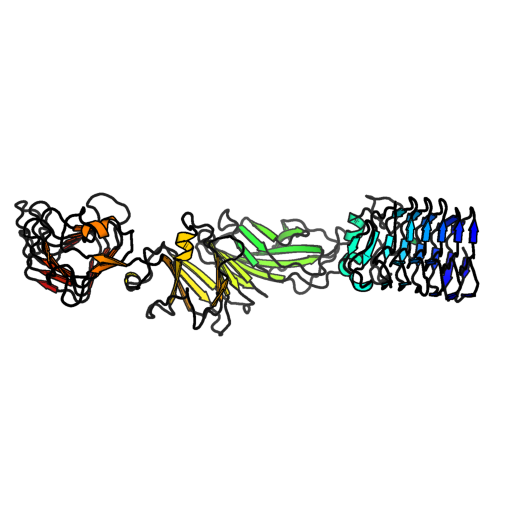 A 1 308 ? -22.496 -3.024 -3.562 1.00 97.69 308 ILE A O 1
ATOM 2236 N N . VAL A 1 309 ? -21.016 -3.956 -2.141 1.00 96.94 309 VAL A N 1
ATOM 2237 C CA . VAL A 1 309 ? -20.827 -2.798 -1.263 1.00 96.94 309 VAL A CA 1
ATOM 2238 C C . VAL A 1 309 ? -19.782 -1.851 -1.838 1.00 96.94 309 VAL A C 1
ATOM 2240 O O . VAL A 1 309 ? -19.936 -0.636 -1.753 1.00 96.94 309 VAL A O 1
ATOM 2243 N N . TYR A 1 310 ? -18.716 -2.396 -2.426 1.00 97.50 310 TYR A N 1
ATOM 2244 C CA . TYR A 1 310 ? -17.579 -1.616 -2.905 1.00 97.50 310 TYR A CA 1
ATOM 2245 C C . TYR A 1 310 ? -16.825 -2.340 -4.021 1.00 97.50 310 TYR A C 1
ATOM 2247 O O . TYR A 1 310 ? -16.693 -3.562 -3.982 1.00 97.50 310 TYR A O 1
ATOM 2255 N N . ALA A 1 311 ? -16.303 -1.570 -4.976 1.00 96.31 311 ALA A N 1
ATOM 2256 C CA . ALA A 1 311 ? -15.368 -2.021 -5.999 1.00 96.31 311 ALA A CA 1
ATOM 2257 C C . ALA A 1 311 ? -14.317 -0.922 -6.233 1.00 96.31 311 ALA A C 1
ATOM 2259 O O . ALA A 1 311 ? -14.670 0.175 -6.664 1.00 96.31 311 ALA A O 1
ATOM 2260 N N . GLY A 1 312 ? -13.043 -1.197 -5.947 1.00 93.31 312 GLY A N 1
ATOM 2261 C CA . GLY A 1 312 ? -11.955 -0.231 -6.157 1.00 93.31 312 GLY A CA 1
ATOM 2262 C C . GLY A 1 312 ? -10.686 -0.556 -5.368 1.00 93.31 312 GLY A C 1
ATOM 2263 O O . GLY A 1 312 ? -10.577 -1.637 -4.798 1.00 93.31 312 GLY A O 1
ATOM 2264 N N . SER A 1 313 ? -9.730 0.372 -5.329 1.00 91.31 313 SER A N 1
ATOM 2265 C CA . SER A 1 313 ? -8.398 0.170 -4.731 1.00 91.31 313 SER A CA 1
ATOM 2266 C C . SER A 1 313 ? -8.321 0.384 -3.215 1.00 91.31 313 SER A C 1
ATOM 2268 O O . SER A 1 313 ? -7.334 0.020 -2.579 1.00 91.31 313 SER A O 1
ATOM 2270 N N . GLY A 1 314 ? -9.343 0.992 -2.616 1.00 91.94 314 GLY A N 1
ATOM 2271 C CA . GLY A 1 314 ? -9.386 1.284 -1.189 1.00 91.94 314 GLY A CA 1
ATOM 2272 C C . GLY A 1 314 ? -9.575 0.027 -0.344 1.00 91.94 314 GLY A C 1
ATOM 2273 O O . GLY A 1 314 ? -10.259 -0.906 -0.743 1.00 91.94 314 GLY A O 1
ATOM 2274 N N . THR A 1 315 ? -9.019 0.037 0.867 1.00 94.31 315 THR A N 1
ATOM 2275 C CA . THR A 1 315 ? -9.127 -1.062 1.844 1.00 94.31 315 THR A CA 1
ATOM 2276 C C . THR A 1 315 ? -10.201 -0.831 2.911 1.00 94.31 315 THR A C 1
ATOM 2278 O O . THR A 1 315 ? -10.216 -1.452 3.976 1.00 94.31 315 THR A O 1
ATOM 2281 N N . THR A 1 316 ? -11.090 0.128 2.662 1.00 92.06 316 THR A N 1
ATOM 2282 C CA . THR A 1 316 ? -12.173 0.529 3.559 1.00 92.06 316 THR A CA 1
ATOM 2283 C C . THR A 1 316 ? -13.431 0.779 2.738 1.00 92.06 316 THR A C 1
ATOM 2285 O O . THR A 1 316 ? -13.388 1.521 1.758 1.00 92.06 316 THR A O 1
ATOM 2288 N N . ALA A 1 317 ? -14.551 0.194 3.154 1.00 91.94 317 ALA A N 1
ATOM 2289 C CA . ALA A 1 317 ? -15.854 0.367 2.526 1.00 91.94 317 ALA A CA 1
ATOM 2290 C C . ALA A 1 317 ? -16.916 0.705 3.578 1.00 91.94 317 ALA A C 1
ATOM 2292 O O . ALA A 1 317 ? -17.018 0.023 4.594 1.00 91.94 317 ALA A O 1
ATOM 2293 N N . THR A 1 318 ? -17.723 1.737 3.332 1.00 91.06 318 THR A N 1
ATOM 2294 C CA . THR A 1 318 ? -18.885 2.049 4.174 1.00 91.06 318 THR A CA 1
ATOM 2295 C C . THR A 1 318 ? -20.113 1.365 3.603 1.00 91.06 318 THR A C 1
ATOM 2297 O O . THR A 1 318 ? -20.497 1.614 2.461 1.00 91.06 318 THR A O 1
ATOM 2300 N N . ASP A 1 319 ? -20.743 0.533 4.417 1.00 91.38 319 ASP A N 1
ATOM 2301 C CA . ASP A 1 319 ? -21.952 -0.182 4.081 1.00 91.38 319 ASP A CA 1
ATOM 2302 C C . ASP A 1 319 ? -23.157 0.390 4.828 1.00 91.38 319 ASP A C 1
ATOM 2304 O O . ASP A 1 319 ? -23.142 0.534 6.050 1.00 91.38 319 ASP A O 1
ATOM 2308 N N . ASN A 1 320 ? -24.201 0.734 4.082 1.00 88.19 320 ASN A N 1
ATOM 2309 C CA . ASN A 1 320 ? -25.331 1.523 4.565 1.00 88.19 320 ASN A CA 1
ATOM 2310 C C . ASN A 1 320 ? -26.651 0.753 4.437 1.00 88.19 320 ASN A C 1
ATOM 2312 O O . ASN A 1 320 ? -26.745 -0.256 3.732 1.00 88.19 320 ASN A O 1
ATOM 2316 N N . ASN A 1 321 ? -27.697 1.306 5.059 1.00 84.75 321 ASN A N 1
ATOM 2317 C CA . ASN A 1 321 ? -29.078 0.814 4.999 1.00 84.75 321 ASN A CA 1
ATOM 2318 C C . ASN A 1 321 ? -29.233 -0.609 5.558 1.00 84.75 321 ASN A C 1
ATOM 2320 O O . ASN A 1 321 ? -29.925 -1.452 4.986 1.00 84.75 321 ASN A O 1
ATOM 2324 N N . LEU A 1 322 ? -28.562 -0.874 6.678 1.00 86.75 322 LEU A N 1
ATOM 2325 C CA . LEU A 1 322 ? -28.622 -2.148 7.383 1.00 86.75 322 LEU A CA 1
ATOM 2326 C C . LEU A 1 322 ? -29.769 -2.155 8.400 1.00 86.75 322 LEU A C 1
ATOM 2328 O O . LEU A 1 322 ? -30.080 -1.141 9.024 1.00 86.75 322 LEU A O 1
ATOM 2332 N N . SER A 1 323 ? -30.401 -3.315 8.555 1.00 84.56 323 SER A N 1
ATOM 2333 C CA . SER A 1 323 ? -31.491 -3.559 9.498 1.00 84.56 323 SER A CA 1
ATOM 2334 C C . SER A 1 323 ? -30.948 -4.102 10.813 1.00 84.56 323 SER A C 1
ATOM 2336 O O . SER A 1 323 ? -30.084 -4.979 10.826 1.00 84.56 323 SER A O 1
ATOM 2338 N N . LEU A 1 324 ? -31.491 -3.609 11.924 1.00 76.50 324 LEU A N 1
ATOM 2339 C CA . LEU A 1 324 ? -31.223 -4.166 13.249 1.00 76.50 324 LEU A CA 1
ATOM 2340 C C . LEU A 1 324 ? -31.879 -5.551 13.392 1.00 76.50 324 LEU A C 1
ATOM 2342 O O . LEU A 1 324 ? -32.832 -5.881 12.689 1.00 76.50 324 LEU A O 1
ATOM 2346 N N . GLY A 1 325 ? -31.342 -6.367 14.294 1.00 73.88 325 GLY A N 1
ATOM 2347 C CA . GLY A 1 325 ? -31.679 -7.778 14.491 1.00 73.88 325 GLY A CA 1
ATOM 2348 C C . GLY A 1 325 ? -31.213 -8.715 13.370 1.00 73.88 325 GLY A C 1
ATOM 2349 O O . GLY A 1 325 ? -31.678 -9.850 13.304 1.00 73.88 325 GLY A O 1
ATOM 2350 N N . SER A 1 326 ? -30.350 -8.258 12.454 1.00 82.69 326 SER A N 1
ATOM 2351 C CA . SER A 1 326 ? -29.964 -9.017 11.255 1.00 82.69 326 SER A CA 1
ATOM 2352 C C . SER A 1 326 ? -28.468 -9.325 11.208 1.00 82.69 326 SER A C 1
ATOM 2354 O O . SER A 1 326 ? -27.632 -8.481 11.531 1.00 82.69 326 SER A O 1
ATOM 2356 N N . SER A 1 327 ? -28.131 -10.531 10.741 1.00 84.00 327 SER A N 1
ATOM 2357 C CA . SER A 1 327 ? -26.756 -10.914 10.394 1.00 84.00 327 SER A CA 1
ATOM 2358 C C . SER A 1 327 ? -26.427 -10.533 8.956 1.00 84.00 327 SER A C 1
ATOM 2360 O O . SER A 1 327 ? -27.198 -10.839 8.046 1.00 84.00 327 SER A O 1
ATOM 2362 N N . TYR A 1 328 ? -25.252 -9.955 8.740 1.00 89.75 328 TYR A N 1
ATOM 2363 C CA . TYR A 1 328 ? -24.689 -9.634 7.434 1.00 89.75 328 TYR A CA 1
ATOM 2364 C C . TYR A 1 328 ? -23.348 -10.331 7.259 1.00 89.75 328 TYR A C 1
ATOM 2366 O O . TYR A 1 328 ? -22.460 -10.208 8.098 1.00 89.75 328 TYR A O 1
ATOM 2374 N N . TYR A 1 329 ? -23.206 -11.057 6.160 1.00 91.94 329 TYR A N 1
ATOM 2375 C CA . TYR A 1 329 ? -22.013 -11.809 5.800 1.00 91.94 329 TYR A CA 1
ATOM 2376 C C . TYR A 1 329 ? -21.331 -11.135 4.620 1.00 91.94 329 TYR A C 1
ATOM 2378 O O . TYR A 1 329 ? -22.008 -10.694 3.693 1.00 91.94 329 TYR A O 1
ATOM 2386 N N . TYR A 1 330 ? -20.005 -11.097 4.642 1.00 94.69 330 TYR A N 1
ATOM 2387 C CA . TYR A 1 330 ? -19.166 -10.418 3.668 1.00 94.69 330 TYR A CA 1
ATOM 2388 C C . TYR A 1 330 ? -18.162 -11.381 3.038 1.00 94.69 330 TYR A C 1
ATOM 2390 O O . TYR A 1 330 ? -17.659 -12.292 3.697 1.00 94.69 330 TYR A O 1
ATOM 2398 N N . ALA A 1 331 ? -17.858 -11.136 1.768 1.00 96.06 331 ALA A N 1
ATOM 2399 C CA . ALA A 1 331 ? -16.767 -11.736 1.016 1.00 96.06 331 ALA A CA 1
ATOM 2400 C C . ALA A 1 331 ? -15.990 -10.619 0.307 1.00 96.06 331 ALA A C 1
ATOM 2402 O O . ALA A 1 331 ? -16.597 -9.754 -0.330 1.00 96.06 331 ALA A O 1
ATOM 2403 N N . VAL A 1 332 ? -14.664 -10.621 0.421 1.00 97.19 332 VAL A N 1
ATOM 2404 C CA . VAL A 1 332 ? -13.779 -9.667 -0.252 1.00 97.19 332 VAL A CA 1
ATOM 2405 C C . VAL A 1 332 ? -12.901 -10.420 -1.243 1.00 97.19 332 VAL A C 1
ATOM 2407 O O . VAL A 1 332 ? -12.138 -11.304 -0.849 1.00 97.19 332 VAL A O 1
ATOM 2410 N N . PHE A 1 333 ? -13.025 -10.064 -2.521 1.00 97.19 333 PHE A N 1
ATOM 2411 C CA . PHE A 1 333 ? -12.248 -10.638 -3.619 1.00 97.19 333 PHE A CA 1
ATOM 2412 C C . PHE A 1 333 ? -11.182 -9.651 -4.084 1.00 97.19 333 PHE A C 1
ATOM 2414 O O . PHE A 1 333 ? -11.503 -8.515 -4.438 1.00 97.19 333 PHE A O 1
ATOM 2421 N N . ALA A 1 334 ? -9.933 -10.097 -4.133 1.00 95.50 334 ALA A N 1
ATOM 2422 C CA . ALA A 1 334 ? -8.849 -9.422 -4.827 1.00 95.50 334 ALA A CA 1
ATOM 2423 C C . ALA A 1 334 ? -9.064 -9.463 -6.348 1.00 95.50 334 ALA A C 1
ATOM 2425 O O . ALA A 1 334 ? -9.442 -10.500 -6.904 1.00 95.50 334 ALA A O 1
ATOM 2426 N N . TYR A 1 335 ? -8.791 -8.351 -7.031 1.00 92.25 335 TYR A N 1
ATOM 2427 C CA . TYR A 1 335 ? -8.746 -8.312 -8.489 1.00 92.25 335 TYR A CA 1
ATOM 2428 C C . TYR A 1 335 ? -7.714 -7.327 -9.035 1.00 92.25 335 TYR A C 1
ATOM 2430 O O . TYR A 1 335 ? -7.428 -6.292 -8.430 1.00 92.25 335 TYR A O 1
ATOM 2438 N N . ASN A 1 336 ? -7.199 -7.647 -10.220 1.00 85.69 336 ASN A N 1
ATOM 2439 C CA . ASN A 1 336 ? -6.283 -6.810 -10.991 1.00 85.69 336 ASN A CA 1
ATOM 2440 C C . ASN A 1 336 ? -6.919 -6.403 -12.322 1.00 85.69 336 ASN A C 1
ATOM 2442 O O . ASN A 1 336 ? -7.817 -7.083 -12.824 1.00 85.69 336 ASN A O 1
ATOM 2446 N N . GLY A 1 337 ? -6.453 -5.292 -12.893 1.00 74.56 337 GLY A N 1
ATOM 2447 C CA . GLY A 1 337 ? -6.919 -4.788 -14.185 1.00 74.56 337 GLY A CA 1
ATOM 2448 C C . GLY A 1 337 ? -8.305 -4.128 -14.152 1.00 74.56 337 GLY A C 1
ATOM 2449 O O . GLY A 1 337 ? -8.945 -3.991 -13.107 1.00 74.56 337 GLY A O 1
ATOM 2450 N N . SER A 1 338 ? -8.775 -3.706 -15.325 1.00 76.31 338 SER A N 1
ATOM 2451 C CA . SER A 1 338 ? -10.054 -3.012 -15.524 1.00 76.31 338 SER A CA 1
ATOM 2452 C C . SER A 1 338 ? -10.740 -3.459 -16.823 1.00 76.31 338 SER A C 1
ATOM 2454 O O . SER A 1 338 ? -10.094 -3.956 -17.751 1.00 76.31 338 SER A O 1
ATOM 2456 N N . GLY A 1 339 ? -12.066 -3.301 -16.897 1.00 72.25 339 GLY A N 1
ATOM 2457 C CA . GLY A 1 339 ? -12.850 -3.650 -18.085 1.00 72.25 339 GLY A CA 1
ATOM 2458 C C . GLY A 1 339 ? -12.688 -5.118 -18.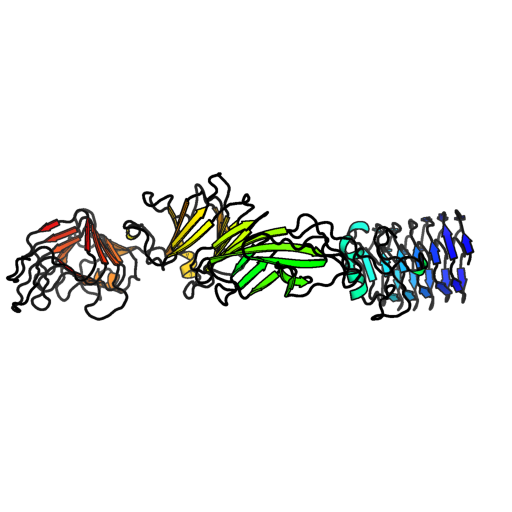491 1.00 72.25 339 GLY A C 1
ATOM 2459 O O . GLY A 1 339 ? -12.725 -6.022 -17.658 1.00 72.25 339 GLY A O 1
ATOM 2460 N N . SER A 1 340 ? -12.465 -5.370 -19.782 1.00 70.00 340 SER A N 1
ATOM 2461 C CA . SER A 1 340 ? -12.274 -6.729 -20.306 1.00 70.00 340 SER A CA 1
ATOM 2462 C C . SER A 1 340 ? -10.981 -7.404 -19.830 1.00 70.00 340 SER A C 1
ATOM 2464 O O . SER A 1 340 ? -10.856 -8.620 -19.961 1.00 70.00 340 SER A O 1
ATOM 2466 N N . ALA A 1 341 ? -10.026 -6.645 -19.280 1.00 67.06 341 ALA A N 1
ATOM 2467 C CA . ALA A 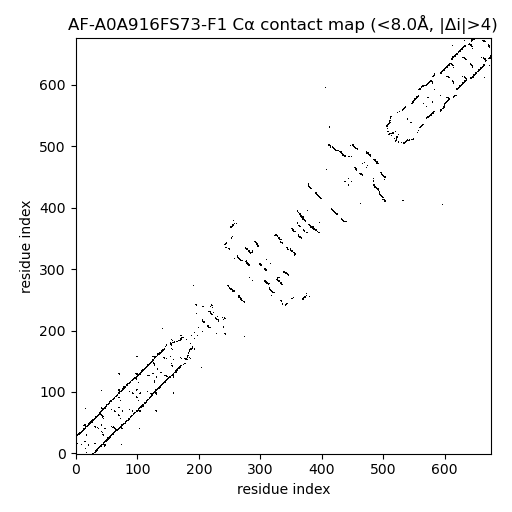1 341 ? -8.766 -7.166 -18.750 1.00 67.06 341 ALA A CA 1
ATOM 2468 C C . ALA A 1 341 ? -8.845 -7.548 -17.260 1.00 67.06 341 ALA A C 1
ATOM 2470 O O . ALA A 1 341 ? -7.865 -8.046 -16.713 1.00 67.06 341 ALA A O 1
ATOM 2471 N N . THR A 1 342 ? -9.986 -7.336 -16.594 1.00 79.94 342 THR A N 1
ATOM 2472 C CA . THR A 1 342 ? -10.126 -7.617 -15.161 1.00 79.94 342 THR A CA 1
ATOM 2473 C C . THR A 1 342 ? -9.977 -9.107 -14.832 1.00 79.94 342 THR A C 1
ATOM 2475 O O . THR A 1 342 ? -10.616 -9.963 -15.452 1.00 79.94 342 THR A O 1
ATOM 2478 N N . LYS A 1 343 ? -9.175 -9.419 -13.809 1.00 85.94 343 LYS A N 1
ATOM 2479 C CA . LYS A 1 343 ? -8.930 -10.775 -13.298 1.00 85.94 343 LYS A CA 1
ATOM 2480 C C . LYS A 1 343 ? -9.184 -10.843 -11.796 1.00 85.94 343 LYS A C 1
ATOM 2482 O O . LYS A 1 343 ? -8.500 -10.167 -11.033 1.00 85.94 343 LYS A O 1
ATOM 2487 N N . TYR A 1 344 ? -10.155 -11.655 -11.385 1.00 92.94 344 TYR A N 1
ATOM 2488 C CA . TYR A 1 344 ? -10.521 -11.897 -9.989 1.00 92.94 344 TYR A CA 1
ATOM 2489 C C . TYR A 1 344 ? -9.850 -13.165 -9.460 1.00 92.94 344 TYR A C 1
ATOM 2491 O O . TYR A 1 344 ? -9.908 -14.214 -10.105 1.00 92.94 344 TYR A O 1
ATOM 2499 N N . LEU A 1 345 ? -9.319 -13.108 -8.237 1.00 94.31 345 LEU A N 1
ATOM 2500 C CA . LEU A 1 345 ? -9.029 -14.315 -7.467 1.00 94.31 345 LEU A CA 1
ATOM 2501 C C . LEU A 1 345 ? -10.344 -14.813 -6.862 1.00 94.31 345 LEU A C 1
ATOM 2503 O O . LEU A 1 345 ? -10.838 -14.256 -5.885 1.00 94.31 345 LEU A O 1
ATOM 2507 N N . THR A 1 346 ? -10.952 -15.831 -7.470 1.00 94.50 346 THR A N 1
ATOM 2508 C CA . THR A 1 346 ? -12.307 -16.297 -7.112 1.00 94.50 346 THR A CA 1
ATOM 2509 C C . THR A 1 346 ? -12.331 -17.345 -6.004 1.00 94.50 346 THR A C 1
ATOM 2511 O O . THR A 1 346 ? -13.367 -17.561 -5.376 1.00 94.50 346 THR A O 1
ATOM 2514 N N . SER A 1 347 ? -11.202 -17.999 -5.740 1.00 91.12 347 SER A N 1
ATOM 2515 C CA . SER A 1 347 ? -11.082 -19.001 -4.684 1.00 91.12 347 SER A CA 1
ATOM 2516 C C . SER A 1 347 ? -10.892 -18.361 -3.311 1.00 91.12 347 SER A C 1
ATOM 2518 O O . SER A 1 347 ? -10.124 -17.407 -3.169 1.00 91.12 347 SER A O 1
ATOM 2520 N N . ASN A 1 348 ? -11.525 -18.960 -2.297 1.00 89.50 348 ASN A N 1
ATOM 2521 C CA . ASN A 1 348 ? -11.320 -18.676 -0.872 1.00 89.50 348 ASN A CA 1
ATOM 2522 C C . ASN A 1 348 ? -11.318 -17.175 -0.516 1.00 89.50 348 ASN A C 1
ATOM 2524 O O . ASN A 1 348 ? -10.356 -16.726 0.107 1.00 89.50 348 ASN A O 1
ATOM 2528 N N . PRO A 1 349 ? -12.338 -16.384 -0.911 1.00 95.06 349 PRO A N 1
ATOM 2529 C CA . PRO A 1 349 ? -12.377 -14.959 -0.592 1.00 95.06 349 PRO A CA 1
ATOM 2530 C C . PRO A 1 349 ? -12.263 -14.720 0.913 1.00 95.06 349 PRO A C 1
ATOM 2532 O O . PRO A 1 349 ? -12.747 -15.521 1.721 1.00 95.06 349 PRO A O 1
ATOM 2535 N N . LEU A 1 350 ? -11.670 -13.585 1.291 1.00 93.38 350 LEU A N 1
ATOM 2536 C CA . LEU A 1 350 ? -11.659 -13.165 2.689 1.00 93.38 350 LEU A CA 1
ATOM 2537 C C . LEU A 1 350 ? -13.106 -13.001 3.148 1.00 93.38 350 LEU A C 1
ATOM 2539 O O . LEU A 1 350 ? -13.854 -12.227 2.552 1.00 93.38 350 LEU A O 1
ATOM 2543 N N . SER A 1 351 ? -13.506 -13.722 4.192 1.00 91.44 351 SER A N 1
ATOM 2544 C CA . SER A 1 351 ? -14.902 -13.762 4.622 1.00 91.44 351 SER A CA 1
ATOM 2545 C C . SER A 1 351 ? -15.074 -13.552 6.122 1.00 91.44 351 SER A C 1
ATOM 2547 O O . SER A 1 351 ? -14.200 -13.855 6.939 1.00 91.44 351 SER A O 1
ATOM 2549 N N . GLY A 1 352 ? -16.229 -13.005 6.482 1.00 83.00 352 GLY A N 1
ATOM 2550 C CA . GLY A 1 352 ? -16.633 -12.759 7.862 1.00 83.00 352 GLY A CA 1
ATOM 2551 C C . GLY A 1 352 ? -18.034 -12.173 7.923 1.00 83.00 352 GLY A C 1
ATOM 2552 O O . GLY A 1 352 ? -18.617 -11.825 6.899 1.00 83.00 352 GLY A O 1
ATOM 2553 N N . ASN A 1 353 ? -18.602 -12.080 9.115 1.00 83.88 353 ASN A N 1
ATOM 2554 C CA . ASN A 1 353 ? -19.961 -11.614 9.319 1.00 83.88 353 ASN A CA 1
ATOM 2555 C C . ASN A 1 353 ? -20.113 -10.823 10.616 1.00 83.88 353 ASN A C 1
ATOM 2557 O O . ASN A 1 353 ? -19.358 -10.992 11.572 1.00 83.88 353 ASN A O 1
ATOM 2561 N N . ILE A 1 354 ? -21.162 -10.010 10.650 1.00 75.81 354 ILE A N 1
ATOM 2562 C CA . ILE A 1 354 ? -21.566 -9.186 11.786 1.00 75.81 354 ILE A CA 1
ATOM 2563 C C . ILE A 1 354 ? -23.076 -9.302 11.988 1.00 75.81 354 ILE A C 1
ATOM 2565 O O . ILE A 1 354 ? -23.840 -9.258 11.026 1.00 75.81 354 ILE A O 1
ATOM 2569 N N . HIS A 1 355 ? -23.511 -9.470 13.231 1.00 77.12 355 HIS A N 1
ATOM 2570 C CA . HIS A 1 355 ? -24.913 -9.404 13.623 1.00 77.12 355 HIS A CA 1
ATOM 2571 C C . HIS A 1 355 ? -25.191 -8.080 14.323 1.00 77.12 355 HIS A C 1
ATOM 2573 O O . HIS A 1 355 ? -24.633 -7.813 15.389 1.00 77.12 355 HIS A O 1
ATOM 2579 N N . LEU A 1 356 ? -26.071 -7.276 13.727 1.00 73.12 356 LEU A N 1
ATOM 2580 C CA . LEU A 1 356 ? -26.460 -5.976 14.259 1.00 73.12 356 LEU A CA 1
ATOM 2581 C C . LEU A 1 356 ? -27.619 -6.152 15.237 1.00 73.12 356 LEU A C 1
ATOM 2583 O O . LEU A 1 356 ? -28.745 -6.316 14.787 1.00 73.12 356 LEU A O 1
ATOM 2587 N N . ASN A 1 357 ? -27.399 -6.099 16.553 1.00 65.88 357 ASN A N 1
ATOM 2588 C CA . ASN A 1 357 ? -28.515 -6.151 17.510 1.00 65.88 357 ASN A CA 1
ATOM 2589 C C . ASN A 1 357 ? -29.232 -4.797 17.639 1.00 65.88 357 ASN A C 1
ATOM 2591 O O . ASN A 1 357 ? -28.674 -3.740 17.352 1.00 65.88 357 ASN A O 1
ATOM 2595 N N . SER A 1 358 ? -30.461 -4.817 18.161 1.00 56.69 358 SER A N 1
ATOM 2596 C CA . SER A 1 358 ? -31.248 -3.625 18.514 1.00 56.69 358 SER A CA 1
ATOM 2597 C C . SER A 1 358 ? -30.774 -2.901 19.795 1.00 56.69 358 SER A C 1
ATOM 2599 O O . SER A 1 358 ? -31.516 -2.089 20.340 1.00 56.69 358 SER A O 1
ATOM 2601 N N . GLY A 1 359 ? -29.563 -3.191 20.290 1.00 50.56 359 GLY A N 1
ATOM 2602 C CA . GLY A 1 359 ? -28.967 -2.621 21.507 1.00 50.56 359 GLY A CA 1
ATOM 2603 C C . GLY A 1 359 ? -27.437 -2.504 21.412 1.00 50.56 359 GLY A C 1
ATOM 2604 O O . GLY A 1 359 ? -26.867 -2.701 20.344 1.00 50.56 359 GLY A O 1
ATOM 2605 N N . ASN A 1 360 ? -26.754 -2.224 22.530 1.00 48.97 360 ASN A N 1
ATOM 2606 C CA . ASN A 1 360 ? -25.291 -2.029 22.571 1.00 48.97 360 ASN A CA 1
ATOM 2607 C C . ASN A 1 360 ? -24.454 -3.317 22.389 1.00 48.97 360 ASN A C 1
ATOM 2609 O O . ASN A 1 360 ? -23.244 -3.240 22.552 1.00 48.97 360 ASN A O 1
ATOM 2613 N N . SER A 1 361 ? -25.059 -4.471 22.067 1.00 49.91 361 SER A N 1
ATOM 2614 C CA . SER A 1 361 ? -24.350 -5.742 21.823 1.00 49.91 361 SER A CA 1
ATOM 2615 C C . SER A 1 361 ? -24.189 -6.022 20.323 1.00 49.91 361 SER A C 1
ATOM 2617 O O . SER A 1 361 ? -25.033 -5.633 19.521 1.00 49.91 361 SER A O 1
ATOM 2619 N N . GLN A 1 362 ? -23.135 -6.723 19.910 1.00 54.62 362 GLN A N 1
ATOM 2620 C CA . GLN A 1 362 ? -22.827 -7.059 18.516 1.00 54.62 362 GLN A CA 1
ATOM 2621 C C . GLN A 1 362 ? -22.140 -8.418 18.488 1.00 54.62 362 GLN A C 1
ATOM 2623 O O . GLN A 1 362 ? -21.111 -8.582 19.132 1.00 54.62 362 GLN A O 1
ATOM 2628 N N . THR A 1 363 ? -22.653 -9.366 17.708 1.00 57.44 363 THR A N 1
ATOM 2629 C CA . THR A 1 363 ? -21.990 -10.665 17.528 1.00 57.44 363 THR A CA 1
ATOM 2630 C C . THR A 1 363 ? -21.169 -10.646 16.248 1.00 57.44 363 THR A C 1
ATOM 2632 O O . THR A 1 363 ? -21.684 -10.286 15.190 1.00 57.44 363 THR A O 1
ATOM 2635 N N . VAL A 1 364 ? -19.903 -11.057 16.313 1.00 56.91 364 VAL A N 1
ATOM 2636 C CA . VAL A 1 364 ? -19.004 -11.041 15.153 1.00 56.91 364 VAL A CA 1
ATOM 2637 C C . VAL A 1 364 ? -18.288 -12.378 15.006 1.00 56.91 364 VAL A C 1
ATOM 2639 O O . VAL A 1 364 ? -17.801 -12.926 15.988 1.00 56.91 364 VAL A O 1
ATOM 2642 N N . SER A 1 365 ? -18.198 -12.891 13.779 1.00 56.62 365 SER A N 1
ATOM 2643 C CA . SER A 1 365 ? -17.473 -14.127 13.459 1.00 56.62 365 SER A CA 1
ATOM 2644 C C . SER A 1 365 ? -16.794 -14.043 12.084 1.00 56.62 365 SER A C 1
ATOM 2646 O O . SER A 1 365 ? -17.259 -13.334 11.198 1.00 56.62 365 SER A O 1
ATOM 2648 N N . GLY A 1 366 ? -15.657 -14.723 11.887 1.00 51.19 366 GLY A N 1
ATOM 2649 C CA . GLY A 1 366 ? -14.937 -14.698 10.605 1.00 51.19 366 GLY A CA 1
ATOM 2650 C C . GLY A 1 366 ? -13.656 -15.531 10.581 1.00 51.19 366 GLY A C 1
ATOM 2651 O O . GLY A 1 366 ? -13.240 -16.071 11.605 1.00 51.19 366 GLY A O 1
ATOM 2652 N N . SER A 1 367 ? -13.038 -15.646 9.400 1.00 43.41 367 SER A N 1
ATOM 2653 C CA . SER A 1 367 ? -11.725 -16.275 9.217 1.00 43.41 367 SER A CA 1
ATOM 2654 C C . SER A 1 367 ? -10.619 -15.214 9.322 1.00 43.41 367 SER A C 1
ATOM 2656 O O . SER A 1 367 ? -10.368 -14.494 8.357 1.00 43.41 367 SER A O 1
ATOM 2658 N N . GLY A 1 368 ? -9.979 -15.085 10.490 1.00 47.03 368 GLY A N 1
ATOM 2659 C CA . GLY A 1 368 ? -8.898 -14.117 10.745 1.00 47.03 368 GLY A CA 1
ATOM 2660 C C . GLY A 1 368 ? -9.112 -13.277 12.009 1.00 47.03 368 GLY A C 1
ATOM 2661 O O . GLY A 1 368 ? -10.016 -13.548 12.796 1.00 47.03 368 GLY A O 1
ATOM 2662 N N . SER A 1 369 ? -8.263 -12.269 12.232 1.00 42.47 369 SER A N 1
ATOM 2663 C CA . SER A 1 369 ? -8.468 -11.275 13.296 1.00 42.47 369 SER A CA 1
ATOM 2664 C C . SER A 1 369 ? -9.680 -10.415 12.963 1.00 42.47 369 SER A C 1
ATOM 2666 O O . SER A 1 369 ? -9.699 -9.784 11.909 1.00 42.47 369 SER A O 1
ATOM 2668 N N . VAL A 1 370 ? -10.674 -10.391 13.851 1.00 45.41 370 VAL A N 1
ATOM 2669 C CA . VAL A 1 370 ? -11.908 -9.625 13.656 1.00 45.41 370 VAL A CA 1
ATOM 2670 C C . VAL A 1 370 ? -12.040 -8.591 14.770 1.00 45.41 370 VAL A C 1
ATOM 2672 O O . VAL A 1 370 ? -11.659 -8.852 15.908 1.00 45.41 370 VAL A O 1
ATOM 2675 N N . SER A 1 371 ? -12.549 -7.403 14.460 1.00 45.97 371 SER A N 1
ATOM 2676 C CA . SER A 1 371 ? -12.883 -6.377 15.451 1.00 45.97 371 SER A CA 1
ATOM 2677 C C . SER A 1 371 ? -14.320 -5.906 15.279 1.00 45.97 371 SER A C 1
ATOM 2679 O O . SER A 1 371 ? -14.876 -5.992 14.182 1.00 45.97 371 SER A O 1
ATOM 2681 N N . ALA A 1 372 ? -14.907 -5.456 16.387 1.00 48.66 372 ALA A N 1
ATOM 2682 C CA . ALA A 1 372 ? -16.260 -4.930 16.481 1.00 48.66 372 ALA A CA 1
ATOM 2683 C C . ALA A 1 372 ? -16.224 -3.566 17.188 1.00 48.66 372 ALA A C 1
ATOM 2685 O O . ALA A 1 372 ? -15.761 -3.457 18.327 1.00 48.66 372 ALA A O 1
ATOM 2686 N N . GLY A 1 373 ? -16.701 -2.521 16.512 1.00 49.06 373 GLY A N 1
ATOM 2687 C CA . GLY A 1 373 ? -16.950 -1.206 17.115 1.00 49.06 373 GLY A CA 1
ATOM 2688 C C . GLY A 1 373 ? -18.387 -1.090 17.626 1.00 49.06 373 GLY A C 1
ATOM 2689 O O . GLY A 1 373 ? -19.310 -1.479 16.913 1.00 49.06 373 GLY A O 1
ATOM 2690 N N . PHE A 1 374 ? -18.579 -0.539 18.828 1.00 51.31 374 PHE A N 1
ATOM 2691 C CA . PHE A 1 374 ? -19.894 -0.379 19.459 1.00 51.31 374 PHE A CA 1
ATOM 2692 C C . PHE A 1 374 ? -20.288 1.115 19.518 1.00 51.31 374 PHE A C 1
ATOM 2694 O O . PHE A 1 374 ? -19.701 1.879 20.298 1.00 51.31 374 PHE A O 1
ATOM 2701 N N . PRO A 1 375 ? -21.255 1.581 18.702 1.00 41.00 375 PRO A N 1
ATOM 2702 C CA . PRO A 1 375 ? -21.633 2.992 18.636 1.00 41.00 375 PRO A CA 1
ATOM 2703 C C . PRO A 1 375 ? -22.366 3.421 19.913 1.00 41.00 375 PRO A C 1
ATOM 2705 O O . PRO A 1 375 ? -23.061 2.629 20.539 1.00 41.00 375 PRO A O 1
ATOM 2708 N N . GLY A 1 376 ? -22.198 4.685 20.319 1.00 42.47 376 GLY A N 1
ATOM 2709 C CA . GLY A 1 376 ? -22.798 5.247 21.546 1.00 42.47 376 GLY A CA 1
ATOM 2710 C C . GLY A 1 376 ? -22.063 4.898 22.850 1.00 42.47 376 GLY A C 1
ATOM 2711 O O . GLY A 1 376 ? -22.405 5.401 23.921 1.00 42.47 376 GLY A O 1
ATOM 2712 N N . VAL A 1 377 ? -21.029 4.059 22.764 1.00 45.50 377 VAL A N 1
ATOM 2713 C CA . VAL A 1 377 ? -20.317 3.498 23.919 1.00 45.50 377 VAL A CA 1
ATOM 2714 C C . VAL A 1 377 ? -18.821 3.853 23.934 1.00 45.50 377 VAL A C 1
ATOM 2716 O O . VAL A 1 377 ? -18.223 3.867 25.008 1.00 45.50 377 VAL A O 1
ATOM 2719 N N . GLY A 1 378 ? -18.231 4.181 22.778 1.00 46.62 378 GLY A N 1
ATOM 2720 C CA . GLY A 1 378 ? -16.814 4.555 22.640 1.00 46.62 378 GLY A CA 1
ATOM 2721 C C . GLY A 1 378 ? -15.843 3.368 22.584 1.00 46.62 378 GLY A C 1
ATOM 2722 O O . GLY A 1 378 ? -14.657 3.557 22.377 1.00 46.62 378 GLY A O 1
ATOM 2723 N N . VAL A 1 379 ? -16.311 2.124 22.704 1.00 48.12 379 VAL A N 1
ATOM 2724 C CA . VAL A 1 379 ? -15.431 0.948 22.808 1.00 48.12 379 VAL A CA 1
ATOM 2725 C C . VAL A 1 379 ? -15.301 0.193 21.488 1.00 48.12 379 VAL A C 1
ATOM 2727 O O . VAL A 1 379 ? -16.294 -0.065 20.809 1.00 48.12 379 VAL A O 1
ATOM 2730 N N . THR A 1 380 ? -14.065 -0.189 21.142 1.00 49.59 380 THR A N 1
ATOM 2731 C CA . THR A 1 380 ? -13.748 -1.031 19.977 1.00 49.59 380 THR A CA 1
ATOM 2732 C C . THR A 1 380 ? -13.000 -2.281 20.418 1.00 49.59 380 THR A C 1
ATOM 2734 O O . THR A 1 380 ? -11.824 -2.219 20.756 1.00 49.59 380 THR A O 1
ATOM 2737 N N . VAL A 1 381 ? -13.637 -3.447 20.364 1.00 50.00 381 VAL A N 1
ATOM 2738 C CA . VAL A 1 381 ? -12.982 -4.697 20.771 1.00 50.00 381 VAL A CA 1
ATOM 2739 C C . VAL A 1 381 ? -12.326 -5.356 19.551 1.00 50.00 381 VAL A C 1
ATOM 2741 O O . VAL A 1 381 ? -12.986 -5.552 18.535 1.00 50.00 381 VAL A O 1
ATOM 2744 N N . THR A 1 382 ? -11.025 -5.670 19.622 1.00 47.06 382 THR A N 1
ATOM 2745 C CA . THR A 1 382 ? -10.237 -6.251 18.510 1.00 47.06 382 THR A CA 1
ATOM 2746 C C . THR A 1 382 ? -9.607 -7.580 18.918 1.00 47.06 382 THR A C 1
ATOM 2748 O O . THR A 1 382 ? -8.824 -7.603 19.858 1.00 47.06 382 THR A O 1
ATOM 2751 N N . PHE A 1 383 ? -9.882 -8.670 18.197 1.00 51.16 383 PHE A N 1
ATOM 2752 C CA . PHE A 1 383 ? -9.428 -10.018 18.563 1.00 51.16 383 PHE A CA 1
ATOM 2753 C C . PHE A 1 383 ? -8.305 -10.527 17.648 1.00 51.16 383 PHE A C 1
ATOM 2755 O O . PHE A 1 383 ? -8.440 -10.433 16.425 1.00 51.16 383 PHE A O 1
ATOM 2762 N N . PRO A 1 384 ? -7.235 -11.138 18.190 1.00 41.75 384 PRO A N 1
ATOM 2763 C CA . PRO A 1 384 ? -6.320 -11.947 17.397 1.00 41.75 384 PRO A CA 1
ATOM 2764 C C . PRO A 1 384 ? -6.964 -13.317 17.131 1.00 41.75 384 PRO A C 1
ATOM 2766 O O . PRO A 1 384 ? -7.119 -14.112 18.050 1.00 41.75 384 PRO A O 1
ATOM 2769 N N . GLY A 1 385 ? -7.376 -13.561 15.883 1.00 44.25 385 GLY A N 1
ATOM 2770 C CA . GLY A 1 385 ? -7.786 -14.869 15.344 1.00 44.25 385 GLY A CA 1
ATOM 2771 C C . GLY A 1 385 ? -8.647 -15.767 16.246 1.00 44.25 385 GLY A C 1
ATOM 2772 O O . GLY A 1 385 ? -8.138 -16.701 16.860 1.00 44.25 385 GLY A O 1
ATOM 2773 N N . GLY A 1 386 ? -9.964 -15.547 16.267 1.00 39.72 386 GLY A N 1
ATOM 2774 C CA . GLY A 1 386 ? -10.908 -16.510 16.843 1.00 39.72 386 GLY A CA 1
ATOM 2775 C C . GLY A 1 386 ? -11.178 -17.689 15.900 1.00 39.72 386 GLY A C 1
ATOM 2776 O O . GLY A 1 386 ? -11.107 -17.561 14.679 1.00 39.72 386 GLY A O 1
ATOM 2777 N N . THR A 1 387 ? -11.530 -18.848 16.458 1.00 41.34 387 THR A N 1
ATOM 2778 C CA . THR A 1 387 ? -12.139 -19.950 15.693 1.00 41.34 387 THR A CA 1
ATOM 2779 C C . THR A 1 387 ? -13.538 -19.535 15.213 1.00 41.34 387 THR A C 1
ATOM 2781 O O . THR A 1 387 ? -14.226 -18.757 15.887 1.00 41.34 387 THR A O 1
ATOM 2784 N N . ALA A 1 388 ? -13.984 -20.067 14.069 1.00 39.38 388 ALA A N 1
ATOM 2785 C CA . ALA A 1 388 ? -15.342 -19.857 13.565 1.00 39.38 388 ALA A CA 1
ATOM 2786 C C . ALA A 1 388 ? -16.392 -20.197 14.646 1.00 39.38 388 ALA A C 1
ATOM 2788 O O . ALA A 1 388 ? -16.315 -21.252 15.270 1.00 39.38 388 ALA A O 1
ATOM 2789 N N . GLY A 1 389 ? -17.366 -19.305 14.868 1.00 41.69 389 GLY A N 1
ATOM 2790 C CA . GLY A 1 389 ? -18.445 -19.498 15.852 1.00 41.69 389 GLY A CA 1
ATOM 2791 C C . GLY A 1 389 ? -18.235 -18.846 17.227 1.00 41.69 389 GLY A C 1
ATOM 2792 O O . GLY A 1 389 ? -19.071 -19.026 18.111 1.00 41.69 389 GLY A O 1
ATOM 2793 N N . THR A 1 390 ? -17.165 -18.069 17.423 1.00 46.34 390 THR A N 1
ATOM 2794 C CA . THR A 1 390 ? -16.993 -17.281 18.657 1.00 46.34 390 THR A CA 1
ATOM 2795 C C . THR A 1 390 ? -18.031 -16.151 18.705 1.00 46.34 390 THR A C 1
ATOM 2797 O O . THR A 1 390 ? -18.074 -15.313 17.813 1.00 46.34 390 THR A O 1
ATOM 2800 N N . THR A 1 391 ? -18.884 -16.147 19.729 1.00 48.12 391 THR A N 1
ATOM 2801 C CA . THR A 1 391 ? -19.872 -15.101 20.029 1.00 48.12 391 THR A CA 1
ATOM 2802 C C . THR A 1 391 ? -19.312 -14.218 21.124 1.00 48.12 391 THR A C 1
ATOM 2804 O O . THR A 1 391 ? -18.751 -14.732 22.093 1.00 48.12 391 THR A O 1
ATOM 2807 N N . ILE A 1 392 ? -19.440 -12.904 20.953 1.00 51.38 392 ILE A N 1
ATOM 2808 C CA . ILE A 1 392 ? -18.942 -11.930 21.914 1.00 51.38 392 ILE A CA 1
ATOM 2809 C C . ILE A 1 392 ? -20.046 -10.931 22.180 1.00 51.38 392 ILE A C 1
ATOM 2811 O O . ILE A 1 392 ? -20.477 -10.254 21.257 1.00 51.38 392 ILE A O 1
ATOM 2815 N N . ASP A 1 393 ? -20.491 -10.848 23.427 1.00 52.53 393 ASP A N 1
ATOM 2816 C CA . ASP A 1 393 ? -21.399 -9.793 23.858 1.00 52.53 393 ASP A CA 1
ATOM 2817 C C . ASP A 1 393 ? -20.592 -8.758 24.627 1.00 52.53 393 ASP A C 1
ATOM 2819 O O . ASP A 1 393 ? -19.934 -9.087 25.615 1.00 52.53 393 ASP A O 1
ATOM 2823 N N . ALA A 1 394 ? -20.633 -7.513 24.153 1.00 52.59 394 ALA A N 1
ATOM 2824 C CA . ALA A 1 394 ? -20.173 -6.362 24.909 1.00 52.59 394 ALA A CA 1
ATOM 2825 C C . ALA A 1 394 ? -21.389 -5.521 25.291 1.00 52.59 394 ALA A C 1
ATOM 2827 O O . ALA A 1 394 ? -22.169 -5.134 24.426 1.00 52.59 394 ALA A O 1
ATOM 2828 N N . SER A 1 395 ? -21.564 -5.225 26.576 1.00 51.41 395 SER A N 1
ATOM 2829 C CA . SER A 1 395 ? -22.658 -4.369 27.043 1.00 51.41 395 SER A CA 1
ATOM 2830 C C . SER A 1 395 ? -22.122 -3.216 27.877 1.00 51.41 395 SER A C 1
ATOM 2832 O O . SER A 1 395 ? -21.444 -3.457 28.875 1.00 51.41 395 SER A O 1
ATOM 2834 N N . LYS A 1 396 ? -22.469 -1.979 27.495 1.00 51.56 396 LYS A N 1
ATOM 2835 C CA . LYS A 1 396 ? -22.338 -0.801 28.362 1.00 51.56 396 LYS A CA 1
ATOM 2836 C C . LYS A 1 396 ? -23.583 -0.668 29.222 1.00 51.56 396 LYS A C 1
ATOM 2838 O O . LYS A 1 396 ? -24.675 -0.554 28.663 1.00 51.56 396 LYS A O 1
ATOM 2843 N N . THR A 1 397 ? -23.418 -0.602 30.537 1.00 48.03 397 THR A N 1
ATOM 2844 C CA . THR A 1 397 ? -24.471 -0.105 31.431 1.00 48.03 397 THR A CA 1
ATOM 2845 C C . THR A 1 397 ? -24.017 1.150 32.170 1.00 48.03 397 THR A C 1
ATOM 2847 O O . THR A 1 397 ? -22.820 1.388 32.336 1.00 48.03 397 THR A O 1
ATOM 2850 N N . ASN A 1 398 ? -24.996 1.962 32.572 1.00 45.19 398 ASN A N 1
ATOM 2851 C CA . ASN A 1 398 ? -24.819 3.114 33.450 1.00 45.19 398 ASN A CA 1
ATOM 2852 C C . ASN A 1 398 ? -25.229 2.799 34.902 1.00 45.19 398 ASN A C 1
ATOM 2854 O O . ASN A 1 398 ? -25.077 3.653 35.764 1.00 45.19 398 ASN A O 1
ATOM 2858 N N . SER A 1 399 ? -25.761 1.604 35.180 1.00 45.81 399 SER A N 1
ATOM 2859 C CA . SER A 1 399 ? -26.131 1.166 36.531 1.00 45.81 399 SER A CA 1
ATOM 2860 C C . SER A 1 399 ? -24.968 0.459 37.230 1.00 45.81 399 SER A C 1
ATOM 2862 O O . SER A 1 399 ? -24.295 -0.375 36.624 1.00 45.81 399 SER A O 1
ATOM 2864 N N . VAL A 1 400 ? -24.737 0.794 38.505 1.00 46.53 400 VAL A N 1
ATOM 2865 C CA . VAL A 1 400 ? -23.683 0.206 39.350 1.00 46.53 400 VAL A CA 1
ATOM 2866 C C . VAL A 1 400 ? -23.894 -1.315 39.486 1.00 46.53 400 VAL A C 1
ATOM 2868 O O . VAL A 1 400 ? -24.946 -1.735 39.973 1.00 46.53 400 VAL A O 1
ATOM 2871 N N . PRO A 1 401 ? -22.934 -2.177 39.092 1.00 43.16 401 PRO A N 1
ATOM 2872 C CA . PRO A 1 401 ? -23.056 -3.619 39.270 1.00 43.16 401 PRO A CA 1
ATOM 2873 C C . PRO A 1 401 ? -22.842 -4.015 40.740 1.00 43.16 401 PRO A C 1
ATOM 2875 O O . PRO A 1 401 ? -21.716 -3.980 41.230 1.00 43.16 401 PRO A O 1
ATOM 2878 N N . ALA A 1 402 ? -23.926 -4.450 41.393 1.00 44.12 402 ALA A N 1
ATOM 2879 C CA . ALA A 1 402 ? -24.026 -5.056 42.730 1.00 44.12 402 ALA A CA 1
ATOM 2880 C C . ALA A 1 402 ? -23.429 -4.273 43.930 1.00 44.12 402 ALA A C 1
ATOM 2882 O O . ALA A 1 402 ? -22.429 -3.565 43.844 1.00 44.12 402 ALA A O 1
ATOM 2883 N N . SER A 1 403 ? -24.038 -4.489 45.100 1.00 41.97 403 SER A N 1
ATOM 2884 C CA . SER A 1 403 ? -23.906 -3.823 46.417 1.00 41.97 403 SER A CA 1
ATOM 2885 C C . SER A 1 403 ? -22.500 -3.640 47.032 1.00 41.97 403 SER A C 1
ATOM 2887 O O . SER A 1 403 ? -22.381 -3.186 48.167 1.00 41.97 403 SER A O 1
ATOM 2889 N N . ASN A 1 404 ? -21.421 -3.990 46.328 1.00 42.84 404 ASN A N 1
ATOM 2890 C CA . ASN A 1 404 ? -20.068 -4.106 46.883 1.00 42.84 404 ASN A CA 1
ATOM 2891 C C . ASN A 1 404 ? -19.052 -3.144 46.233 1.00 42.84 404 ASN A C 1
ATOM 2893 O O . ASN A 1 404 ? -17.896 -3.108 46.652 1.00 42.84 404 ASN A O 1
ATOM 2897 N N . PHE A 1 405 ? -19.450 -2.365 45.217 1.00 44.19 405 PHE A N 1
ATOM 2898 C CA . PHE A 1 405 ? -18.538 -1.457 44.504 1.00 44.19 405 PHE A CA 1
ATOM 2899 C C . PHE A 1 405 ? -18.221 -0.175 45.301 1.00 44.19 405 PHE A C 1
ATOM 2901 O O . PHE A 1 405 ? -17.081 0.285 45.297 1.00 44.19 405 PHE A O 1
ATOM 2908 N N . ALA A 1 406 ? -19.183 0.351 46.071 1.00 45.25 406 ALA A N 1
ATOM 2909 C CA . ALA A 1 406 ? -19.018 1.549 46.909 1.00 45.25 406 ALA A CA 1
ATOM 2910 C C . ALA A 1 406 ? -18.019 1.378 48.080 1.00 45.25 406 ALA A C 1
ATOM 2912 O O . ALA A 1 406 ? -17.744 2.324 48.812 1.00 45.25 406 ALA A O 1
ATOM 2913 N N . ALA A 1 407 ? -17.477 0.171 48.280 1.00 44.66 407 ALA A N 1
ATOM 2914 C CA . ALA A 1 407 ? -16.535 -0.149 49.351 1.00 44.66 407 ALA A CA 1
ATOM 2915 C C . ALA A 1 407 ? -15.058 -0.161 48.908 1.00 44.66 407 ALA A C 1
ATOM 2917 O O . ALA A 1 407 ? -14.191 -0.474 49.726 1.00 44.66 407 ALA A O 1
ATOM 2918 N N . LEU A 1 408 ? -14.748 0.144 47.640 1.00 51.25 408 LEU A N 1
ATOM 2919 C CA . LEU A 1 408 ? -13.378 0.065 47.135 1.00 51.25 408 LEU A CA 1
ATOM 2920 C C . LEU A 1 408 ? -12.467 1.147 47.737 1.00 51.25 408 LEU A C 1
ATOM 2922 O O . LEU A 1 408 ? -12.724 2.337 47.561 1.00 51.25 408 LEU A O 1
ATOM 2926 N N . PRO A 1 409 ? -11.364 0.771 48.408 1.00 49.69 409 PRO A N 1
ATOM 2927 C CA . PRO A 1 409 ? -10.362 1.735 48.839 1.00 49.69 409 PRO A CA 1
ATOM 2928 C C . PRO A 1 409 ? -9.688 2.361 47.612 1.00 49.69 409 PRO A C 1
ATOM 2930 O O . PRO A 1 409 ? -9.048 1.652 46.839 1.00 49.69 409 PRO A O 1
ATOM 2933 N N . GLY A 1 410 ? -9.797 3.679 47.443 1.00 52.94 410 GLY A N 1
ATOM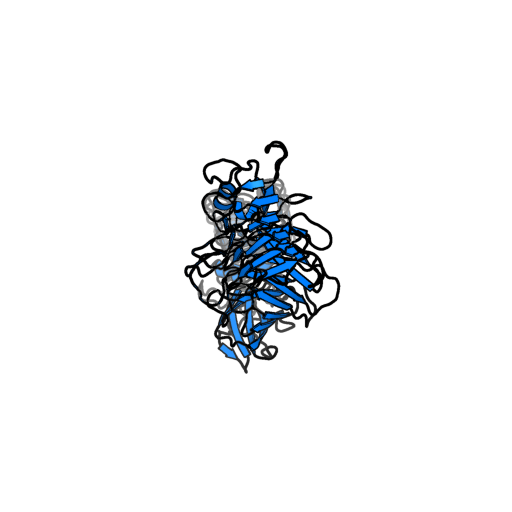 2934 C CA . GLY A 1 410 ? -8.981 4.411 46.474 1.00 52.94 410 GLY A CA 1
ATOM 2935 C C . GLY A 1 410 ? -9.637 4.761 45.136 1.00 52.94 410 GLY A C 1
ATOM 2936 O O . GLY A 1 410 ? -8.921 5.269 44.287 1.00 52.94 410 GLY A O 1
ATOM 2937 N N . VAL A 1 411 ? -10.942 4.549 44.904 1.00 53.72 411 VAL A N 1
ATOM 2938 C CA . VAL A 1 411 ? -11.624 4.960 43.650 1.00 53.72 411 VAL A CA 1
ATOM 2939 C C . VAL A 1 411 ? -12.937 5.683 43.951 1.00 53.72 411 VAL A C 1
ATOM 2941 O O . VAL A 1 411 ? -13.690 5.278 44.829 1.00 53.72 411 VAL A O 1
ATOM 2944 N N . ARG A 1 412 ? -13.211 6.753 43.205 1.00 57.91 412 ARG A N 1
ATOM 2945 C CA . ARG A 1 412 ? -14.315 7.700 43.379 1.00 57.91 412 ARG A CA 1
ATOM 2946 C C . ARG A 1 412 ? -15.203 7.760 42.137 1.00 57.91 412 ARG A C 1
ATOM 2948 O O . ARG A 1 412 ? -14.689 7.676 41.021 1.00 57.91 412 ARG A O 1
ATOM 2955 N N . GLY A 1 413 ? -16.501 8.025 42.355 1.00 52.47 413 GLY A N 1
ATOM 2956 C CA . GLY A 1 413 ? -17.410 8.643 41.378 1.00 52.47 413 GLY A CA 1
ATOM 2957 C C . GLY A 1 413 ? -17.299 8.069 39.969 1.00 52.47 413 GLY A C 1
ATOM 2958 O O . GLY A 1 413 ? -17.132 8.823 39.010 1.00 52.47 413 GLY A O 1
ATOM 2959 N N . MET A 1 414 ? -17.301 6.738 39.843 1.00 51.56 414 MET A N 1
ATOM 2960 C CA . MET A 1 414 ? -17.160 6.091 38.542 1.00 51.56 414 MET A CA 1
ATOM 2961 C C . MET A 1 414 ? -18.258 6.606 37.614 1.00 51.56 414 MET A C 1
ATOM 2963 O O . MET A 1 414 ? -19.427 6.267 37.783 1.00 51.56 414 MET A O 1
ATOM 2967 N N . LYS A 1 415 ? -17.894 7.415 36.614 1.00 47.69 415 LYS A N 1
ATOM 2968 C CA . LYS A 1 415 ? -18.820 7.792 35.548 1.00 47.69 415 LYS A CA 1
ATOM 2969 C C . LYS A 1 415 ? -19.122 6.549 34.708 1.00 47.69 415 LYS A C 1
ATOM 2971 O O . LYS A 1 415 ? -18.445 6.298 33.721 1.00 47.69 415 LYS A O 1
ATOM 2976 N N . ASN A 1 416 ? -20.129 5.782 35.123 1.00 46.53 416 ASN A N 1
ATOM 2977 C CA . ASN A 1 416 ? -21.051 4.975 34.315 1.00 46.53 416 ASN A CA 1
ATOM 2978 C C . ASN A 1 416 ? -20.473 4.346 33.030 1.00 46.53 416 ASN A C 1
ATOM 2980 O O . ASN A 1 416 ? -21.000 4.536 31.931 1.00 46.53 416 ASN A O 1
ATOM 2984 N N . LEU A 1 417 ? -19.378 3.598 33.158 1.00 49.38 417 LEU A N 1
ATOM 2985 C CA . LEU A 1 417 ? -18.742 2.868 32.060 1.00 49.38 417 LEU A CA 1
ATOM 2986 C C . LEU A 1 417 ? -18.435 1.448 32.525 1.00 49.38 417 LEU A C 1
ATOM 2988 O O . LEU A 1 417 ? -17.290 1.071 32.769 1.00 49.38 417 LEU A O 1
ATOM 2992 N N . TYR A 1 418 ? -19.506 0.677 32.683 1.00 52.84 418 TYR A N 1
ATOM 2993 C CA . TYR A 1 418 ? -19.430 -0.743 32.996 1.00 52.84 418 TYR A CA 1
ATOM 2994 C C . TYR A 1 418 ? -19.416 -1.539 31.703 1.00 52.84 418 TYR A C 1
ATOM 2996 O O . TYR A 1 418 ? -20.300 -1.346 30.869 1.00 52.84 418 TYR A O 1
ATOM 3004 N N . PHE A 1 419 ? -18.439 -2.430 31.552 1.00 53.75 419 PHE A N 1
ATOM 3005 C CA . PHE A 1 419 ? -18.329 -3.314 30.397 1.00 53.75 419 PHE A CA 1
ATOM 3006 C C . PHE A 1 419 ? -18.335 -4.762 30.847 1.00 53.75 419 PHE A C 1
ATOM 3008 O O . PHE A 1 419 ? -17.461 -5.188 31.606 1.00 53.75 419 PHE A O 1
ATOM 3015 N N . THR A 1 420 ? -19.278 -5.527 30.317 1.00 54.22 420 THR A N 1
ATOM 3016 C CA . THR A 1 420 ? -19.230 -6.987 30.376 1.00 54.22 420 THR A CA 1
ATOM 3017 C C . THR A 1 420 ? -18.790 -7.483 29.014 1.00 54.22 420 THR A C 1
ATOM 3019 O O . THR A 1 420 ? -19.361 -7.056 28.015 1.00 54.22 420 THR A O 1
ATOM 3022 N N . ILE A 1 421 ? -17.776 -8.349 28.973 1.00 54.81 421 ILE A N 1
ATOM 3023 C CA . ILE A 1 421 ? -17.391 -9.082 27.766 1.00 54.81 421 ILE A CA 1
ATOM 3024 C C . ILE A 1 421 ? -17.567 -10.568 28.058 1.00 54.81 421 ILE A C 1
ATOM 3026 O O . ILE A 1 421 ? -16.860 -11.119 28.905 1.00 54.81 421 ILE A O 1
ATOM 3030 N N . THR A 1 422 ? -18.488 -11.219 27.353 1.00 53.88 422 THR A N 1
ATOM 3031 C CA . THR A 1 422 ? -18.651 -12.679 27.402 1.00 53.88 422 THR A CA 1
ATOM 3032 C C . THR A 1 422 ? -18.236 -13.283 26.072 1.00 53.88 422 THR A C 1
ATOM 3034 O O . THR A 1 422 ? -18.814 -12.949 25.045 1.00 53.88 422 THR A O 1
ATOM 3037 N N . SER A 1 423 ? -17.236 -14.167 26.089 1.00 53.53 423 SER A N 1
ATOM 3038 C CA . SER A 1 423 ? -16.824 -14.960 24.922 1.00 53.53 423 SER A CA 1
ATOM 3039 C C . SER A 1 423 ? -17.430 -16.358 25.021 1.00 53.53 423 SER A C 1
ATOM 3041 O O . SER A 1 423 ? -17.307 -17.007 26.060 1.00 53.53 423 SER A O 1
ATOM 3043 N N . SER A 1 424 ? -18.033 -16.862 23.942 1.00 50.06 424 SER A N 1
ATOM 3044 C CA . SER A 1 424 ? -18.510 -18.254 23.882 1.00 50.06 424 SER A CA 1
ATOM 3045 C C . SER A 1 424 ? -17.381 -19.287 23.751 1.00 50.06 424 SER A C 1
ATOM 3047 O O . SER A 1 424 ? -17.646 -20.488 23.801 1.00 50.06 424 SER A O 1
ATOM 3049 N N . ASN A 1 425 ? -16.127 -18.849 23.575 1.00 49.34 425 ASN A N 1
ATOM 3050 C CA . ASN A 1 425 ? -14.971 -19.729 23.440 1.00 49.34 425 ASN A CA 1
ATOM 3051 C C . ASN A 1 425 ? -14.248 -19.867 24.791 1.00 49.34 425 ASN A C 1
ATOM 3053 O O . ASN A 1 425 ? -13.688 -18.907 25.320 1.00 49.34 425 ASN A O 1
ATOM 3057 N N . ALA A 1 426 ? -14.299 -21.070 25.367 1.00 42.75 426 ALA A N 1
ATOM 3058 C CA . ALA A 1 426 ? -13.796 -21.376 26.708 1.00 42.75 426 ALA A CA 1
ATOM 3059 C C . ALA A 1 426 ? -12.305 -21.771 26.743 1.00 42.75 426 ALA A C 1
ATOM 3061 O O . ALA A 1 426 ? -11.783 -22.094 27.811 1.00 42.75 426 ALA A O 1
ATOM 3062 N N . THR A 1 427 ? -11.605 -21.788 25.603 1.00 41.50 427 THR A N 1
ATOM 3063 C CA . THR A 1 427 ? -10.178 -22.132 25.577 1.00 41.50 427 THR A CA 1
ATOM 3064 C C . THR A 1 427 ? -9.310 -20.971 26.083 1.00 41.50 427 THR A C 1
ATOM 3066 O O . THR A 1 427 ? -9.578 -19.810 25.765 1.00 41.50 427 THR A O 1
ATOM 3069 N N . PRO A 1 428 ? -8.251 -21.249 26.871 1.00 40.31 428 PRO A N 1
ATOM 3070 C CA . PRO A 1 428 ? -7.301 -20.227 27.296 1.00 40.31 428 PRO A CA 1
ATOM 3071 C C . PRO A 1 428 ? -6.544 -19.690 26.074 1.00 40.31 428 PRO A C 1
ATOM 3073 O O . PRO A 1 428 ? -5.692 -20.372 25.511 1.00 40.31 428 PRO A O 1
ATOM 3076 N N . GLY A 1 429 ? -6.868 -18.471 25.654 1.00 48.53 429 GLY A N 1
ATOM 3077 C CA . GLY A 1 429 ? -6.151 -17.717 24.632 1.00 48.53 429 GLY A CA 1
ATOM 3078 C C . GLY A 1 429 ? -5.922 -16.292 25.123 1.00 48.53 429 GLY A C 1
ATOM 3079 O O . GLY A 1 429 ? -6.723 -15.753 25.880 1.00 48.53 429 GLY A O 1
ATOM 3080 N N . THR A 1 430 ? -4.808 -15.677 24.740 1.00 52.09 430 THR A N 1
ATOM 3081 C CA . THR A 1 430 ? -4.471 -14.291 25.086 1.00 52.09 430 THR A CA 1
ATOM 3082 C C . THR A 1 430 ? -5.367 -13.325 24.300 1.00 52.09 430 THR A C 1
ATOM 3084 O O . THR A 1 430 ? -5.066 -12.962 23.168 1.00 52.09 430 THR A O 1
ATOM 3087 N N . TYR A 1 431 ? -6.485 -12.897 24.890 1.00 52.50 431 TYR A N 1
ATOM 3088 C CA . TYR A 1 431 ? -7.333 -11.839 24.321 1.00 52.50 431 TYR A CA 1
ATOM 3089 C C . TYR A 1 431 ? -6.647 -10.479 24.462 1.00 52.50 431 TYR A C 1
ATOM 3091 O O . TYR A 1 431 ? -6.082 -10.208 25.520 1.00 52.50 431 TYR A O 1
ATOM 3099 N N . THR A 1 432 ? -6.764 -9.610 23.457 1.00 52.88 432 THR A N 1
ATOM 3100 C CA . THR A 1 432 ? -6.374 -8.195 23.539 1.00 52.88 432 THR A CA 1
ATOM 3101 C C . THR A 1 432 ? -7.632 -7.334 23.448 1.00 52.88 432 THR A C 1
ATOM 3103 O O . THR A 1 432 ? -8.470 -7.548 22.587 1.00 52.88 432 THR A O 1
ATOM 3106 N N . LEU A 1 433 ? -7.798 -6.376 24.348 1.00 55.16 433 LEU A N 1
ATOM 3107 C CA . LEU A 1 433 ? -8.943 -5.477 24.432 1.00 55.16 433 LEU A CA 1
ATOM 3108 C C . LEU A 1 433 ? -8.427 -4.046 24.316 1.00 55.16 433 LEU A C 1
ATOM 3110 O O . LEU A 1 433 ? -7.619 -3.644 25.142 1.00 55.16 433 LEU A O 1
ATOM 3114 N N . VAL A 1 434 ? -8.890 -3.278 23.329 1.00 54.59 434 VAL A N 1
ATOM 3115 C CA . VAL A 1 434 ? -8.603 -1.840 23.241 1.00 54.59 434 VAL A CA 1
ATOM 3116 C C . VAL A 1 434 ? -9.847 -1.082 23.684 1.00 54.59 434 VAL A C 1
ATOM 3118 O O . VAL A 1 434 ? -10.909 -1.189 23.084 1.00 54.59 434 VAL A O 1
ATOM 3121 N N . LEU A 1 435 ? -9.740 -0.321 24.757 1.00 57.28 435 LEU A N 1
ATOM 3122 C CA . LEU A 1 435 ? -10.810 0.548 25.228 1.00 57.28 435 LEU A CA 1
ATOM 3123 C C . LEU A 1 435 ? -10.439 1.985 24.847 1.00 57.28 435 LEU A C 1
ATOM 3125 O O . LEU A 1 435 ? -9.299 2.403 25.058 1.00 57.28 435 LEU A O 1
ATOM 3129 N N . ASP A 1 436 ? -11.372 2.711 24.228 1.00 55.12 436 ASP A N 1
ATOM 3130 C CA . ASP A 1 436 ? -11.148 4.065 23.715 1.00 55.12 436 ASP A CA 1
ATOM 3131 C C . ASP A 1 436 ? -12.116 5.065 24.366 1.00 55.12 436 ASP A C 1
ATOM 3133 O O . ASP A 1 436 ? -13.312 5.123 24.109 1.00 55.12 436 ASP A O 1
ATOM 3137 N N . PHE A 1 437 ? -11.576 5.873 25.260 1.00 53.91 437 PHE A N 1
ATOM 3138 C CA . PHE A 1 437 ? -12.269 6.928 25.983 1.00 53.91 437 PHE A CA 1
ATOM 3139 C C . PHE A 1 437 ? -11.974 8.321 25.433 1.00 53.91 437 PHE A C 1
ATOM 3141 O O . PHE A 1 437 ? -12.381 9.305 26.047 1.00 53.91 437 PHE A O 1
ATOM 3148 N N . SER A 1 438 ? -11.293 8.433 24.288 1.00 53.28 438 SER A N 1
ATOM 3149 C CA . SER A 1 438 ? -10.911 9.731 23.706 1.00 53.28 438 SER A CA 1
ATOM 3150 C C . SER A 1 438 ? -12.109 10.619 23.344 1.00 53.28 438 SER A C 1
ATOM 3152 O O . SER A 1 438 ? -11.969 11.831 23.218 1.00 53.28 438 SER A O 1
ATOM 3154 N N . SER A 1 439 ? -13.300 10.028 23.214 1.00 49.12 439 SER A N 1
ATOM 3155 C CA . SER A 1 439 ? -14.555 10.734 22.931 1.00 49.12 439 SER A CA 1
ATOM 3156 C C . SER A 1 439 ? -15.345 11.147 24.180 1.00 49.12 439 SER A C 1
ATOM 3158 O O . SER A 1 439 ? -16.402 11.764 24.046 1.00 49.12 439 SER A O 1
ATOM 3160 N N . LEU A 1 440 ? -14.872 10.822 25.392 1.00 51.59 440 LEU A N 1
ATOM 3161 C CA . LEU A 1 440 ? -15.544 11.248 26.618 1.00 51.59 440 LEU A CA 1
ATOM 3162 C C . LEU A 1 440 ? -15.309 12.751 26.844 1.00 51.59 440 LEU A C 1
ATOM 3164 O O . LEU A 1 440 ? -14.156 13.162 26.978 1.00 51.59 440 LEU A O 1
ATOM 3168 N N . PRO A 1 441 ? -16.375 13.567 26.950 1.00 48.62 441 PRO A N 1
ATOM 3169 C CA . PRO A 1 441 ? -16.266 15.029 26.961 1.00 48.62 441 PRO A CA 1
ATOM 3170 C C . PRO A 1 441 ? -15.475 15.608 28.150 1.00 48.62 441 PRO A C 1
ATOM 3172 O O . PRO A 1 441 ? -15.029 16.747 28.072 1.00 48.62 441 PRO A O 1
ATOM 3175 N N . ASP A 1 442 ? -15.242 14.825 29.213 1.00 54.69 442 ASP A N 1
ATOM 3176 C CA . ASP A 1 442 ? -14.591 15.275 30.454 1.00 54.69 442 ASP A CA 1
ATOM 3177 C C . ASP A 1 442 ? -13.215 14.633 30.728 1.00 54.69 442 ASP A C 1
ATOM 3179 O O . ASP A 1 442 ? -12.683 14.789 31.832 1.00 54.69 442 ASP A O 1
ATOM 3183 N N . MET A 1 443 ? -12.649 13.869 29.785 1.00 60.69 443 MET A N 1
ATOM 3184 C CA . MET A 1 443 ? -11.392 13.133 29.986 1.00 60.69 443 MET A CA 1
ATOM 3185 C C . MET A 1 443 ? -10.168 14.037 29.750 1.00 60.69 443 MET A C 1
ATOM 3187 O O . MET A 1 443 ? -9.666 14.151 28.635 1.00 60.69 443 MET A O 1
ATOM 3191 N N . THR A 1 444 ? -9.678 14.690 30.808 1.00 64.00 444 THR A N 1
ATOM 3192 C CA . THR A 1 444 ? -8.449 15.511 30.783 1.00 64.00 444 THR A CA 1
ATOM 3193 C C . THR A 1 444 ? -7.205 14.690 31.142 1.00 64.00 444 THR A C 1
ATOM 3195 O O . THR A 1 444 ? -7.313 13.647 31.783 1.00 64.00 444 THR A O 1
ATOM 3198 N N . GLU A 1 445 ? -6.003 15.174 30.811 1.00 65.19 445 GLU A N 1
ATOM 3199 C CA . GLU A 1 445 ? -4.731 14.516 31.170 1.00 65.19 445 GLU A CA 1
ATOM 3200 C C . GLU A 1 445 ? -4.590 14.251 32.682 1.00 65.19 445 GLU A C 1
ATOM 3202 O O . GLU A 1 445 ? -4.165 13.178 33.112 1.00 65.19 445 GLU A O 1
ATOM 3207 N N . ALA A 1 446 ? -5.010 15.209 33.513 1.00 63.94 446 ALA A N 1
ATOM 3208 C CA . ALA A 1 446 ? -4.972 15.076 34.968 1.00 63.94 446 ALA A CA 1
ATOM 3209 C C . ALA A 1 446 ? -5.917 13.978 35.486 1.00 63.94 446 ALA A C 1
ATOM 3211 O O . ALA A 1 446 ? -5.579 13.280 36.444 1.00 63.94 446 ALA A O 1
ATOM 3212 N N . LYS A 1 447 ? -7.079 13.807 34.845 1.00 62.28 447 LYS A N 1
ATOM 3213 C CA . LYS A 1 447 ? -8.041 12.744 35.163 1.00 62.28 447 LYS A CA 1
ATOM 3214 C C . LYS A 1 447 ? -7.573 11.393 34.643 1.00 62.28 447 LYS A C 1
ATOM 3216 O O . LYS A 1 447 ? -7.649 10.408 35.366 1.00 62.28 447 LYS A O 1
ATOM 3221 N N . TRP A 1 448 ? -6.994 11.367 33.445 1.00 63.50 448 TRP A N 1
ATOM 3222 C CA . TRP A 1 448 ? -6.377 10.183 32.853 1.00 63.50 448 TRP A CA 1
ATOM 3223 C C . TRP A 1 448 ? -5.281 9.589 33.747 1.00 63.50 448 TRP A C 1
ATOM 3225 O O . TRP A 1 448 ? -5.247 8.382 33.976 1.00 63.50 448 TRP A O 1
ATOM 3235 N N . ASN A 1 449 ? -4.423 10.433 34.326 1.00 65.06 449 ASN A N 1
ATOM 3236 C CA . ASN A 1 449 ? -3.343 9.985 35.210 1.00 65.06 449 ASN A CA 1
ATOM 3237 C C . ASN A 1 449 ? -3.832 9.423 36.554 1.00 65.06 449 ASN A C 1
ATOM 3239 O O . ASN A 1 449 ? -3.109 8.659 37.191 1.00 65.06 449 ASN A O 1
ATOM 3243 N N . LYS A 1 450 ? -5.055 9.768 36.964 1.00 63.84 450 LYS A N 1
ATOM 3244 C CA . LYS A 1 450 ? -5.719 9.250 38.169 1.00 63.84 450 LYS A CA 1
ATOM 3245 C C . LYS A 1 450 ? -6.732 8.147 37.857 1.00 63.84 450 LYS A C 1
ATOM 3247 O O . LYS A 1 450 ? -7.355 7.629 38.778 1.00 63.84 450 LYS A O 1
ATOM 3252 N N . PHE A 1 451 ? -6.922 7.799 36.585 1.00 66.06 451 PHE A N 1
ATOM 3253 C CA . PHE A 1 451 ? -7.933 6.842 36.161 1.00 66.06 451 PHE A CA 1
ATOM 3254 C C . PHE A 1 451 ? -7.497 5.418 36.510 1.00 66.06 451 PHE A C 1
ATOM 3256 O O . PHE A 1 451 ? -6.427 4.961 36.096 1.00 66.06 451 PHE A O 1
ATOM 3263 N N . LYS A 1 452 ? -8.333 4.715 37.270 1.00 67.75 452 LYS A N 1
ATOM 3264 C CA . LYS A 1 452 ? -8.157 3.314 37.646 1.00 67.75 452 LYS A CA 1
ATOM 3265 C C . LYS A 1 452 ? -9.094 2.438 36.830 1.00 67.75 452 LYS A C 1
ATOM 3267 O O . LYS A 1 452 ? -10.239 2.810 36.589 1.00 67.75 452 LYS A O 1
ATOM 3272 N N . ILE A 1 453 ? -8.613 1.265 36.439 1.00 68.06 453 ILE A N 1
ATOM 3273 C CA . ILE A 1 453 ? -9.395 0.200 35.814 1.00 68.06 453 ILE A CA 1
ATOM 3274 C C . ILE A 1 453 ? -9.483 -0.946 36.811 1.00 68.06 453 ILE A C 1
ATOM 3276 O O . ILE A 1 453 ? -8.466 -1.448 37.288 1.00 68.06 453 ILE A O 1
ATOM 3280 N N . MET A 1 454 ? -10.704 -1.383 37.082 1.00 67.31 454 MET A N 1
ATOM 3281 C CA . MET A 1 454 ? -10.995 -2.464 38.011 1.00 67.31 454 MET A CA 1
ATOM 3282 C C . MET A 1 454 ? -11.477 -3.688 37.233 1.00 67.31 454 MET A C 1
ATOM 3284 O O . MET A 1 454 ? -12.221 -3.541 36.263 1.00 67.31 454 MET A O 1
ATOM 3288 N N . LYS A 1 455 ? -11.087 -4.893 37.666 1.00 69.25 455 LYS A N 1
ATOM 3289 C CA . LYS A 1 455 ? -11.571 -6.171 37.116 1.00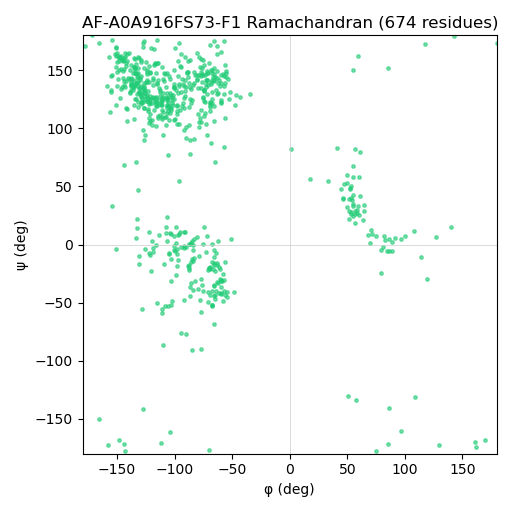 69.25 455 LYS A CA 1
ATOM 3290 C C . LYS A 1 455 ? -12.064 -7.106 38.219 1.00 69.25 455 LYS A C 1
ATOM 3292 O O . LYS A 1 455 ? -11.442 -7.175 39.276 1.00 69.25 455 LYS A O 1
ATOM 3297 N N . ARG A 1 456 ? -13.102 -7.899 37.940 1.00 64.25 456 ARG A N 1
ATOM 3298 C CA . ARG A 1 456 ? -13.459 -9.089 38.737 1.00 64.25 456 ARG A CA 1
ATOM 3299 C C . ARG A 1 456 ? -13.788 -10.295 37.859 1.00 64.25 456 ARG A C 1
ATOM 3301 O O . ARG A 1 456 ? -14.049 -10.155 36.664 1.00 64.25 456 ARG A O 1
ATOM 3308 N N . ALA A 1 457 ? -13.723 -11.479 38.464 1.00 59.44 457 ALA A N 1
ATOM 3309 C CA . ALA A 1 457 ? -13.944 -12.756 37.788 1.00 59.44 457 ALA A CA 1
ATOM 3310 C C . ALA A 1 457 ? -15.420 -13.191 37.747 1.00 59.44 457 ALA A C 1
ATOM 3312 O O . ALA A 1 457 ? -15.763 -13.992 36.890 1.00 59.44 457 ALA A O 1
ATOM 3313 N N . ASP A 1 458 ? -16.264 -12.681 38.651 1.00 62.69 458 ASP A N 1
ATOM 3314 C CA . ASP A 1 458 ? -17.718 -12.896 38.721 1.00 62.69 458 ASP A CA 1
ATOM 3315 C C . ASP A 1 458 ? -18.340 -11.963 39.784 1.00 62.69 458 ASP A C 1
ATOM 3317 O O . ASP A 1 458 ? -17.624 -11.211 40.447 1.00 62.69 458 ASP A O 1
ATOM 3321 N N . ASN A 1 459 ? -19.664 -12.025 39.979 1.00 58.59 459 ASN A N 1
ATOM 3322 C CA . ASN A 1 459 ? -20.402 -11.214 40.960 1.00 58.59 459 ASN A CA 1
ATOM 3323 C C . ASN A 1 459 ? -20.023 -11.457 42.434 1.00 58.59 459 ASN A C 1
ATOM 3325 O O . ASN A 1 459 ? -20.354 -10.630 43.284 1.00 58.59 459 ASN A O 1
ATOM 3329 N N . SER A 1 460 ? -19.360 -12.571 42.743 1.00 56.94 460 SER A N 1
ATOM 3330 C CA . SER A 1 460 ? -18.923 -12.940 44.094 1.00 56.94 460 SER A CA 1
ATOM 3331 C C . SER A 1 460 ? -17.454 -12.594 44.370 1.00 56.94 460 SER A C 1
ATOM 3333 O O . SER A 1 460 ? -17.055 -12.497 45.531 1.00 56.94 460 SER A O 1
ATOM 3335 N N . ALA A 1 461 ? -16.656 -12.373 43.321 1.00 59.91 461 ALA A N 1
ATOM 3336 C CA . ALA A 1 461 ? -15.239 -12.052 43.417 1.00 59.91 461 ALA A CA 1
ATOM 3337 C C . ALA A 1 461 ? -14.989 -10.565 43.747 1.00 59.91 461 ALA A C 1
ATOM 3339 O O . ALA A 1 461 ? -15.713 -9.683 43.268 1.00 59.91 461 ALA A O 1
ATOM 3340 N N . PRO A 1 462 ? -13.931 -10.252 44.523 1.00 60.69 462 PRO A N 1
ATOM 3341 C CA . PRO A 1 462 ? -13.534 -8.873 44.771 1.00 60.69 462 PRO A CA 1
ATOM 3342 C C . PRO A 1 462 ? -13.038 -8.203 43.484 1.00 60.69 462 PRO A C 1
ATOM 3344 O O . PRO A 1 462 ? -12.408 -8.833 42.632 1.00 60.69 462 PRO A O 1
ATOM 3347 N N . TRP A 1 463 ? -13.299 -6.902 43.367 1.00 63.56 463 TRP A N 1
ATOM 3348 C CA . TRP A 1 463 ? -12.709 -6.055 42.333 1.00 63.56 463 TRP A CA 1
ATOM 3349 C C . TRP A 1 463 ? -11.221 -5.828 42.614 1.00 63.56 463 TRP A C 1
ATOM 3351 O O . TRP A 1 463 ? -10.825 -5.575 43.751 1.00 63.56 463 TRP A O 1
ATOM 3361 N N . ILE A 1 464 ? -10.399 -5.901 41.571 1.00 64.81 464 ILE A N 1
ATOM 3362 C CA . ILE A 1 464 ? -8.941 -5.776 41.640 1.00 64.81 464 ILE A CA 1
ATOM 3363 C C . ILE A 1 464 ? -8.505 -4.631 40.725 1.00 64.81 464 ILE A C 1
ATOM 3365 O O . ILE A 1 464 ? -8.937 -4.576 39.573 1.00 64.81 464 ILE A O 1
ATOM 3369 N N . ASP A 1 465 ? -7.648 -3.737 41.228 1.00 69.12 465 ASP A N 1
ATOM 3370 C CA . ASP A 1 465 ? -7.027 -2.682 40.422 1.00 69.12 465 ASP A CA 1
ATOM 3371 C C . ASP A 1 465 ? -6.028 -3.308 39.438 1.00 69.12 465 ASP A C 1
ATOM 3373 O O . ASP A 1 465 ? -5.017 -3.893 39.832 1.00 69.12 465 ASP A O 1
ATOM 3377 N N . VAL A 1 466 ? -6.315 -3.200 38.141 1.00 64.62 466 VAL A N 1
ATOM 3378 C CA . VAL A 1 466 ? -5.447 -3.710 37.068 1.00 64.62 466 VAL A CA 1
ATOM 3379 C C . VAL A 1 466 ? -4.608 -2.609 36.418 1.00 64.62 466 VAL A C 1
ATOM 3381 O O . VAL A 1 466 ? -3.889 -2.858 35.452 1.00 64.62 466 VAL A O 1
ATOM 3384 N N . THR A 1 467 ? -4.638 -1.401 36.980 1.00 63.03 467 THR A N 1
ATOM 3385 C CA . THR A 1 467 ? -3.918 -0.212 36.504 1.00 63.03 467 THR A CA 1
ATOM 3386 C C . THR A 1 467 ? -2.397 -0.323 36.703 1.00 63.03 467 THR A C 1
ATOM 3388 O O . THR A 1 467 ? -1.658 0.378 36.007 1.00 63.03 467 THR A O 1
ATOM 3391 N N . ALA A 1 468 ? -1.937 -1.214 37.603 1.00 55.78 468 ALA A N 1
ATOM 3392 C CA . ALA A 1 468 ? -0.525 -1.434 37.967 1.00 55.78 468 ALA A CA 1
ATOM 3393 C C . ALA A 1 468 ? 0.042 -2.877 37.753 1.00 55.78 468 ALA A C 1
ATOM 3395 O O . ALA A 1 468 ? 1.259 -3.021 37.801 1.00 55.78 468 ALA A O 1
ATOM 3396 N N . ALA A 1 469 ? -0.791 -3.890 37.427 1.00 44.06 469 ALA A N 1
ATOM 3397 C CA . ALA A 1 469 ? -0.485 -5.313 37.059 1.00 44.06 469 ALA A CA 1
ATOM 3398 C C . ALA A 1 469 ? 0.281 -6.221 38.083 1.00 44.06 469 ALA A C 1
ATOM 3400 O O . ALA A 1 469 ? 0.955 -5.668 38.951 1.00 44.06 469 ALA A O 1
ATOM 3401 N N . PRO A 1 470 ? 0.283 -7.599 37.995 1.00 52.00 470 PRO A N 1
ATOM 3402 C CA . PRO A 1 470 ? -0.453 -8.582 37.140 1.00 52.00 470 PRO A CA 1
ATOM 3403 C C . PRO A 1 470 ? -1.211 -9.726 37.917 1.00 52.00 470 PRO A C 1
ATOM 3405 O O . PRO A 1 470 ? -1.052 -9.870 39.123 1.00 52.00 470 PRO A O 1
ATOM 3408 N N . HIS A 1 471 ? -2.083 -10.558 37.294 1.00 39.03 471 HIS A N 1
ATOM 3409 C CA . HIS A 1 471 ? -1.751 -11.984 37.008 1.00 39.03 471 HIS A CA 1
ATOM 3410 C C . HIS A 1 471 ? -2.435 -12.613 35.764 1.00 39.03 471 HIS A C 1
ATOM 3412 O O . HIS A 1 471 ? -2.103 -13.740 35.444 1.00 39.03 471 HIS A O 1
ATOM 3418 N N . ASN A 1 472 ? -3.332 -11.932 35.035 1.00 47.16 472 ASN A N 1
ATOM 3419 C CA . ASN A 1 472 ? -3.846 -12.365 33.709 1.00 47.16 472 ASN A CA 1
ATOM 3420 C C . ASN A 1 472 ? -4.315 -11.148 32.878 1.00 47.16 472 ASN A C 1
ATOM 3422 O O . ASN A 1 472 ? -5.328 -11.192 32.183 1.00 47.16 472 ASN A O 1
ATOM 3426 N N . ALA A 1 473 ? -3.656 -9.997 33.040 1.00 44.31 473 ALA A N 1
ATOM 3427 C CA . ALA A 1 473 ? -3.818 -8.884 32.118 1.00 44.31 473 ALA A CA 1
ATOM 3428 C C . ALA A 1 473 ? -2.590 -7.958 32.104 1.00 44.31 473 ALA A C 1
ATOM 3430 O O . ALA A 1 473 ? -2.130 -7.570 33.177 1.00 44.31 473 ALA A O 1
ATOM 3431 N N . THR A 1 474 ? -2.093 -7.573 30.925 1.00 53.00 474 THR A N 1
ATOM 3432 C CA . THR A 1 474 ? -1.004 -6.591 30.765 1.00 53.00 474 THR A CA 1
ATOM 3433 C C . THR A 1 474 ? -1.512 -5.381 29.991 1.00 53.00 474 THR A C 1
ATOM 3435 O O . THR A 1 474 ? -2.032 -5.540 28.881 1.00 53.00 474 THR A O 1
ATOM 3438 N N . ILE A 1 475 ? -1.333 -4.178 30.555 1.00 54.03 475 ILE A N 1
ATOM 3439 C CA . ILE A 1 475 ? -1.486 -2.927 29.803 1.00 54.03 475 ILE A CA 1
ATOM 3440 C C . ILE A 1 475 ? -0.281 -2.810 28.870 1.00 54.03 475 ILE A C 1
ATOM 3442 O O . ILE A 1 475 ? 0.822 -2.513 29.317 1.00 54.03 475 ILE A O 1
ATOM 3446 N N . VAL A 1 476 ? -0.482 -3.085 27.583 1.00 52.53 476 VAL A N 1
ATOM 3447 C CA . VAL A 1 476 ? 0.604 -3.070 26.582 1.00 52.53 476 VAL A CA 1
ATOM 3448 C C . VAL A 1 476 ? 0.824 -1.688 25.966 1.00 52.53 476 VAL A C 1
ATOM 3450 O O . VAL A 1 476 ? 1.897 -1.423 25.434 1.00 52.53 476 VAL A O 1
ATOM 3453 N N . SER A 1 477 ? -0.148 -0.780 26.088 1.00 54.00 477 SER A N 1
ATOM 3454 C CA . SER A 1 477 ? 0.027 0.640 25.776 1.00 54.00 477 SER A CA 1
ATOM 3455 C C . SER A 1 477 ? -0.971 1.513 26.546 1.00 54.00 477 SER A C 1
ATOM 3457 O O . SER A 1 477 ? -2.177 1.255 26.550 1.00 54.00 477 SER A O 1
ATOM 3459 N N . ARG A 1 478 ? -0.459 2.570 27.184 1.00 59.66 478 ARG A N 1
ATOM 3460 C CA . ARG A 1 478 ? -1.166 3.850 27.329 1.00 59.66 478 ARG A CA 1
ATOM 3461 C C . ARG A 1 478 ? -0.536 4.740 26.267 1.00 59.66 478 ARG A C 1
ATOM 3463 O O . ARG A 1 478 ? 0.685 4.848 26.247 1.00 59.66 478 ARG A O 1
ATOM 3470 N N . ASN A 1 479 ? -1.329 5.233 25.329 1.00 52.12 479 ASN A N 1
ATOM 3471 C CA . ASN A 1 479 ? -0.840 5.771 24.059 1.00 52.12 479 ASN A CA 1
ATOM 3472 C C . ASN A 1 479 ? 0.361 6.743 24.196 1.00 52.12 479 ASN A C 1
ATOM 3474 O O . ASN A 1 479 ? 0.309 7.685 24.983 1.00 52.12 479 ASN A O 1
ATOM 3478 N N . THR A 1 480 ? 1.437 6.512 23.432 1.00 45.81 480 THR A N 1
ATOM 3479 C CA . THR A 1 480 ? 2.635 7.382 23.334 1.00 45.81 480 THR A CA 1
ATOM 3480 C C . THR A 1 480 ? 2.560 8.376 22.169 1.00 45.81 480 THR A C 1
ATOM 3482 O O . THR A 1 480 ? 3.460 9.191 21.989 1.00 45.81 480 THR A O 1
ATOM 3485 N N . ASP A 1 481 ? 1.489 8.316 21.380 1.00 42.81 481 ASP A N 1
ATOM 3486 C CA . ASP A 1 481 ? 1.212 9.145 20.199 1.00 42.81 481 ASP A CA 1
ATOM 3487 C C . ASP A 1 481 ? 0.543 10.498 20.534 1.00 42.81 481 ASP A C 1
ATOM 3489 O O . ASP A 1 481 ? 0.218 11.266 19.631 1.00 42.81 481 ASP A O 1
ATOM 3493 N N . GLY A 1 482 ? 0.339 10.800 21.824 1.00 46.50 482 GLY A N 1
ATOM 3494 C CA . GLY A 1 482 ? -0.220 12.068 22.304 1.00 46.50 482 GLY A CA 1
ATOM 3495 C C . GLY A 1 482 ? -1.752 12.142 22.355 1.00 46.50 482 GLY A C 1
ATOM 3496 O O . GLY A 1 482 ? -2.281 13.198 22.693 1.00 46.50 482 GLY A O 1
ATOM 3497 N N . ILE A 1 483 ? -2.477 11.053 22.062 1.00 49.12 483 ILE A N 1
ATOM 3498 C CA . ILE A 1 483 ? -3.948 11.012 22.160 1.00 49.12 483 ILE A CA 1
ATOM 3499 C C . ILE A 1 483 ? -4.365 10.319 23.466 1.00 49.12 483 ILE A C 1
ATOM 3501 O O . ILE A 1 483 ? -4.258 9.095 23.595 1.00 49.12 483 ILE A O 1
ATOM 3505 N N . TRP A 1 484 ? -4.864 11.094 24.437 1.00 52.12 484 TRP A N 1
ATOM 3506 C CA . TRP A 1 484 ? -5.394 10.577 25.706 1.00 52.12 484 TRP A CA 1
ATOM 3507 C C . TRP A 1 484 ? -6.672 9.747 25.488 1.00 52.12 484 TRP A C 1
ATOM 3509 O O . TRP A 1 484 ? -7.490 10.068 24.627 1.00 52.12 484 TRP A O 1
ATOM 3519 N N . GLY A 1 485 ? -6.862 8.685 26.280 1.00 52.75 485 GLY A N 1
ATOM 3520 C CA . GLY A 1 485 ? -8.113 7.916 26.300 1.00 52.75 485 GLY A CA 1
ATOM 3521 C C . GLY A 1 485 ? -8.031 6.472 25.799 1.00 52.75 485 GLY A C 1
ATOM 3522 O O . GLY A 1 485 ? -8.970 5.724 26.034 1.00 52.75 485 GLY A O 1
ATOM 3523 N N . LYS A 1 486 ? -6.939 6.023 25.168 1.00 56.84 486 LYS A N 1
ATOM 3524 C CA . LYS A 1 486 ? -6.813 4.636 24.673 1.00 56.84 486 LYS A CA 1
ATOM 3525 C C . LYS A 1 486 ? -5.980 3.748 25.588 1.00 56.84 486 LYS A C 1
ATOM 3527 O O . LYS A 1 486 ? -4.892 4.139 26.015 1.00 56.84 486 LYS A O 1
ATOM 3532 N N . PHE A 1 487 ? -6.460 2.534 25.843 1.00 60.78 487 PHE A N 1
ATOM 3533 C CA . PHE A 1 487 ? -5.745 1.553 26.654 1.00 60.78 487 PHE A CA 1
ATOM 3534 C C . PHE A 1 487 ? -5.980 0.128 26.169 1.00 60.78 487 PHE A C 1
ATOM 3536 O O . PHE A 1 487 ? -7.102 -0.276 25.868 1.00 60.78 487 PHE A O 1
ATOM 3543 N N . THR A 1 488 ? -4.884 -0.627 26.103 1.00 57.47 488 THR A N 1
ATOM 3544 C CA . THR A 1 488 ? -4.872 -1.990 25.571 1.00 57.47 488 THR A CA 1
ATOM 3545 C C . THR A 1 488 ? -4.622 -2.999 26.685 1.00 57.47 488 THR A C 1
ATOM 3547 O O . THR A 1 488 ? -3.538 -3.005 27.261 1.00 57.47 488 THR A O 1
ATOM 3550 N N . VAL A 1 489 ? -5.588 -3.873 26.967 1.00 57.50 489 VAL A N 1
ATOM 3551 C CA . VAL A 1 489 ? -5.527 -4.931 27.983 1.00 57.50 489 VAL A CA 1
ATOM 3552 C C . VAL A 1 489 ? -5.354 -6.286 27.295 1.00 57.50 489 VAL A C 1
ATOM 3554 O O . VAL A 1 489 ? -6.245 -6.730 26.582 1.00 57.50 489 VAL A O 1
ATOM 3557 N N . SER A 1 490 ? -4.224 -6.959 27.494 1.00 56.69 490 SER A N 1
ATOM 3558 C CA . SER A 1 490 ? -3.950 -8.296 26.925 1.00 56.69 490 SER A CA 1
ATOM 3559 C C . SER A 1 490 ? -4.020 -9.390 27.992 1.00 56.69 490 SER A C 1
ATOM 3561 O O . SER A 1 490 ? -3.631 -9.088 29.101 1.00 56.69 490 SER A O 1
ATOM 3563 N N . GLY A 1 491 ? -4.446 -10.632 27.712 1.00 55.41 491 GLY A N 1
ATOM 3564 C CA . GLY A 1 491 ? -4.365 -11.782 28.646 1.00 55.41 491 GLY A CA 1
ATOM 3565 C C . GLY A 1 491 ? -5.672 -12.289 29.280 1.00 55.41 491 GLY A C 1
ATOM 3566 O O . GLY A 1 491 ? -5.615 -13.076 30.221 1.00 55.41 491 GLY A O 1
ATOM 3567 N N . LEU A 1 492 ? -6.839 -11.851 28.800 1.00 53.25 492 LEU A N 1
ATOM 3568 C CA . LEU A 1 492 ? -8.130 -12.100 29.468 1.00 53.25 492 LEU A CA 1
ATOM 3569 C C . LEU A 1 492 ? -8.598 -13.577 29.431 1.00 53.25 492 LEU A C 1
ATOM 3571 O O . LEU A 1 492 ? -8.007 -14.418 28.767 1.00 53.25 492 LEU A O 1
ATOM 3575 N N . THR A 1 493 ? -9.665 -13.902 30.168 1.00 52.72 493 THR A N 1
ATOM 3576 C CA . THR A 1 493 ? -10.341 -15.219 30.179 1.00 52.72 493 THR A CA 1
ATOM 3577 C C . THR A 1 493 ? -11.849 -15.038 29.932 1.00 52.72 493 THR A C 1
ATOM 3579 O O . THR A 1 493 ? -12.321 -13.904 29.876 1.00 52.72 493 THR A O 1
ATOM 3582 N N . SER A 1 494 ? -12.604 -16.135 29.766 1.00 50.78 494 SER A N 1
ATOM 3583 C CA . SER A 1 494 ? -13.986 -16.183 29.234 1.00 50.78 494 SER A CA 1
ATOM 3584 C C . SER A 1 494 ? -15.047 -15.330 29.951 1.00 50.78 494 SER A C 1
ATOM 3586 O O . SER A 1 494 ? -16.106 -15.088 29.373 1.00 50.78 494 SER A O 1
ATOM 3588 N N . PHE A 1 495 ? -14.772 -14.842 31.164 1.00 52.25 495 PHE A N 1
ATOM 3589 C CA . PHE A 1 495 ? -15.587 -13.845 31.856 1.00 52.25 495 PHE A CA 1
ATOM 3590 C C . PHE A 1 495 ? -14.678 -12.772 32.462 1.00 52.25 495 PHE A C 1
ATOM 3592 O O . PHE A 1 495 ? -13.722 -13.073 33.183 1.00 52.25 495 PHE A O 1
ATOM 3599 N N . SER A 1 496 ? -14.925 -11.503 32.146 1.00 54.78 496 SER A N 1
ATOM 3600 C CA . SER A 1 496 ? -14.254 -10.368 32.783 1.00 54.78 496 SER A CA 1
ATOM 3601 C C . SER A 1 496 ? -15.189 -9.165 32.769 1.00 54.78 496 SER A C 1
ATOM 3603 O O . SER A 1 496 ? -15.592 -8.702 31.702 1.00 54.78 496 SER A O 1
ATOM 3605 N N . GLU A 1 497 ? -15.520 -8.663 33.954 1.00 58.19 497 GLU A N 1
ATOM 3606 C CA . GLU A 1 497 ? -16.206 -7.382 34.109 1.00 58.19 497 GLU A CA 1
ATOM 3607 C C . GLU A 1 497 ? -15.184 -6.288 34.377 1.00 58.19 497 GLU A C 1
ATOM 3609 O O . GLU A 1 497 ? -14.248 -6.491 35.157 1.00 58.19 497 GLU A O 1
ATOM 3614 N N . PHE A 1 498 ? -15.383 -5.135 33.742 1.00 58.59 498 PHE A N 1
ATOM 3615 C CA . PHE A 1 498 ? -14.527 -3.968 33.898 1.00 58.59 498 PHE A CA 1
ATOM 3616 C C . PHE A 1 498 ? -15.332 -2.768 34.385 1.00 58.59 498 PHE A C 1
ATOM 3618 O O . PHE A 1 498 ? -16.446 -2.519 33.920 1.00 58.59 498 PHE A O 1
ATOM 3625 N N . GLY A 1 499 ? -14.728 -2.008 35.294 1.00 59.59 499 GLY A N 1
ATOM 3626 C CA . GLY A 1 499 ? -15.179 -0.681 35.702 1.00 59.59 499 GLY A CA 1
ATOM 3627 C C . GLY A 1 499 ? -14.004 0.291 35.697 1.00 59.59 499 GLY A C 1
ATOM 3628 O O . GLY A 1 499 ? -12.847 -0.135 35.706 1.00 59.59 499 GLY A O 1
ATOM 3629 N N . GLY A 1 500 ? -14.282 1.592 35.675 1.00 60.03 500 GLY A N 1
ATOM 3630 C CA . GLY A 1 500 ? -13.234 2.602 35.763 1.00 60.03 500 GLY A CA 1
ATOM 3631 C C . GLY A 1 500 ? -13.693 3.893 36.426 1.00 60.03 500 GLY A C 1
ATOM 3632 O O . GLY A 1 500 ? -14.859 4.272 36.327 1.00 60.03 500 GLY A O 1
ATOM 3633 N N . GLY A 1 501 ? -12.770 4.556 37.117 1.00 61.72 501 GLY A N 1
ATOM 3634 C CA . GLY A 1 501 ? -13.035 5.778 37.875 1.00 61.72 501 GLY A CA 1
ATOM 3635 C C . GLY A 1 501 ? -11.763 6.506 38.274 1.00 61.72 501 GLY A C 1
ATOM 3636 O O . GLY A 1 501 ? -10.660 6.011 38.063 1.00 61.72 501 GLY A O 1
ATOM 3637 N N . GLU A 1 502 ? -11.912 7.695 38.844 1.00 63.28 502 GLU A N 1
ATOM 3638 C CA . GLU A 1 502 ? -10.779 8.493 39.319 1.00 63.28 502 GLU A CA 1
ATOM 3639 C C . GLU A 1 502 ? -10.342 8.023 40.715 1.00 63.28 502 GLU A C 1
ATOM 3641 O O . GLU A 1 502 ? -11.170 7.615 41.526 1.00 63.28 502 GLU A O 1
ATOM 3646 N N . GLU A 1 503 ? -9.044 8.073 41.015 1.00 66.12 503 GLU A N 1
ATOM 3647 C CA . GLU A 1 503 ? -8.515 7.744 42.341 1.00 66.12 503 GLU A CA 1
ATOM 3648 C C . GLU A 1 503 ? -9.107 8.669 43.421 1.00 66.12 503 GLU A C 1
ATOM 3650 O O . GLU A 1 503 ? -9.022 9.894 43.311 1.00 66.12 503 GLU A O 1
ATOM 3655 N N . SER A 1 504 ? -9.720 8.092 44.462 1.00 67.81 504 SER A N 1
ATOM 3656 C CA . SER A 1 504 ? -10.321 8.860 45.561 1.00 67.81 504 SER A CA 1
ATOM 3657 C C . SER A 1 504 ? -9.236 9.467 46.445 1.00 67.81 504 SER A C 1
ATOM 3659 O O . SER A 1 504 ? -8.315 8.763 46.870 1.00 67.81 504 SER A O 1
ATOM 3661 N N . VAL A 1 505 ? -9.387 10.731 46.823 1.00 76.69 505 VAL A N 1
ATOM 3662 C CA . VAL A 1 505 ? -8.511 11.376 47.801 1.00 76.69 505 VAL A CA 1
ATOM 3663 C C . VAL A 1 505 ? -9.050 11.114 49.208 1.00 76.69 505 VAL A C 1
ATOM 3665 O O . VAL A 1 505 ? -10.256 11.146 49.450 1.00 76.69 505 VAL A O 1
ATOM 3668 N N . THR A 1 506 ? -8.148 10.827 50.151 1.00 82.81 506 THR A N 1
ATOM 3669 C CA . THR A 1 506 ? -8.498 10.746 51.575 1.00 82.81 506 THR A CA 1
ATOM 3670 C C . THR A 1 506 ? -8.211 12.079 52.254 1.00 82.81 506 THR A C 1
ATOM 3672 O O . THR A 1 506 ? -7.056 12.485 52.372 1.00 82.81 506 THR A O 1
ATOM 3675 N N . HIS A 1 507 ? -9.256 12.735 52.746 1.00 89.62 507 HIS A N 1
ATOM 3676 C CA . HIS A 1 507 ? -9.163 13.927 53.587 1.00 89.62 507 HIS A CA 1
ATOM 3677 C C . HIS A 1 507 ? -9.191 13.525 55.055 1.00 89.62 507 HIS A C 1
ATOM 3679 O O . HIS A 1 507 ? -9.910 12.605 55.434 1.00 89.62 507 HIS A O 1
ATOM 3685 N N . THR A 1 508 ? -8.422 14.208 55.900 1.00 92.94 508 THR A N 1
ATOM 3686 C CA . THR A 1 508 ? -8.359 13.892 57.335 1.00 92.94 508 THR A CA 1
ATOM 3687 C C . THR A 1 508 ? -8.882 15.057 58.158 1.00 92.94 508 THR A C 1
ATOM 3689 O O . THR A 1 508 ? -8.304 16.140 58.129 1.00 92.94 508 THR A O 1
ATOM 3692 N N . VAL A 1 509 ? -9.943 14.822 58.928 1.00 94.75 509 VAL A N 1
ATOM 3693 C CA . VAL A 1 509 ? -10.442 15.753 59.941 1.00 94.75 509 VAL A CA 1
ATOM 3694 C C . VAL A 1 509 ? -9.426 15.810 61.078 1.00 94.75 509 VAL A C 1
ATOM 3696 O O . VAL A 1 509 ? -9.149 14.803 61.734 1.00 94.75 509 VAL A O 1
ATOM 3699 N N . THR A 1 510 ? -8.867 16.994 61.308 1.00 93.38 510 THR A N 1
ATOM 3700 C CA . THR A 1 510 ? -7.836 17.272 62.321 1.00 93.38 510 THR A CA 1
ATOM 3701 C C . THR A 1 510 ? -8.318 18.248 63.392 1.00 93.38 510 THR A C 1
ATOM 3703 O O . THR A 1 510 ? -7.594 18.506 64.351 1.00 93.38 510 THR A O 1
ATOM 3706 N N . SER A 1 511 ? -9.556 18.733 63.296 1.00 91.31 511 SER A N 1
ATOM 3707 C CA . SER A 1 511 ? -10.194 19.604 64.284 1.00 91.31 511 SER A CA 1
ATOM 3708 C C . SER A 1 511 ? -11.539 19.030 64.726 1.00 91.31 511 SER A C 1
ATOM 3710 O O . SER A 1 511 ? -12.307 18.548 63.896 1.00 91.31 511 SER A O 1
ATOM 3712 N N . ASN A 1 512 ? -11.846 19.115 66.023 1.00 90.56 512 ASN A N 1
ATOM 3713 C CA . ASN A 1 512 ? -13.169 18.771 66.552 1.00 90.56 512 ASN A CA 1
ATOM 3714 C C . ASN A 1 512 ? -14.189 19.920 66.417 1.00 90.56 512 ASN A C 1
ATOM 3716 O O . ASN A 1 512 ? -15.309 19.815 66.917 1.00 90.56 512 ASN A O 1
ATOM 3720 N N . SER A 1 513 ? -13.800 21.021 65.765 1.00 87.06 513 SER A N 1
ATOM 3721 C CA . SER A 1 513 ? -14.710 22.110 65.421 1.00 87.06 513 SER A CA 1
ATOM 3722 C C . SER A 1 513 ? -15.757 21.647 64.405 1.00 87.06 513 SER A C 1
ATOM 3724 O O . SER A 1 513 ? -15.449 20.910 63.468 1.00 87.06 513 SER A O 1
ATOM 3726 N N . ASN A 1 514 ? -16.988 22.130 64.565 1.00 82.75 514 ASN A N 1
ATOM 3727 C CA . ASN A 1 514 ? -18.054 22.001 63.572 1.00 82.75 514 ASN A CA 1
ATOM 3728 C C . ASN A 1 514 ? -18.097 23.201 62.602 1.00 82.75 514 ASN A C 1
ATOM 3730 O O . ASN A 1 514 ? -18.888 23.194 61.671 1.00 82.75 514 ASN A O 1
ATOM 3734 N N . ASP A 1 515 ? -17.253 24.220 62.784 1.00 83.81 515 ASP A N 1
ATOM 3735 C CA . ASP A 1 515 ? -17.260 25.447 61.979 1.00 83.81 515 ASP A CA 1
ATOM 3736 C C . ASP A 1 515 ? -16.653 25.218 60.580 1.00 83.81 515 ASP A C 1
ATOM 3738 O O . ASP A 1 515 ? -15.523 24.738 60.439 1.00 83.81 515 ASP A O 1
ATOM 3742 N N . ILE A 1 516 ? -17.391 25.588 59.529 1.00 85.56 516 ILE A N 1
ATOM 3743 C CA . ILE A 1 516 ? -16.965 25.470 58.124 1.00 85.56 516 ILE A CA 1
ATOM 3744 C C . ILE A 1 516 ? -15.771 26.370 57.770 1.00 85.56 516 ILE A C 1
ATOM 3746 O O . ILE A 1 516 ? -15.125 26.153 56.749 1.00 85.56 516 ILE A O 1
ATOM 3750 N N . THR A 1 517 ? -15.468 27.385 58.579 1.00 88.44 517 THR A N 1
ATOM 3751 C CA . THR A 1 517 ? -14.329 28.292 58.377 1.00 88.44 517 THR A CA 1
ATOM 3752 C C . THR A 1 517 ? -13.025 27.760 58.971 1.00 88.44 517 THR A C 1
ATOM 3754 O O . THR A 1 517 ? -11.956 28.246 58.608 1.00 88.44 517 THR A O 1
ATOM 3757 N N . VAL A 1 518 ? -13.092 26.741 59.835 1.00 90.75 518 VAL A N 1
ATOM 3758 C CA . VAL A 1 518 ? -11.922 26.143 60.487 1.00 90.75 518 VAL A CA 1
ATOM 3759 C C . VAL A 1 518 ? -11.308 25.068 59.595 1.00 90.75 518 VAL A C 1
ATOM 3761 O O . VAL A 1 518 ? -11.955 24.076 59.257 1.00 90.75 518 VAL A O 1
ATOM 3764 N N . ASP A 1 519 ? -10.033 25.234 59.247 1.00 90.19 519 ASP A N 1
ATOM 3765 C CA . ASP A 1 519 ? -9.294 24.227 58.486 1.00 90.19 519 ASP A CA 1
ATOM 3766 C C . ASP A 1 519 ? -9.221 22.896 59.246 1.00 90.19 519 ASP A C 1
ATOM 3768 O O . ASP A 1 519 ? -8.998 22.842 60.459 1.00 90.19 519 ASP A O 1
ATOM 3772 N N . GLY A 1 520 ? -9.439 21.800 58.517 1.00 90.50 520 GLY A N 1
ATOM 3773 C CA . GLY A 1 520 ? -9.475 20.457 59.092 1.00 90.50 520 GLY A CA 1
ATOM 3774 C C . GLY A 1 520 ? -10.747 20.125 59.880 1.00 90.50 520 GLY A C 1
ATOM 3775 O O . GLY A 1 520 ? -10.784 19.061 60.499 1.00 90.50 520 GLY A O 1
ATOM 3776 N N . SER A 1 521 ? -11.775 20.985 59.870 1.00 93.75 521 SER A N 1
ATOM 3777 C CA . SER A 1 521 ? -13.110 20.646 60.381 1.00 93.75 521 SER A CA 1
ATOM 3778 C C . SER A 1 521 ? -13.861 19.714 59.426 1.00 93.75 521 SER A C 1
ATOM 3780 O O . SER A 1 521 ? -13.633 19.714 58.212 1.00 93.75 521 SER A O 1
ATOM 3782 N N . LEU A 1 522 ? -14.804 18.934 59.961 1.00 94.31 522 LEU A N 1
ATOM 3783 C CA . LEU A 1 522 ? -15.603 18.006 59.156 1.00 94.31 522 LEU A CA 1
ATOM 3784 C C . LEU A 1 522 ? -16.432 18.742 58.087 1.00 94.31 522 LEU A C 1
ATOM 3786 O O . LEU A 1 522 ? -16.448 18.318 56.935 1.00 94.31 522 LEU A O 1
ATOM 3790 N N . ARG A 1 523 ? -17.047 19.885 58.423 1.00 92.50 523 ARG A N 1
ATOM 3791 C CA . ARG A 1 523 ? -17.820 20.685 57.454 1.00 92.50 523 ARG A CA 1
ATOM 3792 C C . ARG A 1 523 ? -16.970 21.267 56.342 1.00 92.50 523 ARG A C 1
ATOM 3794 O O . ARG A 1 523 ? -17.390 21.236 55.187 1.00 92.50 523 ARG A O 1
ATOM 3801 N N . LYS A 1 524 ? -15.791 21.803 56.680 1.00 94.06 524 LYS A N 1
ATOM 3802 C CA . LYS A 1 524 ? -14.870 22.343 55.677 1.00 94.06 524 LYS A CA 1
ATOM 3803 C C . LYS A 1 524 ? -14.521 21.255 54.670 1.00 94.06 524 LYS A C 1
ATOM 3805 O O . LYS A 1 524 ? -14.657 21.484 53.472 1.00 94.06 524 LYS A O 1
ATOM 3810 N N . LEU A 1 525 ? -14.146 20.075 55.165 1.00 94.25 525 LEU A N 1
ATOM 3811 C CA . LEU A 1 525 ? -13.730 18.954 54.328 1.00 94.25 525 LEU A CA 1
ATOM 3812 C C . LEU A 1 525 ? -14.875 18.378 53.494 1.00 94.25 525 LEU A C 1
ATOM 3814 O O . LEU A 1 525 ? -14.655 18.115 52.321 1.00 94.25 525 LEU A O 1
ATOM 3818 N N . ILE A 1 526 ? -16.095 18.254 54.029 1.00 92.25 526 ILE A N 1
ATOM 3819 C CA . ILE A 1 526 ? -17.272 17.855 53.231 1.00 92.25 526 ILE A CA 1
ATOM 3820 C C . ILE A 1 526 ? -17.520 18.847 52.084 1.00 92.25 526 ILE A C 1
ATOM 3822 O O . ILE A 1 526 ? -17.805 18.444 50.955 1.00 92.25 526 ILE A O 1
ATOM 3826 N N . ASN A 1 527 ? -17.379 20.148 52.348 1.00 89.19 527 ASN A N 1
ATOM 3827 C CA . ASN A 1 527 ? -17.604 21.176 51.339 1.00 89.19 527 ASN A CA 1
ATOM 3828 C C . ASN A 1 527 ? -16.523 21.173 50.243 1.00 89.19 527 ASN A C 1
ATOM 3830 O O . ASN A 1 527 ? -16.854 21.283 49.062 1.00 89.19 527 ASN A O 1
ATOM 3834 N N . THR A 1 528 ? -15.247 21.041 50.623 1.00 88.81 528 THR A N 1
ATOM 3835 C CA . THR A 1 528 ? -14.105 21.122 49.694 1.00 88.81 528 THR A CA 1
ATOM 3836 C C . THR A 1 528 ? -13.731 19.801 49.038 1.00 88.81 528 THR A C 1
ATOM 3838 O O . THR A 1 528 ? -13.049 19.827 48.020 1.00 88.81 528 THR A O 1
ATOM 3841 N N . ALA A 1 529 ? -14.124 18.662 49.610 1.00 85.31 529 ALA A N 1
ATOM 3842 C CA . ALA A 1 529 ? -13.971 17.375 48.951 1.00 85.31 529 ALA A CA 1
ATOM 3843 C C . ALA A 1 529 ? -14.819 17.359 47.677 1.00 85.31 529 ALA A C 1
ATOM 3845 O O . ALA A 1 529 ? -15.928 17.905 47.639 1.00 85.31 529 ALA A O 1
ATOM 3846 N N . ASP A 1 530 ? -14.318 16.714 46.633 1.00 80.31 530 ASP A N 1
ATOM 3847 C CA . ASP A 1 530 ? -15.091 16.530 45.407 1.00 80.31 530 ASP A CA 1
ATOM 3848 C C . ASP A 1 530 ? -16.256 15.497 45.693 1.00 80.31 530 ASP A C 1
ATOM 3850 O O . ASP A 1 530 ? -16.362 14.999 46.817 1.00 80.31 530 ASP A O 1
ATOM 3854 N N . ALA A 1 531 ? -17.104 15.066 44.747 1.00 74.06 531 ALA A N 1
ATOM 3855 C CA . ALA A 1 531 ? -18.009 13.888 44.915 1.00 74.06 531 ALA A CA 1
ATOM 3856 C C . ALA A 1 531 ? -17.363 12.467 44.753 1.00 74.06 531 ALA A C 1
ATOM 3858 O O . ALA A 1 531 ? -17.025 12.059 43.638 1.00 74.06 531 ALA A O 1
ATOM 3859 N N . GLY A 1 532 ? -17.140 11.722 45.840 1.00 70.56 532 GLY A N 1
ATOM 3860 C CA . GLY A 1 532 ? -16.671 10.324 45.913 1.00 70.56 532 GLY A CA 1
ATOM 3861 C C . GLY A 1 532 ? -15.438 10.089 46.808 1.00 70.56 532 GLY A C 1
ATOM 3862 O O . GLY A 1 532 ? -14.877 8.998 46.811 1.00 70.56 532 GLY A O 1
ATOM 3863 N N . ASP A 1 533 ? -14.979 11.106 47.542 1.00 78.44 533 ASP A N 1
ATOM 3864 C CA . ASP A 1 533 ? -13.774 11.047 48.386 1.00 78.44 533 ASP A CA 1
ATOM 3865 C C . ASP A 1 533 ? -14.075 10.370 49.713 1.00 78.44 533 ASP A C 1
ATOM 3867 O O . ASP A 1 533 ? -15.226 10.227 50.139 1.00 78.44 533 ASP A O 1
ATOM 3871 N N . VAL A 1 534 ? -12.992 10.003 50.391 1.00 83.00 534 VAL A N 1
ATOM 3872 C CA . VAL A 1 534 ? -13.039 9.477 51.747 1.00 83.00 534 VAL A CA 1
ATOM 3873 C C . VAL A 1 534 ? -12.653 10.582 52.723 1.00 83.00 534 VAL A C 1
ATOM 3875 O O . VAL A 1 534 ? -11.599 11.197 52.592 1.00 83.00 534 VAL A O 1
ATOM 3878 N N . ILE A 1 535 ? -13.472 10.809 53.742 1.00 90.94 535 ILE A N 1
ATOM 3879 C CA . ILE A 1 535 ? -13.153 11.656 54.888 1.00 90.94 535 ILE A CA 1
ATOM 3880 C C . ILE A 1 535 ? -12.907 10.742 56.087 1.00 90.94 535 ILE A C 1
ATOM 3882 O O . ILE A 1 535 ? -13.788 9.986 56.490 1.00 90.94 535 ILE A O 1
ATOM 3886 N N . THR A 1 536 ? -11.705 10.800 56.651 1.00 92.81 536 THR A N 1
ATOM 3887 C CA . THR A 1 536 ? -11.301 10.073 57.863 1.00 92.81 536 THR A CA 1
ATOM 3888 C C . THR A 1 536 ? -10.976 11.040 58.998 1.00 92.81 536 THR A C 1
ATOM 3890 O O . THR A 1 536 ? -10.981 12.253 58.803 1.00 92.81 536 THR A O 1
ATOM 3893 N N . PHE A 1 537 ? -10.669 10.530 60.189 1.00 92.38 537 PHE A N 1
ATOM 3894 C CA . PHE A 1 537 ? -10.416 11.344 61.377 1.00 92.38 537 PHE A CA 1
ATOM 3895 C C . PHE A 1 537 ? -9.059 11.029 61.998 1.00 92.38 537 PHE A C 1
ATOM 3897 O O . PHE A 1 537 ? -8.671 9.869 62.132 1.00 92.38 537 PHE A O 1
ATOM 3904 N N . ASN A 1 538 ? -8.367 12.074 62.449 1.00 89.69 538 ASN A N 1
ATOM 3905 C CA . ASN A 1 538 ? -7.217 11.967 63.334 1.00 89.69 538 ASN A CA 1
ATOM 3906 C C . ASN A 1 538 ? -7.495 12.771 64.609 1.00 89.69 538 ASN A C 1
ATOM 3908 O O . ASN A 1 538 ? -7.423 13.997 64.613 1.00 89.69 538 ASN A O 1
ATOM 3912 N N . THR A 1 539 ? -7.796 12.068 65.701 1.00 87.31 539 THR A N 1
ATOM 3913 C CA . THR A 1 539 ? -8.172 12.683 66.983 1.00 87.31 539 THR A CA 1
ATOM 3914 C C . THR A 1 539 ? -6.974 13.032 67.867 1.00 87.31 539 THR A C 1
ATOM 3916 O O . THR A 1 539 ? -7.163 13.546 68.970 1.00 87.31 539 THR A O 1
ATOM 3919 N N . ALA A 1 540 ? -5.734 12.768 67.431 1.00 85.88 540 ALA A N 1
ATOM 3920 C CA . ALA A 1 540 ? -4.537 13.090 68.216 1.00 85.88 540 ALA A CA 1
ATOM 3921 C C . ALA A 1 540 ? -4.447 14.592 68.537 1.00 85.88 540 ALA A C 1
ATOM 3923 O O . ALA A 1 540 ? -3.975 14.987 69.600 1.00 85.88 540 ALA A O 1
ATOM 3924 N N . THR A 1 541 ? -4.964 15.428 67.639 1.00 80.69 541 THR A N 1
ATOM 3925 C CA . THR A 1 541 ? -5.004 16.887 67.763 1.00 80.69 541 THR A CA 1
ATOM 3926 C C . THR A 1 541 ? -6.200 17.403 68.571 1.00 80.69 541 THR A C 1
ATOM 3928 O O . THR A 1 541 ? -6.272 18.596 68.842 1.00 80.69 541 THR A O 1
ATOM 3931 N N . TRP A 1 542 ? -7.130 16.535 68.992 1.00 88.38 542 TRP A N 1
ATOM 3932 C CA . TRP A 1 542 ? -8.372 16.920 69.688 1.00 88.38 542 TRP A CA 1
ATOM 3933 C C . TRP A 1 542 ? -8.254 16.846 71.219 1.00 88.38 542 TRP A C 1
ATOM 3935 O O . TRP A 1 542 ? -9.260 16.862 71.929 1.00 88.38 542 TRP A O 1
ATOM 3945 N N . GLY A 1 543 ? -7.040 16.673 71.751 1.00 78.12 543 GLY A N 1
ATOM 3946 C CA . GLY A 1 543 ? -6.824 16.492 73.191 1.00 78.12 543 GLY A CA 1
ATOM 3947 C C . GLY A 1 543 ? -7.457 15.210 73.749 1.00 78.12 543 GLY A C 1
ATOM 3948 O O . GLY A 1 543 ? -7.859 15.179 74.907 1.00 78.12 543 GLY A O 1
ATOM 3949 N N . GLY A 1 544 ? -7.593 14.165 72.922 1.00 74.44 544 GLY A N 1
ATOM 3950 C CA . GLY A 1 544 ? -8.207 12.887 73.302 1.00 74.44 544 GLY A CA 1
ATOM 3951 C C . GLY A 1 544 ? -9.737 12.844 73.199 1.00 74.44 544 GLY A C 1
ATOM 3952 O O . GLY A 1 544 ? -10.314 11.767 73.347 1.00 74.44 544 GLY A O 1
ATOM 3953 N N . SER A 1 545 ? -10.393 13.973 72.900 1.00 82.75 545 SER A N 1
ATOM 3954 C CA . SER A 1 545 ? -11.823 13.995 72.573 1.00 82.75 545 SER A CA 1
ATOM 3955 C C . SER A 1 545 ? -12.103 13.255 71.261 1.00 82.75 545 SER A C 1
ATOM 3957 O O . SER A 1 545 ? -11.255 13.197 70.370 1.00 82.75 545 SER A O 1
ATOM 3959 N N . ARG A 1 546 ? -13.314 12.706 71.133 1.00 90.19 546 ARG A N 1
ATOM 3960 C CA . ARG A 1 546 ? -13.846 12.094 69.900 1.00 90.19 546 ARG A CA 1
ATOM 3961 C C . ARG A 1 546 ? -15.146 12.750 69.446 1.00 90.19 546 ARG A C 1
ATOM 3963 O O . ARG A 1 546 ? -15.822 12.213 68.574 1.00 90.19 546 ARG A O 1
ATOM 3970 N N . THR A 1 547 ? -15.497 13.880 70.054 1.00 94.44 547 THR A N 1
ATOM 3971 C CA . THR A 1 547 ? -16.793 14.531 69.880 1.00 94.44 547 THR A CA 1
ATOM 3972 C C . THR A 1 547 ? -16.667 15.777 69.025 1.00 94.44 547 THR A C 1
ATOM 3974 O O . THR A 1 547 ? -15.906 16.684 69.367 1.00 94.44 547 THR A O 1
ATOM 3977 N N . ILE A 1 548 ? -17.461 15.826 67.958 1.00 94.19 548 ILE A N 1
ATOM 3978 C CA . ILE A 1 548 ? -17.784 17.032 67.200 1.00 94.19 548 ILE A CA 1
ATOM 3979 C C . ILE A 1 548 ? -19.191 17.454 67.618 1.00 94.19 548 ILE A C 1
ATOM 3981 O O . ILE A 1 548 ? -20.160 16.730 67.385 1.00 94.19 548 ILE A O 1
ATOM 3985 N N . THR A 1 549 ? -19.294 18.623 68.244 1.00 93.12 549 THR A N 1
ATOM 3986 C CA . THR A 1 549 ? -20.574 19.187 68.681 1.00 93.12 549 THR A CA 1
ATOM 3987 C C . THR A 1 549 ? -21.193 20.007 67.552 1.00 93.12 549 THR A C 1
ATOM 3989 O O . THR A 1 549 ? -20.625 21.010 67.126 1.00 93.12 549 THR A O 1
ATOM 3992 N N . VAL A 1 550 ? -22.369 19.599 67.093 1.00 89.19 550 VAL A N 1
ATOM 3993 C CA . VAL A 1 550 ? -23.178 20.251 66.064 1.00 89.19 550 VAL A CA 1
ATOM 3994 C C . VAL A 1 550 ? -24.113 21.255 66.745 1.00 89.19 550 VAL A C 1
ATOM 3996 O O . VAL A 1 550 ? -25.181 20.897 67.232 1.00 89.19 550 VAL A O 1
ATOM 3999 N N . ALA A 1 551 ? -23.670 22.508 66.872 1.00 76.00 551 ALA A N 1
ATOM 4000 C CA . ALA A 1 551 ? -24.328 23.511 67.719 1.00 76.00 551 ALA A CA 1
ATOM 4001 C C . ALA A 1 551 ? -25.286 24.455 66.968 1.00 76.00 551 ALA A C 1
ATOM 4003 O O . ALA A 1 551 ? -26.041 25.187 67.602 1.00 76.00 551 ALA A O 1
ATOM 4004 N N . ASP A 1 552 ? -25.222 24.464 65.641 1.00 79.00 552 ASP A N 1
ATOM 4005 C CA . ASP A 1 552 ? -25.713 25.546 64.792 1.00 79.00 552 ASP A CA 1
ATOM 4006 C C . ASP A 1 552 ? -26.660 25.058 63.684 1.00 79.00 552 ASP A C 1
ATOM 4008 O O . ASP A 1 552 ? -27.794 25.521 63.603 1.00 79.00 552 ASP A O 1
ATOM 4012 N N . SER A 1 553 ? -26.244 24.109 62.845 1.00 85.12 553 SER A N 1
ATOM 4013 C CA . SER A 1 553 ? -27.098 23.511 61.804 1.00 85.12 553 SER A CA 1
ATOM 4014 C C . SER A 1 553 ? -26.685 22.072 61.520 1.00 85.12 553 SER A C 1
ATOM 4016 O O . SER A 1 553 ? -25.571 21.690 61.868 1.00 85.12 553 SER A O 1
ATOM 4018 N N . ALA A 1 554 ? -27.524 21.283 60.850 1.00 88.56 554 ALA A N 1
ATOM 4019 C CA . ALA A 1 554 ? -27.192 19.912 60.458 1.00 88.56 554 ALA A CA 1
ATOM 4020 C C . ALA A 1 554 ? -25.903 19.839 59.633 1.00 88.56 554 ALA A C 1
ATOM 4022 O O . ALA A 1 554 ? -25.594 20.765 58.885 1.00 88.56 554 ALA A O 1
ATOM 4023 N N . ILE A 1 555 ? -25.124 18.762 59.750 1.00 91.56 555 ILE A N 1
ATOM 4024 C CA . ILE A 1 555 ? -24.021 18.509 58.816 1.00 91.56 555 ILE A CA 1
ATOM 4025 C C . ILE A 1 555 ? -24.637 18.061 57.486 1.00 91.56 555 ILE A C 1
ATOM 4027 O O . ILE A 1 555 ? -25.227 16.986 57.408 1.00 91.56 555 ILE A O 1
ATOM 4031 N N . TYR A 1 556 ? -24.493 18.890 56.455 1.00 90.62 556 TYR A N 1
ATOM 4032 C CA . TYR A 1 556 ? -25.074 18.636 55.140 1.00 90.62 556 TYR A CA 1
ATOM 4033 C C . TYR A 1 556 ? -24.120 17.869 54.223 1.00 90.62 556 TYR A C 1
ATOM 4035 O O . TYR A 1 556 ? -22.958 18.258 54.078 1.00 90.62 556 TYR A O 1
ATOM 4043 N N . ILE A 1 557 ? -24.620 16.820 53.569 1.00 91.25 557 ILE A N 1
ATOM 4044 C CA . ILE A 1 557 ? -23.878 15.983 52.622 1.00 91.25 557 ILE A CA 1
ATOM 4045 C C . ILE A 1 557 ? -24.668 15.905 51.309 1.00 91.25 557 ILE A C 1
ATOM 4047 O O . ILE A 1 557 ? -25.601 15.120 51.172 1.00 91.25 557 ILE A O 1
ATOM 4051 N N . TYR A 1 558 ? -24.272 16.731 50.339 1.00 86.00 558 TYR A N 1
ATOM 4052 C CA . TYR A 1 558 ? -24.968 16.906 49.052 1.00 86.00 558 TYR A CA 1
ATOM 4053 C C . TYR A 1 558 ? -24.284 16.213 47.869 1.00 86.00 558 TYR A C 1
ATOM 4055 O O . TYR A 1 558 ? -24.574 16.507 46.716 1.00 86.00 558 TYR A O 1
ATOM 4063 N N . LYS A 1 559 ? -23.281 15.379 48.132 1.00 80.50 559 LYS A N 1
ATOM 4064 C CA . LYS A 1 559 ? -22.473 14.744 47.093 1.00 80.50 559 LYS A CA 1
ATOM 4065 C C . LYS A 1 559 ? -22.008 13.382 47.575 1.00 80.50 559 LYS A C 1
ATOM 4067 O O . LYS A 1 559 ? -21.920 13.171 48.786 1.00 80.50 559 LYS A O 1
ATOM 4072 N N . ASP A 1 560 ? -21.665 12.507 46.637 1.00 80.38 560 ASP A N 1
ATOM 4073 C CA . ASP A 1 560 ? -21.142 11.184 46.964 1.00 80.38 560 ASP A CA 1
ATOM 4074 C C . ASP A 1 560 ? -19.957 11.319 47.920 1.00 80.38 560 ASP A C 1
ATOM 4076 O O . ASP A 1 560 ? -19.018 12.051 47.622 1.00 80.38 560 ASP A O 1
ATOM 4080 N N . LEU A 1 561 ? -19.974 10.665 49.078 1.00 81.50 561 LEU A N 1
ATOM 4081 C CA . LEU A 1 561 ? -18.865 10.714 50.038 1.00 81.50 561 LEU A CA 1
ATOM 4082 C C . LEU A 1 561 ? -18.853 9.464 50.911 1.00 81.50 561 LEU A C 1
ATOM 4084 O O . LEU A 1 561 ? -19.899 8.955 51.312 1.00 81.50 561 LEU A O 1
ATOM 4088 N N . THR A 1 562 ? -17.653 9.021 51.287 1.00 84.69 562 THR A N 1
ATOM 4089 C CA . THR A 1 562 ? -17.470 8.081 52.398 1.00 84.69 562 THR A CA 1
ATOM 4090 C C . THR A 1 562 ? -16.916 8.822 53.609 1.00 84.69 562 THR A C 1
ATOM 4092 O O . THR A 1 562 ? -15.806 9.337 53.552 1.00 84.69 562 THR A O 1
ATOM 4095 N N . ILE A 1 563 ? -17.635 8.842 54.731 1.00 92.31 563 ILE A N 1
ATOM 4096 C CA . ILE A 1 563 ? -17.155 9.402 56.003 1.00 92.31 563 ILE A CA 1
ATOM 4097 C C . ILE A 1 563 ? -16.884 8.250 56.968 1.00 92.31 563 ILE A C 1
ATOM 4099 O O . ILE A 1 563 ? -17.802 7.582 57.442 1.00 92.31 563 ILE A O 1
ATOM 4103 N N . ARG A 1 564 ? -15.605 8.013 57.257 1.00 92.62 564 ARG A N 1
ATOM 4104 C CA . ARG A 1 564 ? -15.112 6.862 58.014 1.00 92.62 564 ARG A CA 1
ATOM 4105 C C . ARG A 1 564 ? -14.492 7.295 59.334 1.00 92.62 564 ARG A C 1
ATOM 4107 O O . ARG A 1 564 ? -13.391 7.834 59.363 1.00 92.62 564 ARG A O 1
ATOM 4114 N N . GLY A 1 565 ? -15.177 6.998 60.432 1.00 89.88 565 GLY A N 1
ATOM 4115 C CA . GLY A 1 565 ? -14.660 7.116 61.790 1.00 89.88 565 GLY A CA 1
ATOM 4116 C C . GLY A 1 565 ? -13.506 6.152 62.095 1.00 89.88 565 GLY A C 1
ATOM 4117 O O . GLY A 1 565 ? -13.145 5.275 61.307 1.00 89.88 565 GLY A O 1
ATOM 4118 N N . ILE A 1 566 ? -12.937 6.306 63.287 1.00 89.12 566 ILE A N 1
ATOM 4119 C CA . ILE A 1 566 ? -11.859 5.460 63.821 1.00 89.12 566 ILE A CA 1
ATOM 4120 C C . ILE A 1 566 ? -12.406 4.353 64.735 1.00 89.12 566 ILE A C 1
ATOM 4122 O O . ILE A 1 566 ? -13.591 4.323 65.071 1.00 89.12 566 ILE A O 1
ATOM 4126 N N . ASP A 1 567 ? -11.539 3.441 65.178 1.00 83.31 567 ASP A N 1
ATOM 4127 C CA . ASP A 1 567 ? -11.918 2.391 66.128 1.00 83.31 567 ASP A CA 1
ATOM 4128 C C . ASP A 1 567 ? -12.374 2.975 67.473 1.00 83.31 567 ASP A C 1
ATOM 4130 O O . ASP A 1 567 ? -11.720 3.836 68.068 1.00 83.31 567 ASP A O 1
ATOM 4134 N N . GLY A 1 568 ? -13.529 2.506 67.950 1.00 81.00 568 GLY A N 1
ATOM 4135 C CA . GLY A 1 568 ? -14.249 3.059 69.103 1.00 81.00 568 GLY A CA 1
ATOM 4136 C C . GLY A 1 568 ? -15.115 4.289 68.789 1.00 81.00 568 GLY A C 1
ATOM 4137 O O . GLY A 1 568 ? -15.645 4.891 69.716 1.00 81.00 568 GLY A O 1
ATOM 4138 N N . GLY A 1 569 ? -15.258 4.653 67.510 1.00 88.56 569 GLY A N 1
ATOM 4139 C CA . GLY A 1 569 ? -16.255 5.603 67.014 1.00 88.56 569 GLY A CA 1
ATOM 4140 C C . GLY A 1 569 ? -15.863 7.082 67.093 1.00 88.56 569 GLY A C 1
ATOM 4141 O O . GLY A 1 569 ? -15.096 7.492 67.965 1.00 88.56 569 GLY A O 1
ATOM 4142 N N . ILE A 1 570 ? -16.417 7.883 66.178 1.00 96.44 570 ILE A N 1
ATOM 4143 C CA . ILE A 1 570 ? -16.443 9.355 66.250 1.00 96.44 570 ILE A CA 1
ATOM 4144 C C . ILE A 1 570 ? -17.857 9.802 66.606 1.00 96.44 570 ILE A C 1
ATOM 4146 O O . ILE A 1 570 ? -18.812 9.360 65.973 1.00 96.44 570 ILE A O 1
ATOM 4150 N N . ILE A 1 571 ? -17.985 10.669 67.609 1.00 96.56 571 ILE A N 1
ATOM 4151 C CA . ILE A 1 571 ? -19.270 11.155 68.110 1.00 96.56 571 ILE A CA 1
ATOM 4152 C C . ILE A 1 571 ? -19.632 12.448 67.377 1.00 96.56 571 ILE A C 1
ATOM 4154 O O . ILE A 1 571 ? -18.931 13.451 67.499 1.00 96.56 571 ILE A O 1
ATOM 4158 N N . LEU A 1 572 ? -20.735 12.418 66.637 1.00 96.31 572 LEU A N 1
ATOM 4159 C CA . LEU A 1 572 ? -21.412 13.582 66.083 1.00 96.31 572 LEU A CA 1
ATOM 4160 C C . LEU A 1 572 ? -22.599 13.897 66.989 1.00 96.31 572 LEU A C 1
ATOM 4162 O O . LEU A 1 572 ? -23.575 13.147 67.048 1.00 96.31 572 LEU A O 1
ATOM 4166 N N . ASP A 1 573 ? -22.468 14.978 67.744 1.00 94.94 573 ASP A N 1
ATOM 4167 C CA . ASP A 1 573 ? -23.368 15.302 68.838 1.00 94.94 573 ASP A CA 1
ATOM 4168 C C . ASP A 1 573 ? -24.213 16.527 68.495 1.00 94.94 573 ASP A C 1
ATOM 4170 O O . ASP A 1 573 ? -23.697 17.641 68.464 1.00 94.94 573 ASP A O 1
ATOM 4174 N N . GLY A 1 574 ? -25.512 16.333 68.264 1.00 91.81 574 GLY A N 1
ATOM 4175 C CA . GLY A 1 574 ? -26.464 17.397 67.926 1.00 91.81 574 GLY A CA 1
ATOM 4176 C C . GLY A 1 574 ? -26.687 18.444 69.019 1.00 91.81 574 GLY A C 1
ATOM 4177 O O . GLY A 1 574 ? -27.397 19.424 68.797 1.00 91.81 574 GLY A O 1
ATOM 4178 N N . ASN A 1 575 ? -26.137 18.232 70.221 1.00 91.44 575 ASN A N 1
ATOM 4179 C CA . ASN A 1 575 ? -26.264 19.098 71.392 1.00 91.44 575 ASN A CA 1
ATOM 4180 C C . ASN A 1 575 ? -27.708 19.480 71.769 1.00 91.44 575 ASN A C 1
ATOM 4182 O O . ASN A 1 575 ? -27.950 20.474 72.451 1.00 91.44 575 ASN A O 1
ATOM 4186 N N . ASN A 1 576 ? -28.680 18.684 71.336 1.00 88.12 576 ASN A N 1
ATOM 4187 C CA . ASN A 1 576 ? -30.114 18.949 71.370 1.00 88.12 576 ASN A CA 1
ATOM 4188 C C . ASN A 1 576 ? -30.556 20.241 70.655 1.00 88.12 576 ASN A C 1
ATOM 4190 O O . ASN A 1 576 ? -31.655 20.732 70.935 1.00 88.12 576 ASN A O 1
ATOM 4194 N N . ALA A 1 577 ? -29.716 20.793 69.781 1.00 82.50 577 ALA A N 1
ATOM 4195 C CA . ALA A 1 577 ? -29.917 22.092 69.146 1.00 82.50 577 ALA A CA 1
ATOM 4196 C C . ALA A 1 577 ? -30.398 21.991 67.692 1.00 82.50 577 ALA A C 1
ATOM 4198 O O . ALA A 1 577 ? -31.121 22.871 67.235 1.00 82.50 577 ALA A O 1
ATOM 4199 N N . SER A 1 578 ? -29.994 20.942 66.973 1.00 81.94 578 SER A N 1
ATOM 4200 C CA . SER A 1 578 ? -30.382 20.699 65.579 1.00 81.94 578 SER A CA 1
ATOM 4201 C C . SER A 1 578 ? -30.386 19.202 65.274 1.00 81.94 578 SER A C 1
ATOM 4203 O O . SER A 1 578 ? -29.887 18.404 66.082 1.00 81.94 578 SER A O 1
ATOM 4205 N N . LYS A 1 579 ? -30.915 18.807 64.109 1.00 88.81 579 LYS A N 1
ATOM 4206 C CA . LYS A 1 579 ? -30.636 17.470 63.578 1.00 88.81 579 LYS A CA 1
ATOM 4207 C C . LYS A 1 579 ? -29.155 17.299 63.278 1.00 88.81 579 LYS A C 1
ATOM 4209 O O . LYS A 1 579 ? -28.471 18.266 62.953 1.00 88.81 579 LYS A O 1
ATOM 4214 N N . VAL A 1 580 ? -28.636 16.080 63.405 1.00 93.25 580 VAL A N 1
ATOM 4215 C CA . VAL A 1 580 ? -27.184 15.862 63.315 1.00 93.25 580 VAL A CA 1
ATOM 4216 C C . VAL A 1 580 ? -26.708 15.869 61.863 1.00 93.25 580 VAL A C 1
ATOM 4218 O O . VAL A 1 580 ? -25.723 16.538 61.543 1.00 93.25 580 VAL A O 1
ATOM 4221 N N . LEU A 1 581 ? -27.397 15.140 60.984 1.00 93.62 581 LEU A N 1
ATOM 4222 C CA . LEU A 1 581 ? -27.008 14.949 59.585 1.00 93.62 581 LEU A CA 1
ATOM 4223 C C . LEU A 1 581 ? -28.188 15.165 58.639 1.00 93.62 581 LEU A C 1
ATOM 4225 O O . LEU A 1 581 ? -29.308 14.753 58.937 1.00 93.62 581 LEU A O 1
ATOM 4229 N N . LEU A 1 582 ? -27.893 15.747 57.478 1.00 91.06 582 LEU A N 1
ATOM 4230 C CA . LEU A 1 582 ? -28.796 15.799 56.334 1.00 91.06 582 LEU A CA 1
ATOM 4231 C C . LEU A 1 582 ? -28.053 15.297 55.090 1.00 91.06 582 LEU A C 1
ATOM 4233 O O . LEU A 1 582 ? -26.994 15.827 54.746 1.00 91.06 582 LEU A O 1
ATOM 4237 N N . VAL A 1 583 ? -28.591 14.266 54.440 1.00 90.62 583 VAL A N 1
ATOM 4238 C CA . VAL A 1 583 ? -28.054 13.658 53.213 1.00 90.62 583 VAL A CA 1
ATOM 4239 C C . VAL A 1 583 ? -29.000 13.955 52.048 1.00 90.62 583 VAL A C 1
ATOM 4241 O O . VAL A 1 583 ? -30.175 13.615 52.131 1.00 90.62 583 VAL A O 1
ATOM 4244 N N . GLY A 1 584 ? -28.501 14.568 50.971 1.00 82.19 584 GLY A N 1
ATOM 4245 C CA . GLY A 1 584 ? -29.330 15.033 49.842 1.00 82.19 584 GLY A CA 1
ATOM 4246 C C . GLY A 1 584 ? -29.920 16.429 50.060 1.00 82.19 584 GLY A C 1
ATOM 4247 O O . GLY A 1 584 ? -29.520 17.121 50.989 1.00 82.19 584 GLY A O 1
ATOM 4248 N N . SER A 1 585 ? -30.818 16.892 49.188 1.00 70.00 585 SER A N 1
ATOM 4249 C CA . SER A 1 585 ? -31.530 18.171 49.351 1.00 70.00 585 SER A CA 1
ATOM 4250 C C . SER A 1 585 ? -33.033 17.924 49.528 1.00 70.00 585 SER A C 1
ATOM 4252 O O . SER A 1 585 ? -33.564 16.923 49.063 1.00 70.00 585 SER A O 1
ATOM 4254 N N . SER A 1 586 ? -33.750 18.858 50.159 1.00 54.69 586 SER A N 1
ATOM 4255 C CA . SER A 1 586 ? -35.222 18.847 50.185 1.00 54.69 586 SER A CA 1
ATOM 4256 C C . SER A 1 586 ? -35.855 19.408 48.898 1.00 54.69 586 SER A C 1
ATOM 4258 O O . SER A 1 586 ? -37.071 19.602 48.849 1.00 54.69 586 SER A O 1
ATOM 4260 N N . VAL A 1 587 ? -35.054 19.721 47.866 1.00 48.00 587 VAL A N 1
ATOM 4261 C CA . VAL A 1 587 ? -35.498 20.452 46.667 1.00 48.00 587 VAL A CA 1
ATOM 4262 C C . VAL A 1 587 ? -34.837 19.889 45.405 1.00 48.00 587 VAL A C 1
ATOM 4264 O O . VAL A 1 587 ? -33.657 20.140 45.183 1.00 48.00 587 VAL A O 1
ATOM 4267 N N . GLU A 1 588 ? -35.627 19.162 44.603 1.00 43.94 588 GLU A N 1
ATOM 4268 C CA . GLU A 1 588 ? -35.453 18.784 43.180 1.00 43.94 588 GLU A CA 1
ATOM 4269 C C . GLU A 1 588 ? -34.029 18.896 42.575 1.00 43.94 588 GLU A C 1
ATOM 4271 O O . GLU A 1 588 ? -33.840 19.552 41.547 1.00 43.94 588 GLU A O 1
ATOM 4276 N N . ASP A 1 589 ? -33.020 18.240 43.160 1.00 46.62 589 ASP A N 1
ATOM 4277 C CA . ASP A 1 589 ? -31.752 17.976 42.466 1.00 46.62 589 ASP A CA 1
ATOM 4278 C C . ASP A 1 589 ? -31.853 16.583 41.815 1.00 46.62 589 ASP A C 1
ATOM 4280 O O . ASP A 1 589 ? -32.083 15.601 42.519 1.00 46.62 589 ASP A O 1
ATOM 4284 N N . PRO A 1 590 ? -31.751 16.446 40.480 1.00 46.19 590 PRO A N 1
ATOM 4285 C CA . PRO A 1 590 ? -32.001 15.182 39.779 1.00 46.19 590 PRO A CA 1
ATOM 4286 C C . PRO A 1 590 ? -30.984 14.053 40.048 1.00 46.19 590 PRO A C 1
ATOM 4288 O O . PRO A 1 590 ? -31.112 12.982 39.450 1.00 46.19 590 PRO A O 1
ATOM 4291 N N . LEU A 1 591 ? -29.969 14.267 40.891 1.00 56.47 591 LEU A N 1
ATOM 4292 C CA . LEU A 1 591 ? -28.975 13.263 41.277 1.00 56.47 591 LEU A CA 1
ATOM 4293 C C . LEU A 1 591 ? -28.897 13.163 42.805 1.00 56.47 591 LEU A C 1
ATOM 4295 O O . LEU A 1 591 ? -28.108 13.853 43.447 1.00 56.47 591 LEU A O 1
ATOM 4299 N N . GLU A 1 592 ? -29.709 12.278 43.374 1.00 70.25 592 GLU A N 1
ATOM 4300 C CA . GLU A 1 592 ? -29.632 11.911 44.788 1.00 70.25 592 GLU A CA 1
ATOM 4301 C C . GLU A 1 592 ? -28.222 11.379 45.142 1.00 70.25 592 GLU A C 1
ATOM 4303 O O . GLU A 1 592 ? -27.703 10.519 44.420 1.00 70.25 592 GLU A O 1
ATOM 4308 N N . PRO A 1 593 ? -27.555 11.874 46.208 1.00 77.62 593 PRO A N 1
ATOM 4309 C CA . PRO A 1 593 ? -26.164 11.519 46.493 1.00 77.62 593 PRO A CA 1
ATOM 4310 C C . PRO A 1 593 ? -26.021 10.112 47.086 1.00 77.62 593 PRO A C 1
ATOM 4312 O O . PRO A 1 593 ? -26.838 9.687 47.904 1.00 77.62 593 PRO A O 1
ATOM 4315 N N . VAL A 1 594 ? -24.913 9.433 46.767 1.00 78.44 594 VAL A N 1
ATOM 4316 C CA . VAL A 1 594 ? -24.544 8.129 47.345 1.00 78.44 594 VAL A CA 1
ATOM 4317 C C . VAL A 1 594 ? -23.580 8.321 48.518 1.00 78.44 594 VAL A C 1
ATOM 4319 O O . VAL A 1 594 ? -22.381 8.564 48.344 1.00 78.44 594 VAL A O 1
ATOM 4322 N N . VAL A 1 595 ? -24.083 8.192 49.745 1.00 84.25 595 VAL A N 1
ATOM 4323 C CA . VAL A 1 595 ? -23.325 8.476 50.972 1.00 84.25 595 VAL A CA 1
ATOM 4324 C C . VAL A 1 595 ? -23.072 7.213 51.781 1.00 84.25 595 VAL A C 1
ATOM 4326 O O . VAL A 1 595 ? -23.972 6.429 52.074 1.00 84.25 595 VAL A O 1
ATOM 4329 N N . ARG A 1 596 ? -21.823 7.040 52.222 1.00 87.44 596 ARG A N 1
ATOM 4330 C CA . ARG A 1 596 ? -21.419 5.945 53.101 1.00 87.44 596 ARG A CA 1
ATOM 4331 C C . ARG A 1 596 ? -20.864 6.462 54.422 1.00 87.44 596 ARG A C 1
ATOM 4333 O O . ARG A 1 596 ? -19.863 7.170 54.448 1.00 87.44 596 ARG A O 1
ATOM 4340 N N . LEU A 1 597 ? -21.473 6.061 55.532 1.00 92.69 597 LEU A N 1
ATOM 4341 C CA . LEU A 1 597 ? -21.030 6.403 56.884 1.00 92.69 597 LEU A CA 1
ATOM 4342 C C . LEU A 1 597 ? -20.475 5.160 57.576 1.00 92.69 597 LEU A C 1
ATOM 4344 O O . LEU A 1 597 ? -21.136 4.125 57.612 1.00 92.69 597 LEU A O 1
ATOM 4348 N N . GLU A 1 598 ? -19.283 5.247 58.161 1.00 92.12 598 GLU A N 1
ATOM 4349 C CA . GLU A 1 598 ? -18.678 4.129 58.888 1.00 92.12 598 GLU A CA 1
ATOM 4350 C C . GLU A 1 598 ? -18.206 4.548 60.280 1.00 92.12 598 GLU A C 1
ATOM 4352 O O . GLU A 1 598 ? -17.546 5.574 60.422 1.00 92.12 598 GLU A O 1
ATOM 4357 N N . LYS A 1 599 ? -18.465 3.724 61.304 1.00 93.75 599 LYS A N 1
ATOM 4358 C CA . LYS A 1 599 ? -17.942 3.924 62.673 1.00 93.75 599 LYS A CA 1
ATOM 4359 C C . LYS A 1 599 ? -18.266 5.310 63.265 1.00 93.75 599 LYS A C 1
ATOM 4361 O O . LYS A 1 599 ? -17.438 5.908 63.955 1.00 93.75 599 LYS A O 1
ATOM 4366 N N . LEU A 1 600 ? -19.463 5.832 62.998 1.00 97.00 600 LEU A N 1
ATOM 4367 C CA . LEU A 1 600 ? -19.955 7.091 63.568 1.00 97.00 600 LEU A CA 1
ATOM 4368 C C . LEU A 1 600 ? -20.991 6.823 64.662 1.00 97.00 600 LEU A C 1
ATOM 4370 O O . LEU A 1 600 ? -21.776 5.883 64.560 1.00 97.00 600 LEU A O 1
ATOM 4374 N N . ILE A 1 601 ? -20.998 7.663 65.692 1.00 97.06 601 ILE A N 1
ATOM 4375 C CA . ILE A 1 601 ? -21.998 7.692 66.759 1.00 97.06 601 ILE A CA 1
ATOM 4376 C C . ILE A 1 601 ? -22.770 9.000 66.604 1.00 97.06 601 ILE A C 1
ATOM 4378 O O . ILE A 1 601 ? -22.210 10.071 66.802 1.00 97.06 601 ILE A O 1
ATOM 4382 N N . ILE A 1 602 ? -24.038 8.914 66.227 1.00 97.12 602 ILE A N 1
ATOM 4383 C CA . ILE A 1 602 ? -24.922 10.041 65.934 1.00 97.12 602 ILE A CA 1
ATOM 4384 C C . ILE A 1 602 ? -25.906 10.158 67.088 1.00 97.12 602 ILE A C 1
ATOM 4386 O O . ILE A 1 602 ? -26.707 9.245 67.313 1.00 97.12 602 ILE A O 1
ATOM 4390 N N . THR A 1 603 ? -25.805 11.242 67.856 1.00 95.44 603 THR A N 1
ATOM 4391 C CA . THR A 1 603 ? -26.515 11.347 69.132 1.00 95.44 603 THR A CA 1
ATOM 4392 C C . THR A 1 603 ? -26.959 12.753 69.487 1.00 95.44 603 THR A C 1
ATOM 4394 O O . THR A 1 603 ? -26.439 13.737 68.960 1.00 95.44 603 THR A O 1
ATOM 4397 N N . ARG A 1 604 ? -27.917 12.837 70.420 1.00 92.75 604 ARG A N 1
ATOM 4398 C CA . ARG A 1 604 ? -28.473 14.075 70.976 1.00 92.75 604 ARG A CA 1
ATOM 4399 C C . ARG A 1 604 ? -28.933 15.067 69.905 1.00 92.75 604 ARG A C 1
ATOM 4401 O O . ARG A 1 604 ? -28.901 16.270 70.137 1.00 92.75 604 ARG A O 1
ATOM 4408 N N . GLY A 1 605 ? -29.353 14.598 68.736 1.00 91.50 605 GLY A N 1
ATOM 4409 C CA . GLY A 1 605 ? -29.985 15.429 67.720 1.00 91.50 605 GLY A CA 1
ATOM 4410 C C . GLY A 1 605 ? -31.414 15.814 68.097 1.00 91.50 605 GLY A C 1
ATOM 4411 O O . GLY A 1 605 ? -32.101 15.048 68.776 1.00 91.50 605 GLY A O 1
ATOM 4412 N N . ASN A 1 606 ? -31.834 17.021 67.714 1.00 87.19 606 ASN A N 1
ATOM 4413 C CA . ASN A 1 606 ? -33.181 17.542 67.938 1.00 87.19 606 ASN A CA 1
ATOM 4414 C C . ASN A 1 606 ? -33.534 18.633 66.930 1.00 87.19 606 ASN A C 1
ATOM 4416 O O . ASN A 1 606 ? -32.950 19.713 66.990 1.00 87.19 606 ASN A O 1
ATOM 4420 N N . ASP A 1 607 ? -34.514 18.377 66.065 1.00 79.00 607 ASP A N 1
ATOM 4421 C CA . ASP A 1 607 ? -35.023 19.364 65.110 1.00 79.00 607 ASP A CA 1
ATOM 4422 C C . ASP A 1 607 ? -36.546 19.532 65.230 1.00 79.00 607 ASP A C 1
ATOM 4424 O O . ASP A 1 607 ? -37.306 18.799 64.598 1.00 79.00 607 ASP A O 1
ATOM 4428 N N . PRO A 1 608 ? -37.010 20.518 66.018 1.00 66.19 608 PRO A N 1
ATOM 4429 C CA . PRO A 1 608 ? -38.436 20.770 66.214 1.00 66.19 608 PRO A CA 1
ATOM 4430 C C . PRO A 1 608 ? -39.181 21.241 64.955 1.00 66.19 608 PRO A C 1
ATOM 4432 O O . PRO A 1 608 ? -40.407 21.363 65.007 1.00 66.19 608 PRO A O 1
ATOM 4435 N N . ALA A 1 609 ? -38.468 21.591 63.876 1.00 67.81 609 ALA A N 1
ATOM 4436 C CA . ALA A 1 609 ? -39.047 22.155 62.660 1.00 67.81 609 ALA A CA 1
ATOM 4437 C C . ALA A 1 609 ? -39.253 21.116 61.544 1.00 67.81 609 ALA A C 1
ATOM 4439 O O . ALA A 1 609 ? -40.152 21.297 60.726 1.00 67.81 609 ALA A O 1
ATOM 4440 N N . ASP A 1 610 ? -38.464 20.038 61.526 1.00 65.56 610 ASP A N 1
ATOM 4441 C CA . ASP A 1 610 ? -38.225 19.253 60.304 1.00 65.56 610 ASP A CA 1
ATOM 4442 C C . ASP A 1 610 ? -38.367 17.729 60.494 1.00 65.56 610 ASP A C 1
ATOM 4444 O O . ASP A 1 610 ? -37.882 16.932 59.695 1.00 65.56 610 ASP A O 1
ATOM 4448 N N . ARG A 1 611 ? -39.106 17.317 61.534 1.00 73.56 611 ARG A N 1
ATOM 4449 C CA . ARG A 1 611 ? -39.655 15.957 61.718 1.00 73.56 611 ARG A CA 1
ATOM 4450 C C . ARG A 1 611 ? -38.618 14.850 61.980 1.00 73.56 611 ARG A C 1
ATOM 4452 O O . ARG A 1 611 ? -38.991 13.674 62.002 1.00 73.56 611 ARG A O 1
ATOM 4459 N N . VAL A 1 612 ? -37.336 15.185 62.192 1.00 85.75 612 VAL A N 1
ATOM 4460 C CA . VAL A 1 612 ? -36.296 14.202 62.543 1.00 85.75 612 VAL A CA 1
ATOM 4461 C C . VAL A 1 612 ? -35.152 14.742 63.399 1.00 85.75 612 VAL A C 1
ATOM 4463 O O . VAL A 1 612 ? -34.602 15.800 63.127 1.00 85.75 612 VAL A O 1
ATOM 4466 N N . GLY A 1 613 ? -34.745 13.985 64.423 1.00 87.88 613 GLY A N 1
ATOM 4467 C CA . GLY A 1 613 ? -33.639 14.353 65.315 1.00 87.88 613 GLY A CA 1
ATOM 4468 C C . GLY A 1 613 ? -32.248 13.925 64.835 1.00 87.88 613 GLY A C 1
ATOM 4469 O O . GLY A 1 613 ? -31.295 14.684 64.950 1.00 87.88 613 GLY A O 1
ATOM 4470 N N . GLY A 1 614 ? -32.082 12.700 64.343 1.00 92.19 614 GLY A N 1
ATOM 4471 C CA . GLY A 1 614 ? -30.767 12.128 64.045 1.00 92.19 614 GLY A CA 1
ATOM 4472 C C . GLY A 1 614 ? -30.301 12.412 62.620 1.00 92.19 614 GLY A C 1
ATOM 4473 O O . GLY A 1 614 ? -29.417 13.246 62.411 1.00 92.19 614 GLY A O 1
ATOM 4474 N N . ILE A 1 615 ? -30.862 11.683 61.656 1.00 92.94 615 ILE A N 1
ATOM 4475 C CA . ILE A 1 615 ? -30.474 11.723 60.241 1.00 92.94 615 ILE A CA 1
ATOM 4476 C C . ILE A 1 615 ? -31.708 11.947 59.377 1.00 92.94 615 ILE A C 1
ATOM 4478 O O . ILE A 1 615 ? -32.642 11.151 59.432 1.00 92.94 615 ILE A O 1
ATOM 4482 N N . ASP A 1 616 ? -31.654 12.974 58.541 1.00 90.56 616 ASP A N 1
ATOM 4483 C CA . ASP A 1 616 ? -32.627 13.239 57.484 1.00 90.56 616 ASP A CA 1
ATOM 4484 C C . ASP A 1 616 ? -32.022 12.840 56.131 1.00 90.56 616 ASP A C 1
ATOM 4486 O O . ASP A 1 616 ? -31.016 13.418 55.711 1.00 90.56 616 ASP A O 1
ATOM 4490 N N . ASN A 1 617 ? -32.557 11.805 55.487 1.00 90.19 617 ASN A N 1
ATOM 4491 C CA . ASN A 1 617 ? -31.985 11.223 54.276 1.00 90.19 617 ASN A CA 1
ATOM 4492 C C . ASN A 1 617 ? -32.927 11.356 53.077 1.00 90.19 617 ASN A C 1
ATOM 4494 O O . ASN A 1 617 ? -34.034 10.828 53.096 1.00 90.19 617 ASN A O 1
ATOM 4498 N N . TYR A 1 618 ? -32.449 11.979 52.006 1.00 87.19 618 TYR A N 1
ATOM 4499 C CA . TYR A 1 618 ? -33.108 12.029 50.699 1.00 87.19 618 TYR A CA 1
ATOM 4500 C C . TYR A 1 618 ? -32.376 11.177 49.645 1.00 87.19 618 TYR A C 1
ATOM 4502 O O . TYR A 1 618 ? -32.999 10.783 48.668 1.00 87.19 618 TYR A O 1
ATOM 4510 N N . GLY A 1 619 ? -31.111 10.796 49.891 1.00 82.69 619 GLY A N 1
ATOM 4511 C CA . GLY A 1 619 ? -30.289 10.022 48.951 1.00 82.69 619 GLY A CA 1
ATOM 4512 C C . GLY A 1 619 ? -30.094 8.536 49.276 1.00 82.69 619 GLY A C 1
ATOM 4513 O O . GLY A 1 619 ? -30.829 7.952 50.073 1.00 82.69 619 GLY A O 1
ATOM 4514 N N . ASP A 1 620 ? -29.066 7.927 48.673 1.00 82.56 620 ASP A N 1
ATOM 4515 C CA . ASP A 1 620 ? -28.680 6.526 48.894 1.00 82.56 620 ASP A CA 1
ATOM 4516 C C . ASP A 1 620 ? -27.670 6.435 50.045 1.00 82.56 620 ASP A C 1
ATOM 4518 O O . ASP A 1 620 ? -26.470 6.686 49.886 1.00 82.56 620 ASP A O 1
ATOM 4522 N N . LEU A 1 621 ? -28.144 6.058 51.231 1.00 87.75 621 LEU A N 1
ATOM 4523 C CA . LEU A 1 621 ? -27.357 6.042 52.460 1.00 87.75 621 LEU A CA 1
ATOM 4524 C C . LEU A 1 621 ? -26.987 4.617 52.888 1.00 87.75 621 LEU A C 1
ATOM 4526 O O . LEU A 1 621 ? -27.824 3.814 53.294 1.00 87.75 621 LEU A O 1
ATOM 4530 N N . THR A 1 622 ? -25.688 4.319 52.917 1.00 85.56 622 THR A N 1
ATOM 4531 C CA . THR A 1 622 ? -25.151 3.095 53.529 1.00 85.56 622 THR A CA 1
ATOM 4532 C C . THR A 1 622 ? -24.442 3.402 54.843 1.00 85.56 622 THR A C 1
ATOM 4534 O O . THR A 1 622 ? -23.471 4.154 54.872 1.00 85.56 622 THR A O 1
ATOM 4537 N N . MET A 1 623 ? -24.845 2.763 55.939 1.00 91.25 623 MET A N 1
ATOM 4538 C CA . MET A 1 623 ? -24.175 2.886 57.237 1.00 91.25 623 MET A CA 1
ATOM 4539 C C . MET A 1 623 ? -23.536 1.563 57.655 1.00 91.25 623 MET A C 1
ATOM 4541 O O . MET A 1 623 ? -24.180 0.516 57.572 1.00 91.25 623 MET A O 1
ATOM 4545 N N . VAL A 1 624 ? -22.290 1.600 58.143 1.00 87.69 624 VAL A N 1
ATOM 4546 C CA . VAL A 1 624 ? -21.546 0.406 58.573 1.00 87.69 624 VAL A CA 1
ATOM 4547 C C . VAL A 1 624 ? -20.893 0.590 59.940 1.00 87.69 624 VAL A C 1
ATOM 4549 O O . VAL A 1 624 ? -20.056 1.471 60.129 1.00 87.69 624 VAL A O 1
ATOM 4552 N N . ASN A 1 625 ? -21.211 -0.287 60.896 1.00 90.62 625 ASN A N 1
ATOM 4553 C CA . ASN A 1 625 ? -20.718 -0.203 62.279 1.00 90.62 625 ASN A CA 1
ATOM 4554 C C . ASN A 1 625 ? -21.012 1.159 62.947 1.00 90.62 625 ASN A C 1
ATOM 4556 O O . ASN A 1 625 ? -20.201 1.658 63.728 1.00 90.62 625 ASN A O 1
ATOM 4560 N N . CYS A 1 626 ? -22.136 1.790 62.603 1.00 96.25 626 CYS A N 1
ATOM 4561 C CA . CYS A 1 626 ? -22.555 3.075 63.165 1.00 96.25 626 CYS A CA 1
ATOM 4562 C C . CYS A 1 626 ? -23.554 2.889 64.314 1.00 96.25 626 CYS A C 1
ATOM 4564 O O . CYS A 1 626 ? -24.259 1.883 64.393 1.00 96.25 626 CYS A O 1
ATOM 4566 N N . VAL A 1 627 ? -23.653 3.890 65.184 1.00 96.38 627 VAL A N 1
ATOM 4567 C CA . VAL A 1 627 ? -24.653 3.971 66.252 1.00 96.38 627 VAL A CA 1
ATOM 4568 C C . VAL A 1 627 ? -25.492 5.225 66.034 1.00 96.38 627 VAL A C 1
ATOM 4570 O O . VAL A 1 627 ? -24.937 6.312 65.936 1.00 96.38 627 VAL A O 1
ATOM 4573 N N . VAL A 1 628 ? -26.814 5.093 65.978 1.00 95.88 628 VAL A N 1
ATOM 4574 C CA . VAL A 1 628 ? -27.758 6.220 65.978 1.00 95.88 628 VAL A CA 1
ATOM 4575 C C . VAL A 1 628 ? -28.577 6.111 67.251 1.00 95.88 628 VAL A C 1
ATOM 4577 O O . VAL A 1 628 ? -29.458 5.251 67.343 1.00 95.88 628 VAL A O 1
ATOM 4580 N N . ALA A 1 629 ? -28.253 6.920 68.258 1.00 93.81 629 ALA A N 1
ATOM 4581 C CA . ALA A 1 629 ? -28.853 6.769 69.576 1.00 93.81 629 ALA A CA 1
ATOM 4582 C C . ALA A 1 629 ? -29.120 8.074 70.315 1.00 93.81 629 ALA A C 1
ATOM 4584 O O . ALA A 1 629 ? -28.396 9.050 70.154 1.00 93.81 629 ALA A O 1
ATOM 4585 N N . ASP A 1 630 ? -30.143 8.060 71.167 1.00 92.69 630 ASP A N 1
ATOM 4586 C CA . ASP A 1 630 ? -30.536 9.184 72.026 1.00 92.69 630 ASP A CA 1
ATOM 4587 C C . ASP A 1 630 ? -30.836 10.485 71.257 1.00 92.69 630 ASP A C 1
ATOM 4589 O O . ASP A 1 630 ? -30.656 11.594 71.765 1.00 92.69 630 ASP A O 1
ATOM 4593 N N . ASN A 1 631 ? -31.290 10.358 70.010 1.00 91.56 631 ASN A N 1
ATOM 4594 C CA . ASN A 1 631 ? -31.801 11.466 69.211 1.00 91.56 631 ASN A CA 1
ATOM 4595 C C . ASN A 1 631 ? -33.304 11.622 69.445 1.00 91.56 631 ASN A C 1
ATOM 4597 O O . ASN A 1 631 ? -34.019 10.643 69.684 1.00 91.56 631 ASN A O 1
ATOM 4601 N N . ARG A 1 632 ? -33.801 12.854 69.389 1.00 87.44 632 ARG A N 1
ATOM 4602 C CA . ARG A 1 632 ? -35.194 13.169 69.695 1.00 87.44 632 ARG A CA 1
ATOM 4603 C C . ARG A 1 632 ? -35.803 14.120 68.682 1.00 87.44 632 ARG A C 1
ATOM 4605 O O . ARG A 1 632 ? -35.096 14.939 68.126 1.00 87.44 632 ARG A O 1
ATOM 4612 N N . ASP A 1 633 ? -37.111 14.060 68.505 1.00 76.62 633 ASP A N 1
ATOM 4613 C CA . ASP A 1 633 ? -37.871 15.129 67.857 1.00 76.62 633 ASP A CA 1
ATOM 4614 C C . ASP A 1 633 ? -39.024 15.556 68.777 1.00 76.62 633 ASP A C 1
ATOM 4616 O O . ASP A 1 633 ? -39.879 14.742 69.134 1.00 76.62 633 ASP A O 1
ATOM 4620 N N . LEU A 1 634 ? -38.994 16.823 69.210 1.00 67.19 634 LEU A N 1
ATOM 4621 C CA . LEU A 1 634 ? -39.954 17.443 70.135 1.00 67.19 634 LEU A CA 1
ATOM 4622 C C . LEU A 1 634 ? -40.902 18.446 69.437 1.00 67.19 634 LEU A C 1
ATOM 4624 O O . LEU A 1 634 ? -41.525 19.266 70.117 1.00 67.19 634 LEU A O 1
ATOM 4628 N N . GLY A 1 635 ? -40.991 18.425 68.102 1.00 60.88 635 GLY A N 1
ATOM 4629 C CA . GLY A 1 635 ? -41.812 19.344 67.308 1.00 60.88 635 GLY A CA 1
ATOM 4630 C C . GLY A 1 635 ? -43.323 19.271 67.589 1.00 60.88 635 GLY A C 1
ATOM 4631 O O . GLY A 1 635 ? -43.900 18.207 67.797 1.00 60.88 635 GLY A O 1
ATOM 4632 N N . VAL A 1 636 ? -43.979 20.438 67.584 1.00 51.28 636 VAL A N 1
ATOM 4633 C CA . VAL A 1 636 ? -45.416 20.651 67.889 1.00 51.28 636 VAL A CA 1
ATOM 4634 C C . VAL A 1 636 ? -46.363 20.418 66.699 1.00 51.28 636 VAL A C 1
ATOM 4636 O O . VAL A 1 636 ? -47.579 20.564 66.841 1.00 51.28 636 VAL A O 1
ATOM 4639 N N . SER A 1 637 ? -45.855 20.055 65.520 1.00 52.81 637 SER A N 1
ATOM 4640 C CA . SER A 1 637 ? -46.681 19.720 64.357 1.00 52.81 637 SER A CA 1
ATOM 4641 C C . SER A 1 637 ? -47.071 18.241 64.398 1.00 52.81 637 SER A C 1
ATOM 4643 O O . SER A 1 637 ? -46.384 17.367 63.879 1.00 52.81 637 SER A O 1
ATOM 4645 N N . ALA A 1 638 ? -48.210 17.959 65.032 1.00 47.03 638 ALA A N 1
ATOM 4646 C CA . ALA A 1 638 ? -48.848 16.645 65.085 1.00 47.03 638 ALA A CA 1
ATOM 4647 C C . ALA A 1 638 ? -49.322 16.168 63.690 1.00 47.03 638 ALA A C 1
ATOM 4649 O O . ALA A 1 638 ? -50.517 16.140 63.399 1.00 47.03 638 ALA A O 1
ATOM 4650 N N . GLY A 1 639 ? -48.378 15.818 62.813 1.00 54.19 639 GLY A N 1
ATOM 4651 C CA . GLY A 1 639 ? -48.619 15.235 61.495 1.00 54.19 639 GLY A CA 1
ATOM 4652 C C . GLY A 1 639 ? -47.687 14.050 61.220 1.00 54.19 639 GLY A C 1
ATOM 4653 O O . GLY A 1 639 ? -46.467 14.201 61.221 1.00 54.19 639 GLY A O 1
ATOM 4654 N N . THR A 1 640 ? -48.289 12.880 60.990 1.00 55.53 640 THR A N 1
ATOM 4655 C CA . THR A 1 640 ? -47.776 11.599 60.441 1.00 55.53 640 THR A CA 1
ATOM 4656 C C . THR A 1 640 ? -46.278 11.524 60.058 1.00 55.53 640 THR A C 1
ATOM 4658 O O . THR A 1 640 ? -45.964 11.663 58.876 1.00 55.53 640 THR A O 1
ATOM 4661 N N . GLY A 1 641 ? -45.338 11.284 60.991 1.00 58.50 641 GLY A N 1
ATOM 4662 C CA . GLY A 1 641 ? -43.952 10.889 60.621 1.00 58.50 641 GLY A CA 1
ATOM 4663 C C . GLY A 1 641 ? -42.757 11.473 61.399 1.00 58.50 641 GLY A C 1
ATOM 4664 O O . GLY A 1 641 ? -41.644 11.374 60.903 1.00 58.50 641 GLY A O 1
ATOM 4665 N N . ALA A 1 642 ? -42.943 12.085 62.576 1.00 70.56 642 ALA A N 1
ATOM 4666 C CA . ALA A 1 642 ? -41.845 12.600 63.418 1.00 70.56 642 ALA A CA 1
ATOM 4667 C C . ALA A 1 642 ? -40.980 11.483 64.050 1.00 70.56 642 ALA A C 1
ATOM 4669 O O . ALA A 1 642 ? -41.511 10.648 64.793 1.00 70.56 642 ALA A O 1
ATOM 4670 N N . VAL A 1 643 ? -39.660 11.468 63.799 1.00 81.19 643 VAL A N 1
ATOM 4671 C CA . VAL A 1 643 ? -38.755 10.346 64.148 1.00 81.19 643 VAL A CA 1
ATOM 4672 C C . VAL A 1 643 ? -37.481 10.813 64.846 1.00 81.19 643 VAL A C 1
ATOM 4674 O O . VAL A 1 643 ? -36.743 11.651 64.356 1.00 81.19 643 VAL A O 1
ATOM 4677 N N . GLY A 1 644 ? -37.142 10.214 65.987 1.00 83.00 644 GLY A N 1
ATOM 4678 C CA . GLY A 1 644 ? -35.897 10.553 66.684 1.00 83.00 644 GLY A CA 1
ATOM 4679 C C . GLY A 1 644 ? -34.637 10.181 65.900 1.00 83.00 644 GLY A C 1
ATOM 4680 O O . GLY A 1 644 ? -33.728 10.990 65.806 1.00 83.00 644 GLY A O 1
ATOM 4681 N N . GLY A 1 645 ? -34.574 8.965 65.354 1.00 89.56 645 GLY A N 1
ATOM 4682 C CA . GLY A 1 645 ? -33.382 8.368 64.749 1.00 89.56 645 GLY A CA 1
ATOM 4683 C C . GLY A 1 645 ? -33.172 8.742 63.283 1.00 89.56 645 GLY A C 1
ATOM 4684 O O . GLY A 1 645 ? -32.468 9.706 63.003 1.00 89.56 645 GLY A O 1
ATOM 4685 N N . ILE A 1 646 ? -33.711 7.949 62.354 1.00 91.00 646 ILE A N 1
ATOM 4686 C CA . ILE A 1 646 ? -33.491 8.116 60.906 1.00 91.00 646 ILE A CA 1
ATOM 4687 C C . ILE A 1 646 ? -34.829 8.318 60.196 1.00 91.00 646 ILE A C 1
ATOM 4689 O O . ILE A 1 646 ? -35.709 7.465 60.298 1.00 91.00 646 ILE A O 1
ATOM 4693 N N . LEU A 1 647 ? -34.956 9.406 59.447 1.00 88.12 647 LEU A N 1
ATOM 4694 C CA . LEU A 1 647 ? -36.024 9.624 58.479 1.00 88.12 647 LEU A CA 1
ATOM 4695 C C . LEU A 1 647 ? -35.419 9.482 57.082 1.00 88.12 647 LEU A C 1
ATOM 4697 O O . LEU A 1 647 ? -34.416 10.129 56.794 1.00 88.12 647 LEU A O 1
ATOM 4701 N N . SER A 1 648 ? -35.987 8.623 56.237 1.00 87.69 648 SER A N 1
ATOM 4702 C CA . SER A 1 648 ? -35.490 8.392 54.882 1.00 87.69 648 SER A CA 1
ATOM 4703 C C . SER A 1 648 ? -36.585 8.533 53.839 1.00 87.69 648 SER A C 1
ATOM 4705 O O . SER A 1 648 ? -37.617 7.890 53.945 1.00 87.69 648 SER A O 1
ATOM 4707 N N . ASN A 1 649 ? -36.326 9.326 52.805 1.00 83.69 649 ASN A N 1
ATOM 4708 C CA . ASN A 1 649 ? -37.080 9.365 51.554 1.00 83.69 649 ASN A CA 1
ATOM 4709 C C . ASN A 1 649 ? -36.314 8.677 50.397 1.00 83.69 649 ASN A C 1
ATOM 4711 O O . ASN A 1 649 ? -36.891 8.478 49.331 1.00 83.69 649 ASN A O 1
ATOM 4715 N N . GLY A 1 650 ? -35.042 8.302 50.614 1.00 76.50 650 GLY A N 1
ATOM 4716 C CA . GLY A 1 650 ? -34.197 7.517 49.696 1.00 76.50 650 GLY A CA 1
ATOM 4717 C C . GLY A 1 650 ? -33.867 6.105 50.218 1.00 76.50 650 GLY A C 1
ATOM 4718 O O . GLY A 1 650 ? -34.434 5.658 51.223 1.00 76.50 650 GLY A O 1
ATOM 4719 N N . GLU A 1 651 ? -32.951 5.380 49.558 1.00 81.75 651 GLU A N 1
ATOM 4720 C CA . GLU A 1 651 ? -32.544 4.028 49.977 1.00 81.75 651 GLU A CA 1
ATOM 4721 C C . GLU A 1 651 ? -31.642 4.077 51.226 1.00 81.75 651 GLU A C 1
ATOM 4723 O O . GLU A 1 651 ? -30.675 4.833 51.287 1.00 81.75 651 GLU A O 1
ATOM 4728 N N . VAL A 1 652 ? -31.925 3.240 52.235 1.00 85.25 652 VAL A N 1
ATOM 4729 C CA . VAL A 1 652 ? -31.078 3.096 53.434 1.00 85.25 652 VAL A CA 1
ATOM 4730 C C . VAL A 1 652 ? -30.656 1.647 53.630 1.00 85.25 652 VAL A C 1
ATOM 4732 O O . VAL A 1 652 ? -31.487 0.760 53.819 1.00 85.25 652 VAL A O 1
ATOM 4735 N N . THR A 1 653 ? -29.343 1.421 53.690 1.00 85.44 653 THR A N 1
ATOM 4736 C CA . THR A 1 653 ? -28.731 0.126 54.010 1.00 85.44 653 THR A CA 1
ATOM 4737 C C . THR A 1 653 ? -27.938 0.211 55.316 1.00 85.44 653 THR A C 1
ATOM 4739 O O . THR A 1 653 ? -26.992 0.990 55.434 1.00 85.44 653 THR A O 1
ATOM 4742 N N . LEU A 1 654 ? -28.276 -0.627 56.302 1.00 87.31 654 LEU A N 1
ATOM 4743 C CA . LEU A 1 654 ? -27.589 -0.699 57.599 1.00 87.31 654 LEU A CA 1
ATOM 4744 C C . LEU A 1 654 ? -26.834 -2.026 57.754 1.00 87.31 654 LEU A C 1
ATOM 4746 O O . LEU A 1 654 ? -27.437 -3.096 57.724 1.00 87.31 654 LEU A O 1
ATOM 4750 N N . ILE A 1 655 ? -25.520 -1.964 57.979 1.00 83.25 655 ILE A N 1
ATOM 4751 C CA . ILE A 1 655 ? -24.648 -3.137 58.145 1.00 83.25 655 ILE A CA 1
ATOM 4752 C C . ILE A 1 655 ? -23.973 -3.060 59.516 1.00 83.25 655 ILE A C 1
ATOM 4754 O O . ILE A 1 655 ? -23.126 -2.202 59.754 1.00 83.25 655 ILE A O 1
ATOM 4758 N N . ASN A 1 656 ? -24.319 -3.972 60.428 1.00 90.44 656 ASN A N 1
ATOM 4759 C CA . ASN A 1 656 ? -23.793 -4.000 61.803 1.00 90.44 656 ASN A CA 1
ATOM 4760 C C . ASN A 1 656 ? -23.989 -2.678 62.577 1.00 90.44 656 ASN A C 1
ATOM 4762 O O . ASN A 1 656 ? -23.132 -2.280 63.364 1.00 90.44 656 ASN A O 1
ATOM 4766 N N . CYS A 1 657 ? -25.097 -1.975 62.339 1.00 92.94 657 CYS A N 1
ATOM 4767 C CA . CYS A 1 657 ? -25.412 -0.721 63.025 1.00 92.94 657 CYS A CA 1
ATOM 4768 C C . CYS A 1 657 ? -26.332 -0.939 64.234 1.00 92.94 657 CYS A C 1
ATOM 4770 O O . CYS A 1 657 ? -27.144 -1.863 64.246 1.00 92.94 657 CYS A O 1
ATOM 4772 N N . THR A 1 658 ? -26.257 -0.034 65.212 1.00 93.94 658 THR A N 1
ATOM 4773 C CA . THR A 1 658 ? -27.168 0.019 66.366 1.00 93.94 658 THR A CA 1
ATOM 4774 C C . THR A 1 658 ? -28.060 1.251 66.261 1.00 93.94 658 THR A C 1
ATOM 4776 O O . THR A 1 658 ? -27.552 2.367 66.197 1.00 93.94 658 THR A O 1
ATOM 4779 N N . VAL A 1 659 ? -29.382 1.071 66.302 1.00 92.25 659 VAL A N 1
ATOM 4780 C CA . VAL A 1 659 ? -30.358 2.170 66.393 1.00 92.25 659 VAL A CA 1
ATOM 4781 C C . VAL A 1 659 ? -31.163 1.985 67.679 1.00 92.25 659 VAL A C 1
ATOM 4783 O O . VAL A 1 659 ? -31.951 1.047 67.774 1.00 92.25 659 VAL A O 1
ATOM 4786 N N . ALA A 1 660 ? -30.924 2.813 68.700 1.00 88.75 660 ALA A N 1
ATOM 4787 C CA . ALA A 1 660 ? -31.467 2.591 70.048 1.00 88.75 660 ALA A CA 1
ATOM 4788 C C . ALA A 1 660 ? -31.686 3.898 70.828 1.00 88.75 660 ALA A C 1
ATOM 4790 O O . ALA A 1 660 ? -31.001 4.876 70.588 1.00 88.75 660 ALA A O 1
ATOM 4791 N N . GLY A 1 661 ? -32.628 3.936 71.776 1.00 85.56 661 GLY A N 1
ATOM 4792 C CA . GLY A 1 661 ? -32.801 5.086 72.689 1.00 85.56 661 GLY A CA 1
ATOM 4793 C C . GLY A 1 661 ? -33.334 6.381 72.056 1.00 85.56 661 GLY A C 1
ATOM 4794 O O . GLY A 1 661 ? -33.500 7.385 72.740 1.00 85.56 661 GLY A O 1
ATOM 4795 N N . ASN A 1 662 ? -33.631 6.376 70.758 1.00 89.12 662 ASN A N 1
ATOM 4796 C CA . ASN A 1 662 ? -34.184 7.528 70.055 1.00 89.12 662 ASN A CA 1
ATOM 4797 C C . ASN A 1 662 ? -35.687 7.715 70.367 1.00 89.12 662 ASN A C 1
ATOM 4799 O O . ASN A 1 662 ? -36.392 6.740 70.623 1.00 89.12 662 ASN A O 1
ATOM 4803 N N . THR A 1 663 ? -36.202 8.947 70.308 1.00 84.00 663 THR A N 1
ATOM 4804 C CA . THR A 1 663 ? -37.599 9.289 70.663 1.00 84.00 663 THR A CA 1
ATOM 4805 C C . THR A 1 663 ? -38.244 10.231 69.639 1.00 84.00 663 THR A C 1
ATOM 4807 O O . THR A 1 663 ? -37.592 11.131 69.135 1.00 84.00 663 THR A O 1
ATOM 4810 N N . GLY A 1 664 ? -39.520 10.044 69.292 1.00 76.50 664 GLY A N 1
ATOM 4811 C CA . GLY A 1 664 ? -40.249 10.927 68.364 1.00 76.50 664 GLY A CA 1
ATOM 4812 C C . GLY A 1 664 ? -41.633 11.287 68.902 1.00 76.50 664 GLY A C 1
ATOM 4813 O O . GLY A 1 664 ? -42.185 10.538 69.707 1.00 76.50 664 GLY A O 1
ATOM 4814 N N . ALA A 1 665 ? -42.190 12.423 68.476 1.00 69.62 665 ALA A N 1
ATOM 4815 C CA . ALA A 1 665 ? -43.484 12.933 68.947 1.00 69.62 665 ALA A CA 1
ATOM 4816 C C . ALA A 1 665 ? -44.719 12.378 68.191 1.00 69.62 665 ALA A C 1
ATOM 4818 O O . ALA A 1 665 ? -45.846 12.766 68.498 1.00 69.62 665 ALA A O 1
ATOM 4819 N N . ALA A 1 666 ? -44.542 11.487 67.205 1.00 60.69 666 ALA A N 1
ATOM 4820 C CA . ALA A 1 666 ? -45.639 10.978 66.373 1.00 60.69 666 ALA A CA 1
ATOM 4821 C C . ALA A 1 666 ? -46.581 10.005 67.115 1.00 60.69 666 ALA A C 1
ATOM 4823 O O . ALA A 1 666 ? -46.141 9.127 67.856 1.00 60.69 666 ALA A O 1
ATOM 4824 N N . THR A 1 667 ? -47.887 10.106 66.841 1.00 54.94 667 THR A N 1
ATOM 4825 C CA . THR A 1 667 ? -48.949 9.244 67.398 1.00 54.94 667 THR A CA 1
ATOM 4826 C C . THR A 1 667 ? -49.067 7.873 66.723 1.00 54.94 667 THR A C 1
ATOM 4828 O O . THR A 1 667 ? -49.759 6.997 67.238 1.00 54.94 667 THR A O 1
ATOM 4831 N N . ASP A 1 668 ? -48.370 7.662 65.601 1.00 52.03 668 ASP A N 1
ATOM 4832 C CA . ASP A 1 668 ? -48.719 6.616 64.628 1.00 52.03 668 ASP A CA 1
ATOM 4833 C C . ASP A 1 668 ? -47.757 5.409 64.644 1.00 52.03 668 ASP A C 1
ATOM 4835 O O . ASP A 1 668 ? -47.644 4.666 63.674 1.00 52.03 668 ASP A O 1
ATOM 4839 N N . GLY A 1 669 ? -47.065 5.174 65.765 1.00 46.78 669 GLY A N 1
ATOM 4840 C CA . GLY A 1 669 ? -46.355 3.909 66.018 1.00 46.78 669 GLY A CA 1
ATOM 4841 C C . GLY A 1 669 ? -44.902 3.817 65.532 1.00 46.78 669 GLY A C 1
ATOM 4842 O O . GLY A 1 669 ? -44.265 2.790 65.751 1.00 46.78 669 GLY A O 1
ATOM 4843 N N . GLY A 1 670 ? -44.334 4.881 64.959 1.00 53.34 670 GLY A N 1
ATOM 4844 C CA . GLY A 1 670 ? -42.910 4.977 64.595 1.00 53.34 670 GLY A CA 1
ATOM 4845 C C . GLY A 1 670 ? -42.067 5.693 65.654 1.00 53.34 670 GLY A C 1
ATOM 4846 O O . GLY A 1 670 ? -41.437 6.705 65.365 1.00 53.34 670 GLY A O 1
ATOM 4847 N N . ILE A 1 671 ? -42.092 5.248 66.910 1.00 58.28 671 ILE A N 1
ATOM 4848 C CA . ILE A 1 671 ? -41.567 6.060 68.020 1.00 58.28 671 ILE A CA 1
ATOM 4849 C C . ILE A 1 671 ? -40.058 5.829 68.197 1.00 58.28 671 ILE A C 1
ATOM 4851 O O . ILE A 1 671 ? -39.617 5.091 69.072 1.00 58.28 671 ILE A O 1
ATOM 4855 N N . GLY A 1 672 ? -39.258 6.452 67.328 1.00 62.56 672 GLY A N 1
ATOM 4856 C CA . GLY A 1 672 ? -37.848 6.744 67.595 1.00 62.56 672 GLY A CA 1
ATOM 4857 C C . GLY A 1 672 ? -36.820 6.111 66.660 1.00 62.56 672 GLY A C 1
ATOM 4858 O O . GLY A 1 672 ? -35.784 6.717 66.448 1.00 62.56 672 GLY A O 1
ATOM 4859 N N . GLY A 1 673 ? -37.064 4.940 66.075 1.00 73.62 673 GLY A N 1
ATOM 4860 C CA . GLY A 1 673 ? -36.034 4.191 65.337 1.00 73.62 673 GLY A CA 1
ATOM 4861 C C . GLY A 1 673 ? -35.721 4.714 63.928 1.00 73.62 673 GLY A C 1
ATOM 4862 O O . GLY A 1 673 ? -34.796 5.501 63.734 1.00 73.62 673 GLY A O 1
ATOM 4863 N N . ILE A 1 674 ? -36.454 4.197 62.943 1.00 83.25 674 ILE A N 1
ATOM 4864 C CA . ILE A 1 674 ? -36.292 4.477 61.511 1.00 83.25 674 ILE A CA 1
ATOM 4865 C C . ILE A 1 674 ? -37.693 4.633 60.914 1.00 83.25 674 ILE A C 1
ATOM 4867 O O . ILE A 1 674 ? -38.578 3.842 61.246 1.00 83.25 674 ILE A O 1
ATOM 4871 N N . TYR A 1 675 ? -37.884 5.610 60.036 1.00 80.06 675 TYR A N 1
ATOM 4872 C CA . TYR A 1 675 ? -39.069 5.760 59.193 1.00 80.06 675 TYR A CA 1
ATOM 4873 C C . TYR A 1 675 ? -38.607 5.941 57.753 1.00 80.06 675 TYR A C 1
ATOM 4875 O O . TYR A 1 675 ? -37.735 6.773 57.498 1.00 80.06 675 TYR A O 1
ATOM 4883 N N . ALA A 1 676 ? -39.146 5.125 56.856 1.00 72.44 676 ALA A N 1
ATOM 4884 C CA . ALA A 1 676 ? -38.789 5.064 55.446 1.00 72.44 676 ALA A CA 1
ATOM 4885 C C . ALA A 1 676 ? -40.055 4.957 54.596 1.00 72.44 676 ALA A C 1
ATOM 4887 O O . ALA A 1 676 ? -41.027 4.336 55.098 1.00 72.44 676 ALA A O 1
#